Protein AF-A0A936W9G0-F1 (afdb_monomer_lite)

pLDDT: mean 88.54, std 10.85, range [33.06, 98.06]

Structure (mmCIF, N/CA/C/O backbone):
data_AF-A0A936W9G0-F1
#
_entry.id   AF-A0A936W9G0-F1
#
loop_
_atom_site.group_PDB
_atom_site.id
_atom_site.type_symbol
_atom_site.label_atom_id
_atom_site.label_alt_id
_atom_site.label_comp_id
_atom_site.label_asym_id
_atom_site.label_entity_id
_atom_site.label_seq_id
_atom_site.pdbx_PDB_ins_code
_atom_site.Cartn_x
_atom_site.Cartn_y
_atom_site.Cartn_z
_atom_site.occupancy
_atom_site.B_iso_or_equiv
_atom_site.auth_seq_id
_atom_site.auth_comp_id
_atom_site.auth_asym_id
_atom_site.auth_atom_id
_atom_site.pdbx_PDB_model_num
ATOM 1 N N . MET A 1 1 ? 49.836 16.711 -44.341 1.00 37.47 1 MET A N 1
ATOM 2 C CA . MET A 1 1 ? 48.464 17.116 -44.715 1.00 37.47 1 MET A CA 1
ATOM 3 C C . MET A 1 1 ? 47.900 16.058 -45.656 1.00 37.47 1 MET A C 1
ATOM 5 O O . MET A 1 1 ? 48.427 15.908 -46.745 1.00 37.47 1 MET A O 1
ATOM 9 N N . ARG A 1 2 ? 46.929 15.242 -45.220 1.00 33.06 2 ARG A N 1
ATOM 10 C CA . ARG A 1 2 ? 46.221 14.296 -46.103 1.00 33.06 2 ARG A CA 1
ATOM 11 C C . ARG A 1 2 ? 44.890 14.933 -46.483 1.00 33.06 2 ARG A C 1
ATOM 13 O O . ARG A 1 2 ? 44.123 15.277 -45.588 1.00 33.06 2 ARG A O 1
ATOM 20 N N . ALA A 1 3 ? 44.682 15.119 -47.783 1.00 36.81 3 ALA A N 1
ATOM 21 C CA . ALA A 1 3 ? 43.489 15.714 -48.362 1.00 36.81 3 ALA A CA 1
ATOM 22 C C . ALA A 1 3 ? 42.226 14.965 -47.910 1.00 36.81 3 ALA A C 1
ATOM 24 O O . ALA A 1 3 ? 42.150 13.737 -47.997 1.00 36.81 3 ALA A O 1
ATOM 25 N N . SER A 1 4 ? 41.251 15.717 -47.403 1.00 36.00 4 SER A N 1
ATOM 26 C CA . SER A 1 4 ? 39.885 15.234 -47.219 1.00 36.00 4 SER A CA 1
ATOM 27 C C . SER A 1 4 ? 39.299 14.905 -48.597 1.00 36.00 4 SER A C 1
ATOM 29 O O . SER A 1 4 ? 39.474 15.709 -49.512 1.00 36.00 4 SER A O 1
ATOM 31 N N . PRO A 1 5 ? 38.622 13.759 -48.784 1.00 46.66 5 PRO A N 1
ATOM 32 C CA . PRO A 1 5 ? 37.945 13.483 -50.043 1.00 46.66 5 PRO A CA 1
ATOM 33 C C . PRO A 1 5 ? 36.816 14.503 -50.236 1.00 46.66 5 PRO A C 1
ATOM 35 O O . PRO A 1 5 ? 36.080 14.790 -49.288 1.00 46.66 5 PRO A O 1
ATOM 38 N N . MET A 1 6 ? 36.715 15.066 -51.444 1.00 41.47 6 MET A N 1
ATOM 39 C CA . MET A 1 6 ? 35.621 15.965 -51.812 1.00 41.47 6 MET A CA 1
ATOM 40 C C . MET A 1 6 ? 34.276 15.227 -51.713 1.00 41.47 6 MET A C 1
ATOM 42 O O . MET A 1 6 ? 34.207 14.052 -52.090 1.00 41.47 6 MET A O 1
ATOM 46 N N . PRO A 1 7 ? 33.222 15.879 -51.190 1.00 41.94 7 PRO A N 1
ATOM 47 C CA . PRO A 1 7 ? 31.897 15.285 -51.136 1.00 41.94 7 PRO A CA 1
ATOM 48 C C . PRO A 1 7 ? 31.383 15.093 -52.566 1.00 41.94 7 PRO A C 1
ATOM 50 O O . PRO A 1 7 ? 31.499 15.976 -53.411 1.00 41.94 7 PRO A O 1
ATOM 53 N N . THR A 1 8 ? 30.866 13.902 -52.848 1.00 47.34 8 THR A N 1
ATOM 54 C CA . THR A 1 8 ? 30.161 13.600 -54.098 1.00 47.34 8 THR A CA 1
ATOM 55 C C . THR A 1 8 ? 28.732 14.135 -54.007 1.00 47.34 8 THR A C 1
ATOM 57 O O . THR A 1 8 ? 28.160 14.192 -52.920 1.00 47.34 8 THR A O 1
ATOM 60 N N . GLU A 1 9 ? 28.153 14.487 -55.156 1.00 44.00 9 GLU A N 1
ATOM 61 C CA . GLU A 1 9 ? 26.850 15.151 -55.402 1.00 44.00 9 GLU A CA 1
ATOM 62 C C . GLU A 1 9 ? 25.614 14.509 -54.717 1.00 44.00 9 GLU A C 1
ATOM 64 O O . GLU A 1 9 ? 24.500 15.017 -54.787 1.00 44.00 9 GLU A O 1
ATOM 69 N N . GLN A 1 10 ? 25.797 13.387 -54.016 1.00 44.50 10 GLN A N 1
ATOM 70 C CA . GLN A 1 10 ? 24.781 12.672 -53.241 1.00 44.50 10 GLN A CA 1
ATOM 71 C C . GLN A 1 10 ? 24.742 13.059 -51.744 1.00 44.50 10 GLN A C 1
ATOM 73 O O . GLN A 1 10 ? 23.866 12.585 -51.015 1.00 44.50 10 GLN A O 1
ATOM 78 N N . ASP A 1 11 ? 25.682 13.884 -51.262 1.00 46.59 11 ASP A N 1
ATOM 79 C CA . ASP A 1 11 ? 25.801 14.287 -49.847 1.00 46.59 11 ASP A CA 1
ATOM 80 C C . ASP A 1 11 ? 25.116 15.630 -49.501 1.00 46.59 11 ASP A C 1
ATOM 82 O O . ASP A 1 11 ? 24.969 15.939 -48.314 1.00 46.59 11 ASP A O 1
ATOM 86 N N . ASP A 1 12 ? 24.624 16.381 -50.495 1.00 47.62 12 ASP A N 1
ATOM 87 C CA . ASP A 1 12 ? 24.034 17.724 -50.317 1.00 47.62 12 ASP A CA 1
ATOM 88 C C . ASP A 1 12 ? 22.618 17.739 -49.708 1.00 47.62 12 ASP A C 1
ATOM 90 O O . ASP A 1 12 ? 22.133 18.779 -49.266 1.00 47.62 12 ASP A O 1
ATOM 94 N N . ASP A 1 13 ? 21.954 16.586 -49.589 1.00 51.16 13 ASP A N 1
ATOM 95 C CA . ASP A 1 13 ? 20.602 16.492 -49.005 1.00 51.16 13 ASP A CA 1
ATOM 96 C C . ASP A 1 13 ? 20.632 16.211 -47.479 1.00 51.16 13 ASP A C 1
ATOM 98 O O . ASP A 1 13 ? 19.612 15.880 -46.863 1.00 51.16 13 ASP A O 1
ATOM 102 N N . LYS A 1 14 ? 21.809 16.310 -46.833 1.00 54.34 14 LYS A N 1
ATOM 103 C CA . LYS A 1 14 ? 22.008 15.967 -45.411 1.00 54.34 14 LYS A CA 1
ATOM 104 C C . LYS A 1 14 ? 22.271 17.209 -44.551 1.00 54.34 14 LYS A C 1
ATOM 106 O O . LYS A 1 14 ? 23.343 17.801 -44.585 1.00 54.34 14 LYS A O 1
ATOM 111 N N . GLY A 1 15 ? 21.288 17.580 -43.725 1.00 65.06 15 GLY A N 1
ATOM 112 C CA . GLY A 1 15 ? 21.335 18.786 -42.883 1.00 65.06 15 GLY A CA 1
ATOM 113 C C . GLY A 1 15 ? 22.474 18.822 -41.847 1.00 65.06 15 GLY A C 1
ATOM 114 O O . GLY A 1 15 ? 23.002 17.793 -41.433 1.00 65.06 15 GLY A O 1
ATOM 115 N N . GLN A 1 16 ? 22.823 20.016 -41.361 1.00 61.78 16 GLN A N 1
ATOM 116 C CA . GLN A 1 16 ? 23.949 20.261 -40.436 1.00 61.78 16 GLN A CA 1
ATOM 117 C C . GLN A 1 16 ? 23.925 19.395 -39.158 1.00 61.78 16 GLN A C 1
ATOM 119 O O . GLN A 1 16 ? 24.972 18.972 -38.669 1.00 61.78 16 GLN A O 1
ATOM 124 N N . LEU A 1 17 ? 22.735 19.053 -38.653 1.00 52.91 17 LEU A N 1
ATOM 125 C CA . LEU A 1 17 ? 22.558 18.160 -37.502 1.00 52.91 17 LEU A CA 1
ATOM 126 C C . LEU A 1 17 ? 22.993 16.715 -37.802 1.00 52.91 17 LEU A C 1
ATOM 128 O O . LEU A 1 17 ? 23.561 16.048 -36.938 1.00 52.91 17 LEU A O 1
ATOM 132 N N . TYR A 1 18 ? 22.787 16.244 -39.039 1.00 67.25 18 TYR A N 1
ATOM 133 C CA . TYR A 1 18 ? 23.305 14.955 -39.496 1.00 67.25 18 TYR A CA 1
ATOM 134 C C . TYR A 1 18 ? 24.830 14.960 -39.478 1.00 67.25 18 TYR A C 1
ATOM 136 O O . TYR A 1 18 ? 25.424 14.029 -38.947 1.00 67.25 18 TYR A O 1
ATOM 144 N N . TRP A 1 19 ? 25.467 16.016 -39.991 1.00 67.31 19 TRP A N 1
ATOM 145 C CA . TRP A 1 19 ? 26.926 16.131 -40.000 1.00 67.31 19 TRP A CA 1
ATOM 146 C C . TRP A 1 19 ? 27.517 16.267 -38.596 1.00 67.31 19 TRP A C 1
ATOM 148 O O . TRP A 1 19 ? 28.558 15.672 -38.328 1.00 67.31 19 TRP A O 1
ATOM 158 N N . LEU A 1 20 ? 26.841 16.953 -37.670 1.00 65.00 20 LEU A N 1
ATOM 159 C CA . LEU A 1 20 ? 27.259 17.036 -36.268 1.00 65.00 20 LEU A CA 1
ATOM 160 C C . LEU A 1 20 ? 27.182 15.667 -35.579 1.00 65.00 20 LEU A C 1
ATOM 162 O O . LEU A 1 20 ? 28.183 15.196 -35.039 1.00 65.00 20 LEU A O 1
ATOM 166 N N . VAL A 1 21 ? 26.047 14.967 -35.674 1.00 66.94 21 VAL A N 1
ATOM 167 C CA . VAL A 1 21 ? 25.888 13.613 -35.112 1.00 66.94 21 VAL A CA 1
ATOM 168 C C . VAL A 1 21 ? 26.829 12.615 -35.794 1.00 66.94 21 VAL A C 1
ATOM 170 O O . VAL A 1 21 ? 27.441 11.787 -35.122 1.00 66.94 21 VAL A O 1
ATOM 173 N N . TYR A 1 22 ? 27.006 12.702 -37.114 1.00 75.62 22 TYR A N 1
ATOM 174 C CA . TYR A 1 22 ? 27.922 11.860 -37.882 1.00 75.62 22 TYR A CA 1
ATOM 175 C C . TYR A 1 22 ? 29.378 12.103 -37.488 1.00 75.62 22 TYR A C 1
ATOM 177 O O . TYR A 1 22 ? 30.107 11.141 -37.264 1.00 75.62 22 TYR A O 1
ATOM 185 N N . ASN A 1 23 ? 29.809 13.357 -37.341 1.00 77.69 23 ASN A N 1
ATOM 186 C CA . ASN A 1 23 ? 31.177 13.697 -36.953 1.00 77.69 23 ASN A CA 1
ATOM 187 C C . ASN A 1 23 ? 31.464 13.353 -35.491 1.00 77.69 23 ASN A C 1
ATOM 189 O O . ASN A 1 23 ? 32.540 12.830 -35.205 1.00 77.69 23 ASN A O 1
ATOM 193 N N . VAL A 1 24 ? 30.503 13.544 -34.583 1.00 67.94 24 VAL A N 1
ATOM 194 C CA . VAL A 1 24 ? 30.611 13.098 -33.186 1.00 67.94 24 VAL A CA 1
ATOM 195 C C . VAL A 1 24 ? 30.679 11.571 -33.125 1.00 67.94 24 VAL A C 1
ATOM 197 O O . VAL A 1 24 ? 31.626 11.021 -32.567 1.00 67.94 24 VAL A O 1
ATOM 200 N N . ARG A 1 25 ? 29.756 10.862 -33.787 1.00 73.56 25 ARG A N 1
ATOM 201 C CA . ARG A 1 25 ? 29.737 9.392 -33.839 1.00 73.56 25 ARG A CA 1
ATOM 202 C C . ARG A 1 25 ? 30.999 8.828 -34.483 1.00 73.56 25 ARG A C 1
ATOM 204 O O . ARG A 1 25 ? 31.584 7.894 -33.950 1.00 73.56 25 ARG A O 1
ATOM 211 N N . LYS A 1 26 ? 31.448 9.383 -35.611 1.00 75.44 26 LYS A N 1
ATOM 212 C CA . LYS A 1 26 ? 32.644 8.937 -36.344 1.00 75.44 26 LYS A CA 1
ATOM 213 C C . LYS A 1 26 ? 33.926 9.335 -35.612 1.00 75.44 26 LYS A C 1
ATOM 215 O O . LYS A 1 26 ? 34.900 8.593 -35.677 1.00 75.44 26 LYS A O 1
ATOM 220 N N . GLY A 1 27 ? 33.931 10.455 -34.893 1.00 74.12 27 GLY A N 1
ATOM 221 C CA . GLY A 1 27 ? 35.023 10.893 -34.026 1.00 74.12 27 GLY A CA 1
ATOM 222 C C . GLY A 1 27 ? 35.188 9.989 -32.807 1.00 74.12 27 GLY A C 1
ATOM 223 O O . GLY A 1 27 ? 36.286 9.491 -32.567 1.00 74.12 27 GLY A O 1
ATOM 224 N N . ILE A 1 28 ? 34.093 9.693 -32.100 1.00 71.75 28 ILE A N 1
ATOM 225 C CA . ILE A 1 28 ? 34.064 8.731 -30.991 1.00 71.75 28 ILE A CA 1
ATOM 226 C C . ILE A 1 28 ? 34.425 7.337 -31.506 1.00 71.75 28 ILE A C 1
ATOM 228 O O . ILE A 1 28 ? 35.346 6.727 -30.980 1.00 71.75 28 ILE A O 1
ATOM 232 N N . ALA A 1 29 ? 33.807 6.861 -32.589 1.00 72.75 29 ALA A N 1
ATOM 233 C CA . ALA A 1 29 ? 34.096 5.544 -33.155 1.00 72.75 29 ALA A CA 1
ATOM 234 C C . ALA A 1 29 ? 35.548 5.408 -33.643 1.00 72.75 29 ALA A C 1
ATOM 236 O O . ALA A 1 29 ? 36.148 4.352 -33.468 1.00 72.75 29 ALA A O 1
ATOM 237 N N . ARG A 1 30 ? 36.159 6.461 -34.211 1.00 76.31 30 ARG A N 1
ATOM 238 C CA . ARG A 1 30 ? 37.589 6.449 -34.573 1.00 76.31 30 ARG A CA 1
ATOM 239 C C . ARG A 1 30 ? 38.494 6.498 -33.346 1.00 76.31 30 ARG A C 1
ATOM 241 O O . ARG A 1 30 ? 39.499 5.795 -33.336 1.00 76.31 30 ARG A O 1
ATOM 248 N N . ARG A 1 31 ? 38.178 7.295 -32.320 1.00 75.81 31 ARG A N 1
ATOM 249 C CA . ARG A 1 31 ? 38.973 7.367 -31.077 1.00 75.81 31 ARG A CA 1
ATOM 250 C C . ARG A 1 31 ? 38.888 6.066 -30.282 1.00 75.81 31 ARG A C 1
ATOM 252 O O . ARG A 1 31 ? 39.918 5.490 -29.964 1.00 75.81 31 ARG A O 1
ATOM 259 N N . VAL A 1 32 ? 37.681 5.557 -30.063 1.00 75.25 32 VAL A N 1
ATOM 260 C CA . VAL A 1 32 ? 37.428 4.266 -29.413 1.00 75.25 32 VAL A CA 1
ATOM 261 C C . VAL A 1 32 ? 38.009 3.129 -30.253 1.00 75.25 32 VAL A C 1
ATOM 263 O O . VAL A 1 32 ? 38.781 2.333 -29.741 1.00 75.25 32 VAL A O 1
ATOM 266 N N . GLY A 1 33 ? 37.754 3.096 -31.562 1.00 74.56 33 GLY A N 1
ATOM 267 C CA . GLY A 1 33 ? 38.277 2.055 -32.451 1.00 74.56 33 GLY A CA 1
ATOM 268 C C . GLY A 1 33 ? 39.803 2.057 -32.579 1.00 74.56 33 GLY A C 1
ATOM 269 O O . GLY A 1 33 ? 40.413 0.993 -32.617 1.00 74.56 33 GLY A O 1
ATOM 270 N N . SER A 1 34 ? 40.450 3.226 -32.609 1.00 75.62 34 SER A N 1
ATOM 271 C CA . SER A 1 34 ? 41.920 3.310 -32.603 1.00 75.62 34 SER A CA 1
ATOM 272 C C . SER A 1 34 ? 42.518 2.946 -31.245 1.00 75.62 34 SER A C 1
ATOM 274 O O . SER A 1 34 ? 43.577 2.326 -31.208 1.00 75.62 34 SER A O 1
ATOM 276 N N . TRP A 1 35 ? 41.839 3.259 -30.140 1.00 79.44 35 TRP A N 1
ATOM 277 C CA . TRP A 1 35 ? 42.246 2.856 -28.796 1.00 79.44 35 TRP A CA 1
ATOM 278 C C . TRP A 1 35 ? 42.115 1.341 -28.584 1.00 79.44 35 TRP A C 1
ATOM 280 O O . TRP A 1 35 ? 43.080 0.715 -28.152 1.00 79.44 35 TRP A O 1
ATOM 290 N N . ILE A 1 36 ? 40.998 0.736 -29.009 1.00 80.31 36 ILE A N 1
ATOM 291 C CA . ILE A 1 36 ? 40.781 -0.722 -28.997 1.00 80.31 36 ILE A CA 1
ATOM 292 C C . ILE A 1 36 ? 41.878 -1.434 -29.797 1.00 80.31 36 ILE A C 1
ATOM 294 O O . ILE A 1 36 ? 42.454 -2.406 -29.321 1.00 80.31 36 ILE A O 1
ATOM 298 N N . LYS A 1 37 ? 42.226 -0.923 -30.986 1.00 80.81 37 LYS A N 1
ATOM 299 C CA . LYS A 1 37 ? 43.300 -1.496 -31.817 1.00 80.81 37 LYS A CA 1
ATOM 300 C C . LYS A 1 37 ? 44.696 -1.345 -31.202 1.00 80.81 37 LYS A C 1
ATOM 302 O O . LYS A 1 37 ? 45.546 -2.192 -31.440 1.00 80.81 37 LYS A O 1
ATOM 307 N N . ARG A 1 38 ? 44.951 -0.275 -30.438 1.00 84.50 38 ARG A N 1
ATOM 308 C CA . ARG A 1 38 ? 46.249 -0.022 -29.781 1.00 84.50 38 ARG A CA 1
ATOM 309 C C . ARG A 1 38 ? 46.422 -0.800 -28.476 1.00 84.50 38 ARG A C 1
ATOM 311 O O . ARG A 1 38 ? 47.551 -1.120 -28.123 1.00 84.50 38 ARG A O 1
ATOM 318 N N . LYS A 1 39 ? 45.336 -1.059 -27.742 1.00 88.69 39 LYS A N 1
ATOM 319 C CA . LYS A 1 39 ? 45.347 -1.756 -26.446 1.00 88.69 39 LYS A CA 1
ATOM 320 C C . LYS A 1 39 ? 44.168 -2.741 -26.342 1.00 88.69 39 LYS A C 1
ATOM 322 O O . LYS A 1 39 ? 43.254 -2.507 -25.549 1.00 88.69 39 LYS A O 1
ATOM 327 N N . PRO A 1 40 ? 44.178 -3.849 -27.107 1.00 86.31 40 PRO A N 1
ATOM 328 C CA . PRO A 1 40 ? 43.038 -4.767 -27.189 1.00 86.31 40 PRO A CA 1
ATOM 329 C C . PRO A 1 40 ? 42.715 -5.435 -25.848 1.00 86.31 40 PRO A C 1
ATOM 331 O O . PRO A 1 40 ? 41.548 -5.549 -25.488 1.00 86.31 40 PRO A O 1
ATOM 334 N N . VAL A 1 41 ? 43.739 -5.793 -25.065 1.00 88.75 41 VAL A N 1
ATOM 335 C CA . VAL A 1 41 ? 43.565 -6.409 -23.738 1.00 88.75 41 VAL A CA 1
ATOM 336 C C . VAL A 1 41 ? 42.896 -5.441 -22.757 1.00 88.75 41 VAL A C 1
ATOM 338 O O . VAL A 1 41 ? 41.939 -5.807 -22.084 1.00 88.75 41 VAL A O 1
ATOM 341 N N . VAL A 1 42 ? 43.341 -4.180 -22.710 1.00 88.88 42 VAL A N 1
ATOM 342 C CA . VAL A 1 42 ? 42.745 -3.162 -21.825 1.00 88.88 42 VAL A CA 1
ATOM 343 C C . VAL A 1 42 ? 41.307 -2.862 -22.238 1.00 88.88 42 VAL A C 1
ATOM 345 O O . VAL A 1 42 ? 40.439 -2.737 -21.382 1.00 88.88 42 VAL A O 1
ATOM 348 N N . ALA A 1 43 ? 41.033 -2.787 -23.541 1.00 88.81 43 ALA A N 1
ATOM 349 C CA . ALA A 1 43 ? 39.677 -2.607 -24.041 1.00 88.81 43 ALA A CA 1
ATOM 350 C C . ALA A 1 43 ? 38.750 -3.769 -23.659 1.00 88.81 43 ALA A C 1
ATOM 352 O O . ALA A 1 43 ? 37.615 -3.522 -23.259 1.00 88.81 43 ALA A O 1
ATOM 353 N N . LEU A 1 44 ? 39.238 -5.013 -23.732 1.00 90.31 44 LEU A N 1
ATOM 354 C CA . LEU A 1 44 ? 38.493 -6.189 -23.289 1.00 90.31 44 LEU A CA 1
ATOM 355 C C . LEU A 1 44 ? 38.203 -6.133 -21.783 1.00 90.31 44 LEU A C 1
ATOM 357 O O . LEU A 1 44 ? 37.063 -6.343 -21.385 1.00 90.31 44 LEU A O 1
ATOM 361 N N . ILE A 1 45 ? 39.195 -5.787 -20.956 1.00 92.38 45 ILE A N 1
ATOM 362 C CA . ILE A 1 45 ? 39.012 -5.636 -19.503 1.00 92.38 45 ILE A CA 1
ATOM 363 C C . ILE A 1 45 ? 37.977 -4.550 -19.201 1.00 92.38 45 ILE A C 1
ATOM 365 O O . ILE A 1 45 ? 37.044 -4.793 -18.443 1.00 92.38 45 ILE A O 1
ATOM 369 N N . VAL A 1 46 ? 38.088 -3.370 -19.819 1.00 92.31 46 VAL A N 1
ATOM 370 C CA . VAL A 1 46 ? 37.122 -2.275 -19.624 1.00 92.31 46 VAL A CA 1
ATOM 371 C C . VAL A 1 46 ? 35.718 -2.692 -20.061 1.00 92.31 46 VAL A C 1
ATOM 373 O O . VAL A 1 46 ? 34.752 -2.387 -19.368 1.00 92.31 46 VAL A O 1
ATOM 376 N N . PHE A 1 47 ? 35.593 -3.420 -21.171 1.00 92.25 47 PHE A N 1
ATOM 377 C CA . PHE A 1 47 ? 34.311 -3.951 -21.627 1.00 92.25 47 PHE A CA 1
ATOM 378 C C . PHE A 1 47 ? 33.715 -4.958 -20.634 1.00 92.25 47 PHE A C 1
ATOM 380 O O . PHE A 1 47 ? 32.542 -4.840 -20.287 1.00 92.25 47 PHE A O 1
ATOM 387 N N . LEU A 1 48 ? 34.515 -5.902 -20.127 1.00 94.12 48 LEU A N 1
ATOM 388 C CA . LEU A 1 48 ? 34.077 -6.873 -19.121 1.00 94.12 48 LEU A CA 1
ATOM 389 C C . LEU A 1 48 ? 33.677 -6.191 -17.809 1.00 94.12 48 LEU A C 1
ATOM 391 O O . LEU A 1 48 ? 32.641 -6.529 -17.247 1.00 94.12 48 LEU A O 1
ATOM 395 N N . VAL A 1 49 ? 34.438 -5.192 -17.353 1.00 94.75 49 VAL A N 1
ATOM 396 C CA . VAL A 1 49 ? 34.107 -4.393 -16.161 1.00 94.75 49 VAL A CA 1
ATOM 397 C C . VAL A 1 49 ? 32.815 -3.600 -16.371 1.00 94.75 49 VAL A C 1
ATOM 399 O O . VAL A 1 49 ? 31.983 -3.539 -15.468 1.00 94.75 49 VAL A O 1
ATOM 402 N N . ALA A 1 50 ? 32.604 -3.024 -17.556 1.00 93.19 50 ALA A N 1
ATOM 403 C CA . ALA A 1 50 ? 31.369 -2.315 -17.880 1.00 93.19 50 ALA A CA 1
ATOM 404 C C . ALA A 1 50 ? 30.158 -3.261 -17.915 1.00 93.19 50 ALA A C 1
ATOM 406 O O . ALA A 1 50 ? 29.123 -2.944 -17.332 1.00 93.19 50 ALA A O 1
ATOM 407 N N . LEU A 1 51 ? 30.294 -4.436 -18.540 1.00 93.56 51 LEU A N 1
ATOM 408 C CA . LEU A 1 51 ? 29.251 -5.463 -18.574 1.00 93.56 51 LEU A CA 1
ATOM 409 C C . LEU A 1 51 ? 28.932 -5.977 -17.164 1.00 93.56 51 LEU A C 1
ATOM 411 O O . LEU A 1 51 ? 27.767 -6.094 -16.794 1.00 93.56 51 LEU A O 1
ATOM 415 N N . TYR A 1 52 ? 29.968 -6.221 -16.361 1.00 90.81 52 TYR A N 1
ATOM 416 C CA . TYR A 1 52 ? 29.849 -6.617 -14.962 1.00 90.81 52 TYR A CA 1
ATOM 417 C C . TYR A 1 52 ? 29.122 -5.552 -14.133 1.00 90.81 52 TYR A C 1
ATOM 419 O O . TYR A 1 52 ? 28.169 -5.864 -13.420 1.00 90.81 52 TYR A O 1
ATOM 427 N N . SER A 1 53 ? 29.514 -4.283 -14.271 1.00 90.75 53 SER A N 1
ATOM 428 C CA . SER A 1 53 ? 28.863 -3.159 -13.594 1.00 90.75 53 SER A CA 1
ATOM 429 C C . SER A 1 53 ? 27.387 -3.051 -13.987 1.00 90.75 53 SER A C 1
ATOM 431 O O . SER A 1 53 ? 26.518 -2.959 -13.121 1.00 90.75 53 SER A O 1
ATOM 433 N N . LEU A 1 54 ? 27.076 -3.182 -15.281 1.00 91.75 54 LEU A N 1
ATOM 434 C CA . LEU A 1 54 ? 25.705 -3.177 -15.790 1.00 91.75 54 LEU A CA 1
ATOM 435 C C . LEU A 1 54 ? 24.890 -4.366 -15.252 1.00 91.75 54 LEU A C 1
ATOM 437 O O . LEU A 1 54 ? 23.712 -4.218 -14.936 1.00 91.75 54 LEU A O 1
ATOM 441 N N . PHE A 1 55 ? 25.495 -5.539 -15.082 1.00 91.56 55 PHE A N 1
ATOM 442 C CA . PHE A 1 55 ? 24.815 -6.690 -14.489 1.00 91.56 55 PHE A CA 1
ATOM 443 C C . PHE A 1 55 ? 24.535 -6.505 -12.988 1.00 91.56 55 PHE A C 1
ATOM 445 O O . PHE A 1 55 ? 23.429 -6.795 -12.522 1.00 91.56 55 PHE A O 1
ATOM 452 N N . VAL A 1 56 ? 25.510 -6.005 -12.222 1.00 89.44 56 VAL A N 1
ATOM 453 C CA . VAL A 1 56 ? 25.380 -5.790 -10.769 1.00 89.44 56 VAL A CA 1
ATOM 454 C C . VAL A 1 56 ? 24.422 -4.641 -10.453 1.00 89.44 56 VAL A C 1
ATOM 456 O O . VAL A 1 56 ? 23.674 -4.721 -9.475 1.00 89.44 56 VAL A O 1
ATOM 459 N N . MET A 1 57 ? 24.403 -3.602 -11.291 1.00 90.88 57 MET A N 1
ATOM 460 C CA . MET A 1 57 ? 23.559 -2.414 -11.131 1.00 90.88 57 MET A CA 1
ATOM 461 C C . MET A 1 57 ? 22.194 -2.533 -11.806 1.00 90.88 57 MET A C 1
ATOM 463 O O . MET A 1 57 ? 21.462 -1.548 -11.885 1.00 90.88 57 MET A O 1
ATOM 467 N N . ARG A 1 58 ? 21.799 -3.740 -12.234 1.00 93.81 58 ARG A N 1
ATOM 468 C CA . ARG A 1 58 ? 20.524 -3.959 -12.930 1.00 93.81 58 ARG A CA 1
ATOM 469 C C . ARG A 1 58 ? 19.284 -3.509 -12.183 1.00 93.81 58 ARG A C 1
ATOM 471 O O . ARG A 1 58 ? 18.352 -3.020 -12.807 1.00 93.81 58 ARG A O 1
ATOM 478 N N . ALA A 1 59 ? 19.304 -3.577 -10.856 1.00 93.38 59 ALA A N 1
ATOM 479 C CA . ALA A 1 59 ? 18.208 -3.065 -10.047 1.00 93.38 59 ALA A CA 1
ATOM 480 C C . ALA A 1 59 ? 18.011 -1.544 -10.185 1.00 93.38 59 ALA A C 1
ATOM 482 O O . ALA A 1 59 ? 16.887 -1.074 -10.074 1.00 93.38 59 ALA A O 1
ATOM 483 N N . MET A 1 60 ? 19.073 -0.776 -10.466 1.00 92.50 60 MET A N 1
ATOM 484 C CA . MET A 1 60 ? 18.998 0.689 -10.555 1.00 92.50 60 MET A CA 1
ATOM 485 C C . MET A 1 60 ? 18.370 1.175 -11.865 1.00 92.50 60 MET A C 1
ATOM 487 O O . MET A 1 60 ? 17.719 2.213 -11.873 1.00 92.50 60 MET A O 1
ATOM 491 N N . TYR A 1 61 ? 18.551 0.448 -12.974 1.00 93.88 61 TYR A N 1
ATOM 492 C CA . TYR A 1 61 ? 17.952 0.814 -14.267 1.00 93.88 61 TYR A CA 1
ATOM 493 C C . TYR A 1 61 ? 16.686 0.024 -14.610 1.00 93.88 61 TYR A C 1
ATOM 495 O O . TYR A 1 61 ? 16.062 0.303 -15.633 1.00 93.88 61 TYR A O 1
ATOM 503 N N . GLN A 1 62 ? 16.275 -0.937 -13.781 1.00 95.19 62 GLN A N 1
ATOM 504 C CA . GLN A 1 62 ? 15.039 -1.688 -13.993 1.00 95.19 62 GLN A CA 1
ATOM 505 C C . GLN A 1 62 ? 13.790 -0.791 -14.134 1.00 95.19 62 GLN A C 1
ATOM 507 O O . GLN A 1 62 ? 13.024 -1.031 -15.071 1.00 95.19 62 GLN A O 1
ATOM 512 N N . PRO A 1 63 ? 13.625 0.305 -13.361 1.00 94.12 63 PRO A N 1
ATOM 513 C CA . PRO A 1 63 ? 12.504 1.225 -13.560 1.00 94.12 63 PRO A CA 1
ATOM 514 C C . PRO A 1 63 ? 12.458 1.840 -14.968 1.00 94.12 63 PRO A C 1
ATOM 516 O O . PRO A 1 63 ? 11.381 2.028 -15.536 1.00 94.12 63 PRO A O 1
ATOM 519 N N . LEU A 1 64 ? 13.619 2.101 -15.587 1.00 93.69 64 LEU A N 1
ATOM 520 C CA . LEU A 1 64 ? 13.692 2.584 -16.972 1.00 93.69 64 LEU A CA 1
ATOM 521 C C . LEU A 1 64 ? 13.234 1.510 -17.967 1.00 93.69 64 LEU A C 1
ATOM 523 O O . LEU A 1 64 ? 12.546 1.823 -18.940 1.00 93.69 64 LEU A O 1
ATOM 527 N N . VAL A 1 65 ? 13.580 0.244 -17.715 1.00 94.19 65 VAL A N 1
ATOM 528 C CA . VAL A 1 65 ? 13.150 -0.896 -18.540 1.00 94.19 65 VAL A CA 1
ATOM 529 C C . VAL A 1 65 ? 11.638 -1.099 -18.435 1.00 94.19 65 VAL A C 1
ATOM 531 O O . VAL A 1 65 ? 10.979 -1.259 -19.464 1.00 94.19 65 VAL A O 1
ATOM 534 N N . LEU A 1 66 ? 11.068 -0.994 -17.231 1.00 93.38 66 LEU A N 1
ATOM 535 C CA . LEU A 1 66 ? 9.617 -0.995 -17.031 1.00 93.38 66 LEU A CA 1
ATOM 536 C C . LEU A 1 66 ? 8.946 0.174 -17.754 1.00 93.38 66 LEU A C 1
ATOM 538 O O . LEU A 1 66 ? 7.959 -0.031 -18.457 1.00 93.38 66 LEU A O 1
ATOM 542 N N . GLY A 1 67 ? 9.485 1.390 -17.633 1.00 90.94 67 GLY A N 1
ATOM 543 C CA . GLY A 1 67 ? 8.971 2.567 -18.336 1.00 90.94 67 GLY A CA 1
ATOM 544 C C . GLY A 1 67 ? 8.931 2.359 -19.851 1.00 90.94 67 GLY A C 1
ATOM 545 O O . GLY A 1 67 ? 7.904 2.600 -20.490 1.00 90.94 67 GLY A O 1
ATOM 546 N N . PHE A 1 68 ? 10.007 1.814 -20.423 1.00 90.50 68 PHE A N 1
ATOM 547 C CA . PHE A 1 68 ? 10.040 1.448 -21.837 1.00 90.50 68 PHE A CA 1
ATOM 548 C C . PHE A 1 68 ? 8.999 0.376 -22.172 1.00 90.50 68 PHE A C 1
ATOM 550 O O . PHE A 1 68 ? 8.282 0.525 -23.157 1.00 90.50 68 PHE A O 1
ATOM 557 N N . ARG A 1 69 ? 8.846 -0.668 -21.345 1.00 91.69 69 ARG A N 1
ATOM 558 C CA . ARG A 1 69 ? 7.844 -1.722 -21.567 1.00 91.69 69 ARG A CA 1
ATOM 559 C C . ARG A 1 69 ? 6.410 -1.191 -21.534 1.00 91.69 69 ARG A C 1
ATOM 561 O O . ARG A 1 69 ? 5.603 -1.643 -22.353 1.00 91.69 69 ARG A O 1
ATOM 568 N N . LYS A 1 70 ? 6.094 -0.265 -20.621 1.00 91.44 70 LYS A N 1
ATOM 569 C CA . LYS A 1 70 ? 4.766 0.359 -20.494 1.00 91.44 70 LYS A CA 1
ATOM 570 C C . LYS A 1 70 ? 4.408 1.110 -21.784 1.00 91.44 70 LYS A C 1
ATOM 572 O O . LYS A 1 70 ? 3.341 0.892 -22.344 1.00 91.44 70 LYS A O 1
ATOM 577 N N . TYR A 1 71 ? 5.326 1.909 -22.327 1.00 89.94 71 TYR A N 1
ATOM 578 C CA . TYR A 1 71 ? 5.041 2.770 -23.486 1.00 89.94 71 TYR A CA 1
ATOM 579 C C . TYR A 1 71 ? 5.557 2.243 -24.836 1.00 89.94 71 TYR A C 1
ATOM 581 O O . TYR A 1 71 ? 5.429 2.933 -25.847 1.00 89.94 71 TYR A O 1
ATOM 589 N N . PHE A 1 72 ? 6.100 1.023 -24.886 1.00 90.31 72 PHE A N 1
ATOM 590 C CA . PHE A 1 72 ? 6.774 0.449 -26.059 1.00 90.31 72 PHE A CA 1
ATOM 591 C C . PHE A 1 72 ? 5.963 0.566 -27.353 1.00 90.31 72 PHE A C 1
ATOM 593 O O . PHE A 1 72 ? 6.462 1.059 -28.366 1.00 90.31 72 PHE A O 1
ATOM 600 N N . PHE A 1 73 ? 4.694 0.152 -27.305 1.00 91.69 73 PHE A N 1
ATOM 601 C CA . PHE A 1 73 ? 3.789 0.196 -28.452 1.00 91.69 73 PHE A CA 1
ATOM 602 C C . PHE A 1 73 ? 3.626 1.621 -28.996 1.00 91.69 73 PHE A C 1
ATOM 604 O O . PHE A 1 73 ? 3.755 1.862 -30.196 1.00 91.69 73 PHE A O 1
ATOM 611 N N . TRP A 1 74 ? 3.405 2.582 -28.102 1.00 89.19 74 TRP A N 1
ATOM 612 C CA . TRP A 1 74 ? 3.168 3.974 -28.462 1.00 89.19 74 TRP A CA 1
ATOM 613 C C . TRP A 1 74 ? 4.422 4.681 -28.956 1.00 89.19 74 TRP A C 1
ATOM 615 O O . TRP A 1 74 ? 4.338 5.482 -29.882 1.00 89.19 74 TRP A O 1
ATOM 625 N N . VAL A 1 75 ? 5.592 4.343 -28.411 1.00 88.06 75 VAL A N 1
ATOM 626 C CA . VAL A 1 75 ? 6.881 4.833 -28.916 1.00 88.06 75 VAL A CA 1
ATOM 627 C C . VAL A 1 75 ? 7.110 4.355 -30.351 1.00 88.06 75 VAL A C 1
ATOM 629 O O . VAL A 1 75 ? 7.481 5.154 -31.213 1.00 88.06 75 VAL A O 1
ATOM 632 N N . ILE A 1 76 ? 6.838 3.077 -30.639 1.00 90.88 76 ILE A N 1
ATOM 633 C CA . ILE A 1 76 ? 6.926 2.536 -32.004 1.00 90.88 76 ILE A CA 1
ATOM 634 C C . ILE A 1 76 ? 5.925 3.226 -32.925 1.00 90.88 76 ILE A C 1
ATOM 636 O O . ILE A 1 76 ? 6.289 3.625 -34.031 1.00 90.88 76 ILE A O 1
ATOM 640 N N . MET A 1 77 ? 4.682 3.399 -32.477 1.00 89.94 77 MET A N 1
ATOM 641 C CA . MET A 1 77 ? 3.651 4.040 -33.284 1.00 89.94 77 MET A CA 1
ATOM 642 C C . MET A 1 77 ? 3.988 5.506 -33.581 1.00 89.94 77 MET A C 1
ATOM 644 O O . MET A 1 77 ? 3.880 5.934 -34.728 1.00 89.94 77 MET A O 1
ATOM 648 N N . ALA A 1 78 ? 4.482 6.258 -32.596 1.00 88.00 78 ALA A N 1
ATOM 649 C CA . ALA A 1 78 ? 4.946 7.628 -32.789 1.00 88.00 78 ALA A CA 1
ATOM 650 C C . ALA A 1 78 ? 6.097 7.693 -33.806 1.00 88.00 78 ALA A C 1
ATOM 652 O O . ALA A 1 78 ? 6.085 8.527 -34.713 1.00 88.00 78 ALA A O 1
ATOM 653 N N . LEU A 1 79 ? 7.063 6.773 -33.716 1.00 88.00 79 LEU A N 1
ATOM 654 C CA . LEU A 1 79 ? 8.169 6.687 -34.670 1.00 88.00 79 LEU A CA 1
ATOM 655 C C . LEU A 1 79 ? 7.678 6.335 -36.083 1.00 88.00 79 LEU A C 1
ATOM 657 O O . LEU A 1 79 ? 8.142 6.929 -37.057 1.00 88.00 79 LEU A O 1
ATOM 661 N N . LEU A 1 80 ? 6.708 5.427 -36.204 1.00 91.19 80 LEU A N 1
ATOM 662 C CA . LEU A 1 80 ? 6.083 5.062 -37.474 1.00 91.19 80 LEU A CA 1
ATOM 663 C C . LEU A 1 80 ? 5.362 6.257 -38.111 1.00 91.19 80 LEU A C 1
ATOM 665 O O . LEU A 1 80 ? 5.555 6.519 -39.299 1.00 91.19 80 LEU A O 1
ATOM 669 N N . VAL A 1 81 ? 4.612 7.034 -37.326 1.00 87.88 81 VAL A N 1
ATOM 670 C CA . VAL A 1 81 ? 3.957 8.264 -37.797 1.00 87.88 81 VAL A CA 1
ATOM 671 C C . VAL A 1 81 ? 4.992 9.278 -38.289 1.00 87.88 81 VAL A C 1
ATOM 673 O O . VAL A 1 81 ? 4.851 9.803 -39.392 1.00 87.88 81 VAL A O 1
ATOM 676 N N . VAL A 1 82 ? 6.084 9.497 -37.550 1.00 86.44 82 VAL A N 1
ATOM 677 C CA . VAL A 1 82 ? 7.177 10.390 -37.983 1.00 86.44 82 VAL A CA 1
ATOM 678 C C . VAL A 1 82 ? 7.804 9.922 -39.298 1.00 86.44 82 VAL A C 1
ATOM 680 O O . VAL A 1 82 ? 8.094 10.742 -40.174 1.00 86.44 82 VAL A O 1
ATOM 683 N N . VAL A 1 83 ? 8.009 8.613 -39.471 1.00 87.56 83 VAL A N 1
ATOM 684 C CA . VAL A 1 83 ? 8.537 8.039 -40.718 1.00 87.56 83 VAL A CA 1
ATOM 685 C C . VAL A 1 83 ? 7.570 8.266 -41.883 1.00 87.56 83 VAL A C 1
ATOM 687 O O . VAL A 1 83 ? 8.016 8.655 -42.965 1.00 87.56 83 VAL A O 1
ATOM 690 N N . LEU A 1 84 ? 6.262 8.083 -41.675 1.00 88.00 84 LEU A N 1
ATOM 691 C CA . LEU A 1 84 ? 5.236 8.333 -42.691 1.00 88.00 84 LEU A CA 1
ATOM 692 C C . LEU A 1 84 ? 5.172 9.812 -43.085 1.00 88.00 84 LEU A C 1
ATOM 694 O O . LEU A 1 84 ? 5.249 10.121 -44.275 1.00 88.00 84 LEU A O 1
ATOM 698 N N . VAL A 1 85 ? 5.128 10.723 -42.108 1.00 84.31 85 VAL A N 1
ATOM 699 C CA . VAL A 1 85 ? 5.145 12.175 -42.347 1.00 84.31 85 VAL A CA 1
ATOM 700 C C . VAL A 1 85 ? 6.394 12.551 -43.147 1.00 84.31 85 VAL A C 1
ATOM 702 O O . VAL A 1 85 ? 6.294 13.153 -44.217 1.00 84.31 85 VAL A O 1
ATOM 705 N N . ARG A 1 86 ? 7.583 12.103 -42.726 1.00 80.44 86 ARG A N 1
ATOM 706 C CA . ARG A 1 86 ? 8.825 12.355 -43.476 1.00 80.44 86 ARG A CA 1
ATOM 707 C C . ARG A 1 86 ? 8.790 11.792 -44.895 1.00 80.44 86 ARG A C 1
ATOM 709 O O . ARG A 1 86 ? 9.270 12.456 -45.811 1.00 80.44 86 ARG A O 1
ATOM 716 N N . LYS A 1 87 ? 8.227 10.598 -45.106 1.00 83.75 87 LYS A N 1
ATOM 717 C CA . LYS A 1 87 ? 8.108 9.983 -46.438 1.00 83.75 87 LYS A CA 1
ATOM 718 C C . LYS A 1 87 ? 7.236 10.826 -47.374 1.00 83.75 87 LYS A C 1
ATOM 720 O O . LYS A 1 87 ? 7.608 10.987 -48.536 1.00 83.75 87 LYS A O 1
ATOM 725 N N . VAL A 1 88 ? 6.141 11.395 -46.866 1.00 83.31 88 VAL A N 1
ATOM 726 C CA . VAL A 1 88 ? 5.244 12.290 -47.619 1.00 83.31 88 VAL A CA 1
ATOM 727 C C . VAL A 1 88 ? 5.952 13.600 -47.982 1.00 83.31 88 VAL A C 1
ATOM 729 O O . VAL A 1 88 ? 5.955 14.004 -49.145 1.00 83.31 88 VAL A O 1
ATOM 732 N N . PHE A 1 89 ? 6.644 14.230 -47.029 1.00 79.38 89 PHE A N 1
ATOM 733 C CA . PHE A 1 89 ? 7.317 15.515 -47.261 1.00 79.38 89 PHE A CA 1
ATOM 734 C C . PHE A 1 89 ? 8.659 15.406 -48.009 1.00 79.38 89 PHE A C 1
ATOM 736 O O . PHE A 1 89 ? 9.177 16.420 -48.476 1.00 79.38 89 PHE A O 1
ATOM 743 N N . ARG A 1 90 ? 9.208 14.198 -48.211 1.00 71.06 90 ARG A N 1
ATOM 744 C CA . ARG A 1 90 ? 10.500 13.984 -48.896 1.00 71.06 90 ARG A CA 1
ATOM 745 C C . ARG A 1 90 ? 10.530 14.500 -50.338 1.00 71.06 90 ARG A C 1
ATOM 747 O O . ARG A 1 90 ? 11.580 14.937 -50.794 1.00 71.06 90 ARG A O 1
ATOM 754 N N . ARG A 1 91 ? 9.397 14.457 -51.050 1.00 69.75 91 ARG A N 1
ATOM 755 C CA . ARG A 1 91 ? 9.270 14.919 -52.450 1.00 69.75 91 ARG A CA 1
ATOM 756 C C . ARG A 1 91 ? 8.863 16.394 -52.583 1.00 69.75 91 ARG A C 1
ATOM 758 O O . ARG A 1 91 ? 8.562 16.847 -53.678 1.00 69.75 91 ARG A O 1
ATOM 765 N N . SER A 1 92 ? 8.808 17.132 -51.476 1.00 73.69 92 SER A N 1
ATOM 766 C CA . SER A 1 92 ? 8.341 18.520 -51.453 1.00 73.69 92 SER A CA 1
ATOM 767 C C . SER A 1 92 ? 9.502 19.526 -51.481 1.00 73.69 92 SER A C 1
ATOM 769 O O . SER A 1 92 ? 10.635 19.186 -51.140 1.00 73.69 92 SER A O 1
ATOM 771 N N . ALA A 1 93 ? 9.211 20.780 -51.851 1.00 78.44 93 ALA A N 1
ATOM 772 C CA . ALA A 1 93 ? 10.168 21.893 -51.823 1.00 78.44 93 ALA A CA 1
ATOM 773 C C . ALA A 1 93 ? 10.826 22.075 -50.436 1.00 78.44 93 ALA A C 1
ATOM 775 O O . ALA A 1 93 ? 10.227 21.733 -49.415 1.00 78.44 93 ALA A O 1
ATOM 776 N N . ALA A 1 94 ? 12.032 22.656 -50.382 1.00 75.50 94 ALA A N 1
ATOM 777 C CA . ALA A 1 94 ? 12.847 22.762 -49.162 1.00 75.50 94 ALA A CA 1
ATOM 778 C C . ALA A 1 94 ? 12.095 23.361 -47.955 1.00 75.50 94 ALA A C 1
ATOM 780 O O . ALA A 1 94 ? 12.137 22.799 -46.862 1.00 75.50 94 ALA A O 1
ATOM 781 N N . TRP A 1 95 ? 11.313 24.426 -48.163 1.00 72.94 95 TRP A N 1
ATOM 782 C CA . TRP A 1 95 ? 10.475 25.022 -47.114 1.00 72.94 95 TRP A CA 1
ATOM 783 C C . TRP A 1 95 ? 9.437 24.038 -46.543 1.00 72.94 95 TRP A C 1
ATOM 785 O O . TRP A 1 95 ? 9.245 23.949 -45.332 1.00 72.94 95 TRP A O 1
ATOM 795 N N . LYS A 1 96 ? 8.823 23.209 -47.398 1.00 75.44 96 LYS A N 1
ATOM 796 C CA . LYS A 1 96 ? 7.871 22.164 -46.984 1.00 75.44 96 LYS A CA 1
ATOM 797 C C . LYS A 1 96 ? 8.562 21.013 -46.237 1.00 75.44 96 LYS A C 1
ATOM 799 O O . LYS A 1 96 ? 7.941 20.420 -45.359 1.00 75.44 96 LYS A O 1
ATOM 804 N N . LYS A 1 97 ? 9.842 20.721 -46.522 1.00 74.88 97 LYS A N 1
ATOM 805 C CA . LYS A 1 97 ? 10.656 19.755 -45.749 1.00 74.88 97 LYS A CA 1
ATOM 806 C C . LYS A 1 97 ? 10.914 20.257 -44.316 1.00 74.88 97 LYS A C 1
ATOM 808 O O . LYS A 1 97 ? 10.790 19.484 -43.361 1.00 74.88 97 LYS A O 1
ATOM 813 N N . VAL A 1 98 ? 11.234 21.547 -44.158 1.00 80.50 98 VAL A N 1
ATOM 814 C CA . VAL A 1 98 ? 11.430 22.192 -42.841 1.00 80.50 98 VAL A CA 1
ATOM 815 C C . VAL A 1 98 ? 10.117 22.219 -42.061 1.00 80.50 98 VAL A C 1
ATOM 817 O O . VAL A 1 98 ? 10.071 21.767 -40.919 1.00 80.50 98 VAL A O 1
ATOM 820 N N . MET A 1 99 ? 9.028 22.641 -42.708 1.00 79.44 99 MET A N 1
ATOM 821 C CA . MET A 1 99 ? 7.697 22.673 -42.103 1.00 79.44 99 MET A CA 1
ATOM 822 C C . MET A 1 99 ? 7.223 21.276 -41.674 1.00 79.44 99 MET A C 1
ATOM 824 O O . MET A 1 99 ? 6.760 21.109 -40.551 1.00 79.44 99 MET A O 1
ATOM 828 N N . GLY A 1 100 ? 7.421 20.244 -42.502 1.00 78.69 100 GLY A N 1
ATOM 829 C CA . GLY A 1 100 ? 7.101 18.859 -42.136 1.00 78.69 100 GLY A CA 1
ATOM 830 C C . GLY A 1 100 ? 7.910 18.344 -40.939 1.00 78.69 100 GLY A C 1
ATOM 831 O O . GLY A 1 100 ? 7.396 17.576 -40.124 1.00 78.69 100 GLY A O 1
ATOM 832 N N . SER A 1 101 ? 9.158 18.796 -40.784 1.00 81.69 101 SER A N 1
ATOM 833 C CA . SER A 1 101 ? 9.995 18.461 -39.623 1.00 81.69 101 SER A CA 1
ATOM 834 C C . SER A 1 101 ? 9.518 19.163 -38.350 1.00 81.69 101 SER A C 1
ATOM 836 O O . SER A 1 101 ? 9.461 18.525 -37.301 1.00 81.69 101 SER A O 1
ATOM 838 N N . LEU A 1 102 ? 9.117 20.435 -38.450 1.00 86.38 102 LEU A N 1
ATOM 839 C CA . LEU A 1 102 ? 8.531 21.192 -37.343 1.00 86.38 102 LEU A CA 1
ATOM 840 C C . LEU A 1 102 ? 7.201 20.574 -36.888 1.00 86.38 102 LEU A C 1
ATOM 842 O O . LEU A 1 102 ? 7.019 20.326 -35.701 1.00 86.38 102 LEU A O 1
ATOM 846 N N . VAL A 1 103 ? 6.312 20.242 -37.830 1.00 84.75 103 VAL A N 1
ATOM 847 C CA . VAL A 1 103 ? 5.035 19.563 -37.547 1.00 84.75 103 VAL A CA 1
ATOM 848 C C . VAL A 1 103 ? 5.271 18.200 -36.897 1.00 84.75 103 VAL A C 1
ATOM 850 O O . VAL A 1 103 ? 4.610 17.872 -35.920 1.00 84.75 103 VAL A O 1
ATOM 853 N N . SER A 1 104 ? 6.247 17.422 -37.380 1.00 83.50 104 SER A N 1
ATOM 854 C CA . SER A 1 104 ? 6.601 16.134 -36.762 1.00 83.50 104 SER A CA 1
ATOM 855 C C . SER A 1 104 ? 7.094 16.304 -35.323 1.00 83.50 104 SER A C 1
ATOM 857 O O . SER A 1 104 ? 6.747 15.504 -34.461 1.00 83.50 104 SER A O 1
ATOM 859 N N . LEU A 1 105 ? 7.900 17.336 -35.054 1.00 87.12 105 LEU A N 1
ATOM 860 C CA . LEU A 1 105 ? 8.402 17.627 -33.712 1.00 87.12 105 LEU A CA 1
ATOM 861 C C . LEU A 1 105 ? 7.270 18.060 -32.773 1.00 87.12 105 LEU A C 1
ATOM 863 O O . LEU A 1 105 ? 7.163 17.525 -31.674 1.00 87.12 105 LEU A O 1
ATOM 867 N N . LEU A 1 106 ? 6.406 18.975 -33.218 1.00 88.38 106 LEU A N 1
ATOM 868 C CA . LEU A 1 106 ? 5.236 19.409 -32.453 1.00 88.38 106 LEU A CA 1
ATOM 869 C C . LEU A 1 106 ? 4.290 18.240 -32.167 1.00 88.38 106 LEU A C 1
ATOM 871 O O . LEU A 1 106 ? 3.815 18.100 -31.044 1.00 88.38 106 LEU A O 1
ATOM 875 N N . LEU A 1 107 ? 4.078 17.358 -33.147 1.00 85.75 107 LEU A N 1
ATOM 876 C CA . LEU A 1 107 ? 3.287 16.146 -32.972 1.00 85.75 107 LEU A CA 1
ATOM 877 C C . LEU A 1 107 ? 3.912 15.206 -31.936 1.00 85.75 107 LEU A C 1
ATOM 879 O O . LEU A 1 107 ? 3.195 14.692 -31.088 1.00 85.75 107 LEU A O 1
ATOM 883 N N . LEU A 1 108 ? 5.232 14.998 -31.963 1.00 88.06 108 LEU A N 1
ATOM 884 C CA . LEU A 1 108 ? 5.913 14.180 -30.954 1.00 88.06 108 LEU A CA 1
ATOM 885 C C . LEU A 1 108 ? 5.786 14.771 -29.550 1.00 88.06 108 LEU A C 1
ATOM 887 O O . LEU A 1 108 ? 5.574 14.014 -28.609 1.00 88.0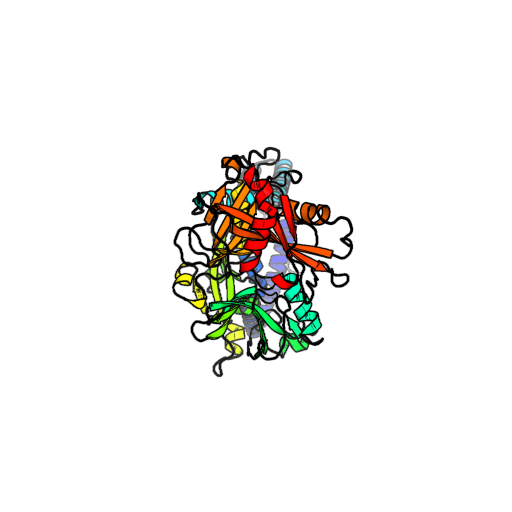6 108 LEU A O 1
ATOM 891 N N . ILE A 1 109 ? 5.895 16.094 -29.408 1.00 89.25 109 ILE A N 1
ATOM 892 C CA . ILE A 1 109 ? 5.726 16.778 -28.119 1.00 89.25 109 ILE A CA 1
ATOM 893 C C . ILE A 1 109 ? 4.288 16.613 -27.622 1.00 89.25 109 ILE A C 1
ATOM 895 O O . ILE A 1 109 ? 4.085 16.207 -26.481 1.00 89.25 109 ILE A O 1
ATOM 899 N N . ALA A 1 110 ? 3.295 16.860 -28.481 1.00 86.31 110 ALA A N 1
ATOM 900 C CA . ALA A 1 110 ? 1.887 16.692 -28.135 1.00 86.31 110 ALA A CA 1
ATOM 901 C C . ALA A 1 110 ? 1.569 15.237 -27.757 1.00 86.31 110 ALA A C 1
ATOM 903 O O . ALA A 1 110 ? 0.964 14.989 -26.717 1.00 86.31 110 ALA A O 1
ATOM 904 N N . VAL A 1 111 ? 2.031 14.265 -28.551 1.00 86.75 111 VAL A N 1
ATOM 905 C CA . VAL A 1 111 ? 1.875 12.840 -28.238 1.00 86.75 111 VAL A CA 1
ATOM 906 C C . VAL A 1 111 ? 2.551 12.521 -26.911 1.00 86.75 111 VAL A C 1
ATOM 908 O O . VAL A 1 111 ? 1.895 11.967 -26.048 1.00 86.75 111 VAL A O 1
ATOM 911 N N . ALA A 1 112 ? 3.808 12.909 -26.689 1.00 86.81 112 ALA A N 1
ATOM 912 C CA . ALA A 1 112 ? 4.501 12.634 -25.429 1.00 86.81 112 ALA A CA 1
ATOM 913 C C . ALA A 1 112 ? 3.781 13.233 -24.206 1.00 86.81 112 ALA A C 1
ATOM 915 O O . ALA A 1 112 ? 3.756 12.601 -23.154 1.00 86.81 112 ALA A O 1
ATOM 916 N N . TRP A 1 113 ? 3.172 14.413 -24.357 1.00 89.25 113 TRP A N 1
ATOM 917 C CA . TRP A 1 113 ? 2.431 15.088 -23.292 1.00 89.25 113 TRP A CA 1
ATOM 918 C C . TRP A 1 113 ? 1.100 14.399 -22.959 1.00 89.25 113 TRP A C 1
ATOM 920 O O . TRP A 1 113 ? 0.809 14.143 -21.794 1.00 89.25 113 TRP A O 1
ATOM 930 N N . PHE A 1 114 ? 0.292 14.069 -23.971 1.00 89.00 114 PHE A N 1
ATOM 931 C CA . PHE A 1 114 ? -1.043 13.488 -23.768 1.00 89.00 114 PHE A CA 1
ATOM 932 C C . PHE A 1 114 ? -1.045 11.961 -23.645 1.00 89.00 114 PHE A C 1
ATOM 934 O O . PHE A 1 114 ? -2.006 11.385 -23.134 1.00 89.00 114 PHE A O 1
ATOM 941 N N . LEU A 1 115 ? 0.015 11.287 -24.092 1.00 88.69 115 LEU A N 1
ATOM 942 C CA . LEU A 1 115 ? 0.078 9.831 -24.147 1.00 88.69 115 LEU A CA 1
ATOM 943 C C . LEU A 1 115 ? -0.133 9.157 -22.782 1.00 88.69 115 LEU A C 1
ATOM 945 O O . LEU A 1 115 ? -0.960 8.247 -22.730 1.00 88.69 115 LEU A O 1
ATOM 949 N N . PRO A 1 116 ? 0.528 9.567 -21.679 1.00 90.06 116 PRO A N 1
ATOM 950 C CA . PRO A 1 116 ? 0.293 8.951 -20.375 1.00 90.06 116 PRO A CA 1
ATOM 951 C C . PRO A 1 116 ? -1.174 9.032 -19.942 1.00 90.06 116 PRO A C 1
ATOM 953 O O . PRO A 1 116 ? -1.716 8.046 -19.452 1.00 90.06 116 PRO A O 1
ATOM 956 N N . LEU A 1 117 ? -1.836 10.168 -20.191 1.00 90.50 117 LEU A N 1
ATOM 957 C CA . LEU A 1 117 ? -3.242 10.384 -19.848 1.00 90.50 117 LEU A CA 1
ATOM 958 C C . LEU A 1 117 ? -4.169 9.466 -20.657 1.00 90.50 117 LEU A C 1
ATOM 960 O O . LEU A 1 117 ? -5.022 8.794 -20.083 1.00 90.50 117 LEU A O 1
ATOM 964 N N . VAL A 1 118 ? -3.978 9.400 -21.978 1.00 90.75 118 VAL A N 1
ATOM 965 C CA . VAL A 1 118 ? -4.786 8.552 -22.875 1.00 90.75 118 VAL A CA 1
ATOM 966 C C . VAL A 1 118 ? -4.587 7.072 -22.557 1.00 90.75 118 VAL A C 1
ATOM 968 O O . VAL A 1 118 ? -5.551 6.307 -22.508 1.00 90.75 118 VAL A O 1
ATOM 971 N N . VAL A 1 119 ? -3.342 6.663 -22.306 1.00 92.19 119 VAL A N 1
ATOM 972 C CA . VAL A 1 119 ? -3.018 5.287 -21.924 1.00 92.19 119 VAL A CA 1
ATOM 973 C C . VAL A 1 119 ? -3.644 4.940 -20.583 1.00 92.19 119 VAL A C 1
ATOM 975 O O . VAL A 1 119 ? -4.255 3.880 -20.469 1.00 92.19 119 VAL A O 1
ATOM 978 N N . HIS A 1 120 ? -3.537 5.819 -19.586 1.00 93.50 120 HIS A N 1
ATOM 979 C CA . HIS A 1 120 ? -4.135 5.610 -18.270 1.00 93.50 120 HIS A CA 1
ATOM 980 C C . HIS A 1 120 ? -5.666 5.495 -18.355 1.00 93.50 120 HIS A C 1
ATOM 982 O O . HIS A 1 120 ? -6.239 4.538 -17.846 1.00 93.50 120 HIS A O 1
ATOM 988 N N . TYR A 1 121 ? -6.319 6.391 -19.096 1.00 94.50 121 TYR A N 1
ATOM 989 C CA . TYR A 1 121 ? -7.766 6.365 -19.309 1.00 94.50 121 TYR A CA 1
ATOM 990 C C . TYR A 1 121 ? -8.237 5.075 -20.000 1.00 94.50 121 TYR A C 1
ATOM 992 O O . TYR A 1 121 ? -9.117 4.372 -19.504 1.00 94.50 121 TYR A O 1
ATOM 1000 N N . GLY A 1 122 ? -7.612 4.720 -21.129 1.00 94.50 122 GLY A N 1
ATOM 1001 C CA . GLY A 1 122 ? -7.959 3.507 -21.872 1.00 94.50 122 GLY A CA 1
ATOM 1002 C C . GLY A 1 122 ? -7.659 2.227 -21.089 1.00 94.50 122 GLY A C 1
ATOM 1003 O O . GLY A 1 122 ? -8.438 1.278 -21.136 1.00 94.50 122 GLY A O 1
ATOM 1004 N N . SER A 1 123 ? -6.564 2.207 -20.325 1.00 95.50 123 SER A N 1
ATOM 1005 C CA . SER A 1 123 ? -6.203 1.063 -19.479 1.00 95.50 123 SER A CA 1
ATOM 1006 C C . SER A 1 123 ? -7.170 0.858 -18.318 1.00 95.50 123 SER A C 1
ATOM 1008 O O . SER A 1 123 ? -7.549 -0.287 -18.082 1.00 95.50 123 SER A O 1
ATOM 1010 N N . GLN A 1 124 ? -7.645 1.925 -17.667 1.00 95.88 124 GLN A N 1
ATOM 1011 C CA . GLN A 1 124 ? -8.674 1.822 -16.630 1.00 95.88 124 GLN A CA 1
ATOM 1012 C C . GLN A 1 124 ? -9.996 1.286 -17.193 1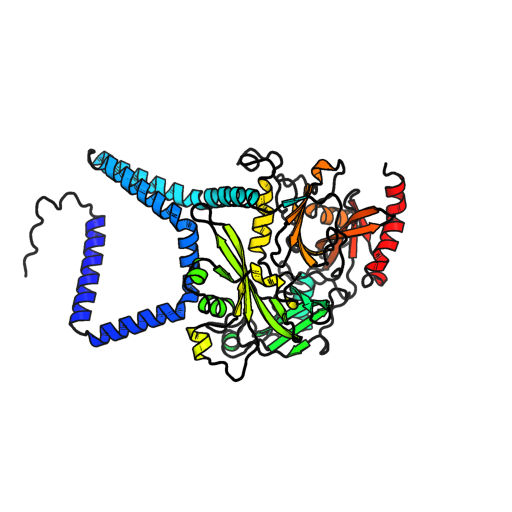.00 95.88 124 GLN A C 1
ATOM 1014 O O . GLN A 1 124 ? -10.590 0.400 -16.587 1.00 95.88 124 GLN A O 1
ATOM 1019 N N . TYR A 1 125 ? -10.427 1.753 -18.370 1.00 96.06 125 TYR A N 1
ATOM 1020 C CA . TYR A 1 125 ? -11.641 1.245 -19.018 1.00 96.06 125 TYR A CA 1
ATOM 1021 C C . TYR A 1 125 ? -11.535 -0.240 -19.385 1.00 96.06 125 TYR A C 1
ATOM 1023 O O . TYR A 1 125 ? -12.427 -1.031 -19.073 1.00 96.06 125 TYR A O 1
ATOM 1031 N N . VAL A 1 126 ? -10.430 -0.637 -20.029 1.00 95.06 126 VAL A N 1
ATOM 1032 C CA . VAL A 1 126 ? -10.172 -2.047 -20.358 1.00 95.06 126 VAL A CA 1
ATOM 1033 C C . VAL A 1 126 ? -10.167 -2.883 -19.087 1.00 95.06 126 VAL A C 1
ATOM 1035 O O . VAL A 1 126 ? -10.801 -3.933 -19.047 1.00 95.06 126 VAL A O 1
ATOM 1038 N N . TYR A 1 127 ? -9.497 -2.399 -18.039 1.00 95.12 127 TYR A N 1
ATOM 1039 C CA . TYR A 1 127 ? -9.420 -3.135 -16.793 1.00 95.12 127 TYR A CA 1
ATOM 1040 C C . TYR A 1 127 ? -10.797 -3.310 -16.167 1.00 95.12 127 TYR A C 1
ATOM 1042 O O . TYR A 1 127 ? -11.179 -4.446 -15.913 1.00 95.12 127 TYR A O 1
ATOM 1050 N N . TYR A 1 128 ? -11.577 -2.230 -16.035 1.00 95.81 128 TYR A N 1
ATOM 1051 C CA . TYR A 1 128 ? -12.941 -2.264 -15.507 1.00 95.81 128 TYR A CA 1
ATOM 1052 C C . TYR A 1 128 ? -13.815 -3.333 -16.181 1.00 95.81 128 TYR A C 1
ATOM 1054 O O . TYR A 1 128 ? -14.588 -4.018 -15.507 1.00 95.81 128 TYR A O 1
ATOM 1062 N N . ASN A 1 129 ? -13.693 -3.502 -17.500 1.00 95.12 129 ASN A N 1
ATOM 1063 C CA . ASN A 1 129 ? -14.459 -4.496 -18.255 1.00 95.12 129 ASN A CA 1
ATOM 1064 C C . ASN A 1 129 ? -13.995 -5.939 -18.016 1.00 95.12 129 ASN A C 1
ATOM 1066 O O . ASN A 1 129 ? -14.816 -6.849 -18.075 1.00 95.12 129 ASN A O 1
ATOM 1070 N N . GLU A 1 130 ? -12.711 -6.152 -17.733 1.00 93.44 130 GLU A N 1
ATOM 1071 C CA . GLU A 1 130 ? -12.137 -7.473 -17.451 1.00 93.44 130 GLU A CA 1
ATOM 1072 C C . GLU A 1 130 ? -12.299 -7.914 -15.988 1.00 93.44 130 GLU A C 1
ATOM 1074 O O . GLU A 1 130 ? -12.153 -9.099 -15.683 1.00 93.44 130 GLU A O 1
ATOM 1079 N N . LEU A 1 131 ? -12.564 -6.979 -15.069 1.00 94.38 131 LEU A N 1
ATOM 1080 C CA . LEU A 1 131 ? -12.720 -7.285 -13.649 1.00 94.38 131 LEU A CA 1
ATOM 1081 C C . LEU A 1 131 ? -13.864 -8.281 -13.413 1.00 94.38 131 LEU A C 1
ATOM 1083 O O . LEU A 1 131 ? -14.996 -8.067 -13.851 1.00 94.38 131 LEU A O 1
ATOM 1087 N N . ASN A 1 132 ? -13.587 -9.321 -12.623 1.00 94.25 132 ASN A N 1
ATOM 1088 C CA . ASN A 1 132 ? -14.626 -10.189 -12.077 1.00 94.25 132 ASN A CA 1
ATOM 1089 C C . ASN A 1 132 ? -15.369 -9.445 -10.957 1.00 94.25 132 ASN A C 1
ATOM 1091 O O . ASN A 1 132 ? -14.926 -9.454 -9.809 1.00 94.25 132 ASN A O 1
ATOM 1095 N N . LYS A 1 133 ? -16.449 -8.753 -11.314 1.00 94.31 133 LYS A N 1
ATOM 1096 C CA . LYS A 1 133 ? -17.285 -7.971 -10.397 1.00 94.31 133 LYS A CA 1
ATOM 1097 C C . LYS A 1 133 ? -18.400 -8.866 -9.863 1.00 94.31 133 LYS A C 1
ATOM 1099 O O . LYS A 1 133 ? -19.187 -9.388 -10.646 1.00 94.31 133 LYS A O 1
ATOM 1104 N N . VAL A 1 134 ? -18.461 -9.024 -8.548 1.00 93.00 134 VAL A N 1
ATOM 1105 C CA . VAL A 1 134 ? -19.488 -9.799 -7.850 1.00 93.00 134 VAL A CA 1
ATOM 1106 C C . VAL A 1 134 ? -20.383 -8.812 -7.114 1.00 93.00 134 VAL A C 1
ATOM 1108 O O . VAL A 1 134 ? -19.955 -8.196 -6.139 1.00 93.00 134 VAL A O 1
ATOM 1111 N N . SER A 1 135 ? -21.604 -8.617 -7.603 1.00 89.44 135 SER A N 1
ATOM 1112 C CA . SER A 1 135 ? -22.595 -7.808 -6.893 1.00 89.44 135 SER A CA 1
ATOM 1113 C C . SER A 1 135 ? -23.053 -8.557 -5.647 1.00 89.44 135 SER A C 1
ATOM 1115 O O . SER A 1 135 ? -23.368 -9.743 -5.732 1.00 89.44 135 SER A O 1
ATOM 1117 N N . VAL A 1 136 ? -23.059 -7.879 -4.502 1.00 86.00 136 VAL A N 1
ATOM 1118 C CA . VAL A 1 136 ? -23.530 -8.446 -3.234 1.00 86.00 136 VAL A CA 1
ATOM 1119 C C . VAL A 1 136 ? -24.735 -7.647 -2.764 1.00 86.00 136 VAL A C 1
ATOM 1121 O O . VAL A 1 136 ? -24.644 -6.429 -2.612 1.00 86.00 136 VAL A O 1
ATOM 1124 N N . ASP A 1 137 ? -25.847 -8.339 -2.524 1.00 81.38 137 ASP A N 1
ATOM 1125 C CA . ASP A 1 137 ? -27.111 -7.708 -2.125 1.00 81.38 137 ASP A CA 1
ATOM 1126 C C . ASP A 1 137 ? -27.151 -7.360 -0.628 1.00 81.38 137 ASP A C 1
ATOM 1128 O O . ASP A 1 137 ? -27.901 -6.482 -0.208 1.00 81.38 137 ASP A O 1
ATOM 1132 N N . GLN A 1 138 ? -26.334 -8.033 0.188 1.00 83.25 138 GLN A N 1
ATOM 1133 C CA . GLN A 1 138 ? -26.246 -7.815 1.632 1.00 83.25 138 GLN A CA 1
ATOM 1134 C C . GLN A 1 138 ? -24.873 -7.277 2.039 1.00 83.25 138 GLN A C 1
ATOM 1136 O O . GLN A 1 138 ? -23.830 -7.690 1.528 1.00 83.25 138 GLN A O 1
ATOM 1141 N N . LEU A 1 139 ? -24.871 -6.357 3.001 1.00 89.19 139 LEU A N 1
ATOM 1142 C CA . LEU A 1 139 ? -23.645 -5.838 3.596 1.00 89.19 139 LEU A CA 1
ATOM 1143 C C . LEU A 1 139 ? -22.895 -6.959 4.342 1.00 89.19 139 LEU A C 1
ATOM 1145 O O . LEU A 1 139 ? -23.517 -7.695 5.107 1.00 89.19 139 LEU A O 1
ATOM 1149 N N . PRO A 1 140 ? -21.570 -7.098 4.170 1.00 91.56 140 PRO A N 1
ATOM 1150 C CA . PRO A 1 140 ? -20.803 -8.092 4.907 1.00 91.56 140 PRO A CA 1
ATOM 1151 C C . PRO A 1 140 ? -20.511 -7.644 6.326 1.00 91.56 140 PRO A C 1
ATOM 1153 O O . PRO A 1 140 ? -20.122 -6.502 6.547 1.00 91.56 140 PRO A O 1
ATOM 1156 N N . VAL A 1 141 ? -20.593 -8.564 7.279 1.00 92.25 141 VAL A N 1
ATOM 1157 C CA . VAL A 1 141 ? -20.240 -8.280 8.672 1.00 92.25 141 VAL A CA 1
ATOM 1158 C C . VAL A 1 141 ? -18.718 -8.162 8.794 1.00 92.25 141 VAL A C 1
ATOM 1160 O O . VAL A 1 141 ? -17.977 -9.044 8.342 1.00 92.25 141 VAL A O 1
ATOM 1163 N N . THR A 1 142 ? -18.244 -7.055 9.375 1.00 93.75 142 THR A N 1
ATOM 1164 C CA . THR A 1 142 ? -16.813 -6.874 9.666 1.00 93.75 142 THR A CA 1
ATOM 1165 C C . THR A 1 142 ? -16.434 -7.553 10.985 1.00 93.75 142 THR A C 1
ATOM 1167 O O . THR A 1 142 ? -17.286 -8.011 11.741 1.00 93.75 142 THR A O 1
ATOM 1170 N N . GLY A 1 143 ? -15.144 -7.666 11.277 1.00 91.19 143 GLY A N 1
ATOM 1171 C CA . GLY A 1 143 ? -14.646 -8.304 12.497 1.00 91.19 143 GLY A CA 1
ATOM 1172 C C . GLY A 1 143 ? -13.225 -7.859 12.813 1.00 91.19 143 GLY A C 1
ATOM 1173 O O . GLY A 1 143 ? -12.652 -7.067 12.071 1.00 91.19 143 GLY A O 1
ATOM 1174 N N . HIS A 1 144 ? -12.660 -8.363 13.915 1.00 91.44 144 HIS A N 1
ATOM 1175 C CA . HIS A 1 144 ? -11.268 -8.101 14.314 1.00 91.44 144 HIS A CA 1
ATOM 1176 C C . HIS A 1 144 ? -10.865 -6.618 14.215 1.00 91.44 144 HIS A C 1
ATOM 1178 O O . HIS A 1 144 ? -9.850 -6.259 13.616 1.00 91.44 144 HIS A O 1
ATOM 1184 N N . GLU A 1 145 ? -11.699 -5.743 14.782 1.00 91.31 145 GLU A N 1
ATOM 1185 C CA . GLU A 1 145 ? -11.512 -4.300 14.666 1.00 91.31 145 GLU A CA 1
ATOM 1186 C C . GLU A 1 145 ? -10.223 -3.837 15.350 1.00 91.31 145 GLU A C 1
ATOM 1188 O O . GLU A 1 145 ? -9.913 -4.226 16.474 1.00 91.31 145 GLU A O 1
ATOM 1193 N N . ARG A 1 146 ? -9.487 -2.960 14.668 1.00 91.12 146 ARG A N 1
ATOM 1194 C CA . ARG A 1 146 ? -8.281 -2.304 15.180 1.00 91.12 146 ARG A CA 1
ATOM 1195 C C . ARG A 1 146 ? -8.637 -1.039 15.952 1.00 91.12 146 ARG A C 1
ATOM 1197 O O . ARG A 1 146 ? -9.231 -0.125 15.386 1.00 91.12 146 ARG A O 1
ATOM 1204 N N . ILE A 1 147 ? -8.260 -0.937 17.211 1.00 90.69 147 ILE A N 1
ATOM 1205 C CA . ILE A 1 147 ? -8.626 0.238 18.010 1.00 90.69 147 ILE A CA 1
ATOM 1206 C C . ILE A 1 147 ? -7.772 1.450 17.628 1.00 90.69 147 ILE A C 1
ATOM 1208 O O . ILE A 1 147 ? -8.280 2.549 17.417 1.00 90.69 147 ILE A O 1
ATOM 1212 N N . GLN A 1 148 ? -6.466 1.238 17.502 1.00 90.94 148 GLN A N 1
ATOM 1213 C CA . GLN A 1 148 ? -5.516 2.270 17.101 1.00 90.94 148 GLN A CA 1
ATOM 1214 C C . GLN A 1 148 ? -5.394 2.316 15.572 1.00 90.94 148 GLN A C 1
ATOM 1216 O O . GLN A 1 148 ? -5.371 1.246 14.961 1.00 90.94 148 GLN A O 1
ATOM 1221 N N . PRO A 1 149 ? -5.288 3.496 14.939 1.00 91.44 149 PRO A N 1
ATOM 1222 C CA . PRO A 1 149 ? -4.990 3.620 13.510 1.00 91.44 149 PRO A CA 1
ATOM 1223 C C . PRO A 1 149 ? -3.512 3.317 13.210 1.00 91.44 149 PRO A C 1
ATOM 1225 O O . PRO A 1 149 ? -2.668 3.321 14.112 1.00 91.44 149 PRO A O 1
ATOM 1228 N N . ILE A 1 150 ? -3.180 3.080 11.935 1.00 89.62 150 ILE A N 1
ATOM 1229 C CA . ILE A 1 150 ? -1.810 2.721 11.512 1.00 89.62 150 ILE A CA 1
ATOM 1230 C C . ILE A 1 150 ? -0.834 3.857 11.833 1.00 89.62 150 ILE A C 1
ATOM 1232 O O . ILE A 1 150 ? 0.256 3.604 12.353 1.00 89.62 150 ILE A O 1
ATOM 1236 N N . SER A 1 151 ? -1.239 5.103 11.574 1.00 88.31 151 SER A N 1
ATOM 1237 C CA . SER A 1 151 ? -0.454 6.303 11.885 1.00 88.31 151 SER A CA 1
ATOM 1238 C C . SER A 1 151 ? -0.097 6.416 13.375 1.00 88.31 151 SER A C 1
ATOM 1240 O O . SER A 1 151 ? 1.012 6.837 13.721 1.00 88.31 151 SER A O 1
ATOM 1242 N N . SER A 1 152 ? -1.012 6.003 14.262 1.00 90.50 152 SER A N 1
ATOM 1243 C CA . SER A 1 152 ? -0.798 6.001 15.715 1.00 90.50 152 SER A CA 1
ATOM 1244 C C . SER A 1 152 ? 0.223 4.957 16.129 1.00 90.50 152 SER A C 1
ATOM 1246 O O . SER A 1 152 ? 1.198 5.293 16.796 1.00 90.50 152 SER A O 1
ATOM 1248 N N . ILE A 1 153 ? 0.076 3.715 15.656 1.00 91.38 153 ILE A N 1
ATOM 1249 C CA . ILE A 1 153 ? 1.040 2.649 15.959 1.00 91.38 153 ILE A CA 1
ATOM 1250 C C . ILE A 1 153 ? 2.443 3.018 15.479 1.00 91.38 153 ILE A C 1
ATOM 1252 O O . ILE A 1 153 ? 3.408 2.812 16.212 1.00 91.38 153 ILE A O 1
ATOM 1256 N N . HIS A 1 154 ? 2.568 3.597 14.282 1.00 90.75 154 HIS A N 1
ATOM 1257 C CA . HIS A 1 154 ? 3.862 4.029 13.755 1.00 90.75 154 HIS A CA 1
ATOM 1258 C C . HIS A 1 154 ? 4.495 5.108 14.644 1.00 90.75 154 HIS A C 1
ATOM 1260 O O . HIS A 1 154 ? 5.642 4.977 15.053 1.00 90.75 154 HIS A O 1
ATOM 1266 N N . THR A 1 155 ? 3.727 6.139 15.006 1.00 89.19 155 THR A N 1
ATOM 1267 C CA . THR A 1 155 ? 4.221 7.243 15.843 1.00 89.19 155 THR A CA 1
ATOM 1268 C C . THR A 1 155 ? 4.617 6.771 17.242 1.00 89.19 155 THR A C 1
ATOM 1270 O O . THR A 1 155 ? 5.671 7.156 17.737 1.00 89.19 155 THR A O 1
ATOM 1273 N N . LEU A 1 156 ? 3.798 5.923 17.869 1.00 90.38 156 LEU A N 1
ATOM 1274 C CA . LEU A 1 156 ? 4.086 5.357 19.188 1.00 90.38 156 LEU A CA 1
ATOM 1275 C C . LEU A 1 156 ? 5.318 4.448 19.151 1.00 90.38 156 LEU A C 1
ATOM 1277 O O . LEU A 1 156 ? 6.142 4.503 20.056 1.00 90.38 156 LEU A O 1
ATOM 1281 N N . THR A 1 157 ? 5.486 3.665 18.081 1.00 90.62 157 THR A N 1
ATOM 1282 C CA . THR A 1 157 ? 6.695 2.850 17.896 1.00 90.62 157 THR A CA 1
ATOM 1283 C C . THR A 1 157 ? 7.931 3.746 17.845 1.00 90.62 157 THR A C 1
ATOM 1285 O O . THR A 1 157 ? 8.856 3.543 18.627 1.00 90.62 157 THR A O 1
ATOM 1288 N N . ASP A 1 158 ? 7.915 4.774 16.993 1.00 88.00 158 ASP A N 1
ATOM 1289 C CA . ASP A 1 158 ? 9.036 5.706 16.833 1.00 88.00 158 ASP A CA 1
ATOM 1290 C C . ASP A 1 158 ? 9.393 6.446 18.135 1.00 88.00 158 ASP A C 1
ATOM 1292 O O . ASP A 1 158 ? 10.563 6.726 18.379 1.00 88.00 158 ASP A O 1
ATOM 1296 N N . GLN A 1 159 ? 8.401 6.789 18.962 1.00 86.88 159 GLN A N 1
ATOM 1297 C CA . GLN A 1 159 ? 8.602 7.608 20.163 1.00 86.88 159 GLN A CA 1
ATOM 1298 C C . GLN A 1 159 ? 8.906 6.803 21.428 1.00 86.88 159 GLN A C 1
ATOM 1300 O O . GLN A 1 159 ? 9.657 7.277 22.278 1.00 86.88 159 GLN A O 1
ATOM 1305 N N . GLU A 1 160 ? 8.301 5.625 21.583 1.00 87.31 160 GLU A N 1
ATOM 1306 C CA . GLU A 1 160 ? 8.346 4.861 22.836 1.00 87.31 160 GLU A CA 1
ATOM 1307 C C . GLU A 1 160 ? 9.196 3.592 22.738 1.00 87.31 160 GLU A C 1
ATOM 1309 O O . GLU A 1 160 ? 9.707 3.120 23.754 1.00 87.31 160 GLU A O 1
ATOM 1314 N N . ALA A 1 161 ? 9.347 3.020 21.539 1.00 87.56 161 ALA A N 1
ATOM 1315 C CA . ALA A 1 161 ? 9.999 1.725 21.362 1.00 87.56 161 ALA A CA 1
ATOM 1316 C C . ALA A 1 161 ? 11.422 1.824 20.798 1.00 87.56 161 ALA A C 1
ATOM 1318 O O . ALA A 1 161 ? 12.208 0.897 21.001 1.00 87.56 161 ALA A O 1
ATOM 1319 N N . LEU A 1 162 ? 11.752 2.891 20.071 1.00 90.62 162 LEU A N 1
ATOM 1320 C CA . LEU A 1 162 ? 13.011 3.001 19.334 1.00 90.62 162 LEU A CA 1
ATOM 1321 C C . LEU A 1 162 ? 14.016 3.929 20.013 1.00 90.62 162 LEU A C 1
ATOM 1323 O O . LEU A 1 162 ? 13.662 4.931 20.631 1.00 90.62 162 LEU A O 1
ATOM 1327 N N . SER A 1 163 ? 15.297 3.617 19.842 1.00 89.19 163 SER A N 1
ATOM 1328 C CA . SER A 1 163 ? 16.385 4.564 20.090 1.00 89.19 163 SER A CA 1
ATOM 1329 C C . SER A 1 163 ? 16.707 5.389 18.837 1.00 89.19 163 SER A C 1
ATOM 1331 O O . SER A 1 163 ? 16.354 5.016 17.724 1.00 89.19 163 SER A O 1
ATOM 1333 N N . GLU A 1 164 ? 17.458 6.485 18.992 1.00 88.00 164 GLU A N 1
ATOM 1334 C CA . GLU A 1 164 ? 17.841 7.396 17.891 1.00 88.00 164 GLU A CA 1
ATOM 1335 C C . GLU A 1 164 ? 18.501 6.685 16.691 1.00 88.00 164 GLU A C 1
ATOM 1337 O O . GLU A 1 164 ? 18.421 7.142 15.552 1.00 88.00 164 GLU A O 1
ATOM 1342 N N . THR A 1 165 ? 19.169 5.553 16.926 1.00 91.06 165 THR A N 1
ATOM 1343 C CA . THR A 1 165 ? 19.891 4.815 15.876 1.00 91.06 165 THR A CA 1
ATOM 1344 C C . THR A 1 165 ? 19.035 3.812 15.107 1.00 91.06 165 THR A C 1
ATOM 1346 O O . THR A 1 165 ? 19.563 3.083 14.260 1.00 91.06 165 THR A O 1
ATOM 1349 N N . GLU A 1 166 ? 17.735 3.777 15.375 1.00 93.44 166 GLU A N 1
ATOM 1350 C CA . GLU A 1 166 ? 16.798 2.763 14.905 1.00 93.44 166 GLU A CA 1
ATOM 1351 C C . GLU A 1 166 ? 15.602 3.432 14.232 1.00 93.44 166 GLU A C 1
ATOM 1353 O O . GLU A 1 166 ? 15.125 4.462 14.691 1.00 93.44 166 GLU A O 1
ATOM 1358 N N . ASP A 1 167 ? 15.116 2.829 13.151 1.00 93.56 167 ASP A N 1
ATOM 1359 C CA . ASP A 1 167 ? 13.847 3.211 12.529 1.00 93.56 167 ASP A CA 1
ATOM 1360 C C . ASP A 1 167 ? 12.937 1.975 12.474 1.00 93.56 167 ASP A C 1
ATOM 1362 O O . ASP A 1 167 ? 13.420 0.841 12.346 1.00 93.56 167 ASP A O 1
ATOM 1366 N N . ALA A 1 168 ? 11.623 2.203 12.514 1.00 93.50 168 ALA A N 1
ATOM 1367 C CA . ALA A 1 168 ? 10.600 1.181 12.322 1.00 93.50 168 ALA A CA 1
ATOM 1368 C C . ALA A 1 168 ? 9.947 1.286 10.942 1.00 93.50 168 ALA A C 1
ATOM 1370 O O . ALA A 1 168 ? 9.839 2.355 10.334 1.00 93.50 168 ALA A O 1
ATOM 1371 N N . THR A 1 169 ? 9.519 0.141 10.418 1.00 94.00 169 THR A N 1
ATOM 1372 C CA . THR A 1 169 ? 8.800 0.049 9.144 1.00 94.00 169 THR A CA 1
ATOM 1373 C C . THR A 1 169 ? 7.334 0.423 9.325 1.00 94.00 169 THR A C 1
ATOM 1375 O O . THR A 1 169 ? 6.798 0.410 10.436 1.00 94.00 169 THR A O 1
ATOM 1378 N N . VAL A 1 170 ? 6.657 0.793 8.235 1.00 91.94 170 VAL A N 1
ATOM 1379 C CA . VAL A 1 170 ? 5.237 1.165 8.311 1.00 91.94 170 VAL A CA 1
ATOM 1380 C C . VAL A 1 170 ? 4.435 -0.041 8.820 1.00 91.94 170 VAL A C 1
ATOM 1382 O O . VAL A 1 170 ? 4.526 -1.105 8.202 1.00 91.94 170 VAL A O 1
ATOM 1385 N N . PRO A 1 171 ? 3.637 0.090 9.900 1.00 93.62 171 PRO A N 1
ATOM 1386 C CA . PRO A 1 171 ? 2.898 -1.028 10.454 1.00 93.62 171 PRO A CA 1
ATOM 1387 C C . PRO A 1 171 ? 1.929 -1.609 9.432 1.00 93.62 171 PRO A C 1
ATOM 1389 O O . PRO A 1 171 ? 1.202 -0.891 8.736 1.00 93.62 171 PRO A O 1
ATOM 1392 N N . ARG A 1 172 ? 1.897 -2.936 9.366 1.00 95.06 172 ARG A N 1
ATOM 1393 C CA . ARG A 1 172 ? 0.959 -3.699 8.538 1.00 95.06 172 ARG A CA 1
ATOM 1394 C C . ARG A 1 172 ? 0.047 -4.509 9.441 1.00 95.06 172 ARG A C 1
ATOM 1396 O O . ARG A 1 172 ? 0.483 -4.988 10.480 1.00 95.06 172 ARG A O 1
ATOM 1403 N N . PHE A 1 173 ? -1.217 -4.635 9.056 1.00 95.06 173 PHE A N 1
ATOM 1404 C CA . PHE A 1 173 ? -2.172 -5.466 9.776 1.00 95.06 173 PHE A CA 1
ATOM 1405 C C . PHE A 1 173 ? -2.197 -6.856 9.157 1.00 95.06 173 PHE A C 1
ATOM 1407 O O . PHE A 1 173 ? -2.532 -6.998 7.980 1.00 95.06 173 PHE A O 1
ATOM 1414 N N . VAL A 1 174 ? -1.811 -7.860 9.935 1.00 95.50 174 VAL A N 1
ATOM 1415 C CA . VAL A 1 174 ? -1.639 -9.233 9.461 1.00 95.50 174 VAL A CA 1
ATOM 1416 C C . VAL A 1 174 ? -2.210 -10.217 10.467 1.00 95.50 174 VAL A C 1
ATOM 1418 O O . VAL A 1 174 ? -2.274 -9.943 11.664 1.00 95.50 174 VAL A O 1
ATOM 1421 N N . ARG A 1 175 ? -2.593 -11.394 9.981 1.00 94.69 175 ARG A N 1
ATOM 1422 C CA . ARG A 1 175 ? -2.874 -12.548 10.838 1.00 94.69 175 ARG A CA 1
ATOM 1423 C C . ARG A 1 175 ? -1.569 -13.279 11.168 1.00 94.69 175 ARG A C 1
ATOM 1425 O O . ARG A 1 175 ? -0.806 -13.575 10.246 1.00 94.69 175 ARG A O 1
ATOM 1432 N N . ASN A 1 176 ? -1.313 -13.561 12.442 1.00 91.56 176 ASN A N 1
ATOM 1433 C CA . ASN A 1 176 ? -0.168 -14.359 12.887 1.00 91.56 176 ASN A CA 1
ATOM 1434 C C . ASN A 1 176 ? -0.424 -15.873 12.689 1.00 91.56 176 ASN A C 1
ATOM 1436 O O . ASN A 1 176 ? -1.471 -16.280 12.178 1.00 91.56 176 ASN A O 1
ATOM 1440 N N . SER A 1 177 ? 0.539 -16.717 13.070 1.00 89.69 177 SER A N 1
ATOM 1441 C CA . SER A 1 177 ? 0.409 -18.182 12.960 1.00 89.69 177 SER A CA 1
ATOM 1442 C C . SER A 1 177 ? -0.637 -18.789 13.908 1.00 89.69 177 SER A C 1
ATOM 1444 O O . SER A 1 177 ? -1.171 -19.857 13.619 1.00 89.69 177 SER A O 1
ATOM 1446 N N . GLU A 1 178 ? -0.984 -18.085 14.986 1.00 87.12 178 GLU A N 1
ATOM 1447 C CA . GLU A 1 178 ? -1.998 -18.479 15.976 1.00 87.12 178 GLU A CA 1
ATOM 1448 C C . GLU A 1 178 ? -3.424 -18.066 15.564 1.00 87.12 178 GLU A C 1
ATOM 1450 O O . GLU A 1 178 ? -4.402 -18.460 16.194 1.00 87.12 178 GLU A O 1
ATOM 1455 N N . GLY A 1 179 ? -3.564 -17.307 14.472 1.00 88.44 179 GLY A N 1
ATOM 1456 C CA . GLY A 1 179 ? -4.848 -16.827 13.962 1.00 88.44 179 GLY A CA 1
ATOM 1457 C C . GLY A 1 179 ? -5.285 -15.467 14.513 1.00 88.44 179 GLY A C 1
ATOM 1458 O O . GLY A 1 179 ? -6.328 -14.958 14.101 1.00 88.44 179 GLY A O 1
ATOM 1459 N N . GLU A 1 180 ? -4.490 -14.846 15.382 1.00 91.19 180 GLU A N 1
ATOM 1460 C CA . GLU A 1 180 ? -4.739 -13.506 15.902 1.00 91.19 180 GLU A CA 1
ATOM 1461 C C . GLU A 1 180 ? -4.326 -12.426 14.900 1.00 91.19 180 GLU A C 1
ATOM 1463 O O . GLU A 1 180 ? -3.366 -12.568 14.138 1.00 91.19 180 GLU A O 1
ATOM 1468 N N . TYR A 1 181 ? -5.043 -11.305 14.925 1.00 94.06 181 TYR A N 1
ATOM 1469 C CA . TYR A 1 181 ? -4.765 -10.170 14.059 1.00 94.06 181 TYR A CA 1
ATOM 1470 C C . TYR A 1 181 ? -3.949 -9.102 14.788 1.00 94.06 181 TYR A C 1
ATOM 1472 O O . TYR A 1 181 ? -4.392 -8.499 15.771 1.00 94.06 181 TYR A O 1
ATOM 1480 N N . VAL A 1 182 ? -2.754 -8.845 14.266 1.00 95.38 182 VAL A N 1
ATOM 1481 C CA . VAL A 1 182 ? -1.733 -8.015 14.899 1.00 95.38 182 VAL A CA 1
ATOM 1482 C C . VAL A 1 182 ? -1.204 -6.964 13.924 1.00 95.38 182 VAL A C 1
ATOM 1484 O O . VAL A 1 182 ? -1.193 -7.143 12.705 1.00 95.38 182 VAL A O 1
ATOM 1487 N N . TYR A 1 183 ? -0.745 -5.850 14.471 1.00 95.69 183 TYR A N 1
ATOM 1488 C CA . TYR A 1 183 ? 0.132 -4.915 13.793 1.00 95.69 183 TYR A CA 1
ATOM 1489 C C . TYR A 1 183 ? 1.558 -5.430 13.823 1.00 95.69 183 TYR A C 1
ATOM 1491 O O . TYR A 1 183 ? 2.071 -5.722 14.896 1.00 95.69 183 TYR A O 1
ATOM 1499 N N . THR A 1 184 ? 2.211 -5.478 12.670 1.00 96.31 184 THR A N 1
ATOM 1500 C CA . THR A 1 184 ? 3.617 -5.868 12.547 1.00 96.31 184 THR A CA 1
ATOM 1501 C C . THR A 1 184 ? 4.444 -4.734 11.984 1.00 96.31 184 THR A C 1
ATOM 1503 O O . THR A 1 184 ? 4.094 -4.171 10.943 1.00 96.31 184 THR A O 1
ATOM 1506 N N . THR A 1 185 ? 5.567 -4.455 12.633 1.00 95.56 185 THR A N 1
ATOM 1507 C CA . THR A 1 185 ? 6.610 -3.552 12.145 1.00 95.56 185 THR A CA 1
ATOM 1508 C C . THR A 1 185 ? 7.974 -4.177 12.404 1.00 95.56 185 THR A C 1
ATOM 1510 O O . THR A 1 185 ? 8.167 -4.858 13.410 1.00 95.56 185 THR A O 1
ATOM 1513 N N . ALA A 1 186 ? 8.912 -3.993 11.482 1.00 95.94 186 ALA A N 1
ATOM 1514 C CA . ALA A 1 186 ? 10.288 -4.434 11.659 1.00 95.94 186 ALA A CA 1
ATOM 1515 C C . ALA A 1 186 ? 11.173 -3.260 12.058 1.00 95.94 186 ALA A C 1
ATOM 1517 O O . ALA A 1 186 ? 10.933 -2.122 11.662 1.00 95.94 186 ALA A O 1
ATOM 1518 N N . ILE A 1 187 ? 12.224 -3.561 12.808 1.00 96.00 187 ILE A N 1
ATOM 1519 C CA . ILE A 1 187 ? 13.197 -2.586 13.280 1.00 96.00 187 ILE A CA 1
ATOM 1520 C C . ILE A 1 187 ? 14.533 -2.850 12.605 1.00 96.00 187 ILE A C 1
ATOM 1522 O O . ILE A 1 187 ? 15.002 -3.991 12.495 1.00 96.00 187 ILE A O 1
ATOM 1526 N N . GLY A 1 188 ? 15.147 -1.768 12.149 1.00 95.25 188 GLY A N 1
ATOM 1527 C CA . GLY A 1 188 ? 16.463 -1.788 11.543 1.00 95.25 188 GLY A CA 1
ATOM 1528 C C . GLY A 1 188 ? 17.250 -0.515 11.827 1.00 95.25 188 GLY A C 1
ATOM 1529 O O . GLY A 1 188 ? 16.790 0.363 12.558 1.00 95.25 188 GLY A O 1
ATOM 1530 N N . PRO A 1 189 ? 18.450 -0.391 11.238 1.00 95.62 189 PRO A N 1
ATOM 1531 C CA . PRO A 1 189 ? 19.262 0.809 11.385 1.00 95.62 189 PRO A CA 1
ATOM 1532 C C . PRO A 1 189 ? 18.537 2.036 10.823 1.00 95.62 189 PRO A C 1
ATOM 1534 O O . PRO A 1 189 ? 17.968 1.976 9.729 1.00 95.62 189 PRO A O 1
ATOM 1537 N N . SER A 1 190 ? 18.628 3.162 11.531 1.00 93.38 190 SER A N 1
ATOM 1538 C CA . SER A 1 190 ? 17.968 4.397 11.112 1.00 93.38 190 SER A CA 1
ATOM 1539 C C . SER A 1 190 ? 18.449 4.895 9.744 1.00 93.38 190 SER A C 1
ATOM 1541 O O . SER A 1 190 ? 19.634 4.816 9.381 1.00 93.38 190 SER A O 1
ATOM 1543 N N . LYS A 1 191 ? 17.517 5.477 8.982 1.00 90.31 191 LYS A N 1
ATOM 1544 C CA . LYS A 1 191 ? 17.737 6.062 7.653 1.00 90.31 191 LYS A CA 1
ATOM 1545 C C . LYS A 1 191 ? 18.730 7.216 7.653 1.00 90.31 191 LYS A C 1
ATOM 1547 O O . LYS A 1 191 ? 19.315 7.501 6.594 1.00 90.31 191 LYS A O 1
ATOM 1552 N N . ALA A 1 192 ? 18.936 7.848 8.808 1.00 91.50 192 ALA A N 1
ATOM 1553 C CA . ALA A 1 192 ? 19.898 8.925 9.001 1.00 91.50 192 ALA A CA 1
ATOM 1554 C C . ALA A 1 192 ? 21.359 8.439 8.923 1.00 91.50 192 ALA A C 1
ATOM 1556 O O . ALA A 1 192 ? 22.221 9.158 8.414 1.00 91.50 192 ALA A O 1
ATOM 1557 N N . TYR A 1 193 ? 21.657 7.198 9.333 1.00 92.62 193 TYR A N 1
ATOM 1558 C CA . TYR A 1 193 ? 23.036 6.716 9.476 1.00 92.62 193 TYR A CA 1
ATOM 1559 C C . TYR A 1 193 ? 23.425 5.700 8.393 1.00 92.62 193 TYR A C 1
ATOM 1561 O O . TYR A 1 193 ? 23.378 4.485 8.591 1.00 92.62 193 TYR A O 1
ATOM 1569 N N . LYS A 1 194 ? 23.913 6.192 7.246 1.00 92.62 194 LYS A N 1
ATOM 1570 C CA . LYS A 1 194 ? 24.257 5.360 6.068 1.00 92.62 194 LYS A CA 1
ATOM 1571 C C . LYS A 1 194 ? 25.247 4.227 6.347 1.00 92.62 194 LYS A C 1
ATOM 1573 O O . LYS A 1 194 ? 25.109 3.146 5.783 1.00 92.62 194 LYS A O 1
ATOM 1578 N N . VAL A 1 195 ? 26.226 4.454 7.224 1.00 92.06 195 VAL A N 1
ATOM 1579 C CA . VAL A 1 195 ? 27.207 3.422 7.603 1.00 92.06 195 VAL A CA 1
ATOM 1580 C C . VAL A 1 195 ? 26.516 2.252 8.309 1.00 92.06 195 VAL A C 1
ATOM 1582 O O . VAL A 1 195 ? 26.819 1.100 8.011 1.00 92.06 195 VAL A O 1
ATOM 1585 N N . GLN A 1 196 ? 25.538 2.535 9.175 1.00 91.94 196 GLN A N 1
ATOM 1586 C CA . GLN A 1 196 ? 24.767 1.502 9.869 1.00 91.94 196 GLN A CA 1
ATOM 1587 C C . GLN A 1 196 ? 23.845 0.745 8.907 1.00 91.94 196 GLN A C 1
ATOM 1589 O O . GLN A 1 196 ? 23.764 -0.475 8.991 1.00 91.94 196 GLN A O 1
ATOM 1594 N N . GLN A 1 197 ? 23.232 1.434 7.938 1.00 92.50 197 GLN A N 1
ATOM 1595 C CA . GLN A 1 197 ? 22.422 0.795 6.889 1.00 92.50 197 GLN A CA 1
ATOM 1596 C C . GLN A 1 197 ? 23.220 -0.184 6.004 1.00 92.50 197 GLN A C 1
ATOM 1598 O O . GLN A 1 197 ? 22.641 -1.051 5.348 1.00 92.50 197 GLN A O 1
ATOM 1603 N N . PHE A 1 198 ? 24.546 -0.033 5.936 1.00 89.44 198 PHE A N 1
ATOM 1604 C CA . PHE A 1 198 ? 25.423 -0.949 5.208 1.00 89.44 198 PHE A CA 1
ATOM 1605 C C . PHE A 1 198 ? 25.877 -2.132 6.078 1.00 89.44 198 PHE A C 1
ATOM 1607 O O . PHE A 1 198 ? 25.911 -3.267 5.600 1.00 89.44 198 PHE A O 1
ATOM 1614 N N . SER A 1 199 ? 26.226 -1.881 7.345 1.00 88.38 199 SER A N 1
ATOM 1615 C CA . SER A 1 199 ? 26.818 -2.894 8.226 1.00 88.38 199 SER A CA 1
ATOM 1616 C C . SER A 1 199 ? 25.797 -3.750 8.975 1.00 88.38 199 SER A C 1
ATOM 1618 O O . SER A 1 199 ? 26.022 -4.950 9.113 1.00 88.38 199 SER A O 1
ATOM 1620 N N . LYS A 1 200 ? 24.681 -3.171 9.428 1.00 93.12 200 LYS A N 1
ATOM 1621 C CA . LYS A 1 200 ? 23.656 -3.862 10.225 1.00 93.12 200 LYS A CA 1
ATOM 1622 C C . LYS A 1 200 ? 22.590 -4.526 9.348 1.00 93.12 200 LYS A C 1
ATOM 1624 O O . LYS A 1 200 ? 22.489 -4.248 8.151 1.00 93.12 200 LYS A O 1
ATOM 1629 N N . ASP A 1 201 ? 21.838 -5.429 9.961 1.00 94.19 201 ASP A N 1
ATOM 1630 C CA . ASP A 1 201 ? 20.682 -6.140 9.402 1.00 94.19 201 ASP A CA 1
ATOM 1631 C C . ASP A 1 201 ? 19.387 -5.596 10.034 1.00 94.19 201 ASP A C 1
ATOM 1633 O O . ASP A 1 201 ? 19.460 -4.738 10.917 1.00 94.19 201 ASP A O 1
ATOM 1637 N N . MET A 1 202 ? 18.210 -6.052 9.596 1.00 95.69 202 MET A N 1
ATOM 1638 C CA . MET A 1 202 ? 16.987 -5.856 10.391 1.00 95.69 202 MET A CA 1
ATOM 1639 C C . MET A 1 202 ? 16.970 -6.925 11.486 1.00 95.69 202 MET A C 1
ATOM 1641 O O . MET A 1 202 ? 17.152 -8.105 11.178 1.00 95.69 202 MET A O 1
ATOM 1645 N N . TYR A 1 203 ? 16.773 -6.530 12.742 1.00 94.69 203 TYR A N 1
ATOM 1646 C CA . TYR A 1 203 ? 17.081 -7.397 13.890 1.00 94.69 203 TYR A CA 1
ATOM 1647 C C . TYR A 1 203 ? 15.909 -7.652 14.842 1.00 94.69 203 TYR A C 1
ATOM 1649 O O . TYR A 1 203 ? 16.021 -8.469 15.759 1.00 94.69 203 TYR A O 1
ATOM 1657 N N . GLU A 1 204 ? 14.778 -6.976 14.656 1.00 96.00 204 GLU A N 1
ATOM 1658 C CA . GLU A 1 204 ? 13.607 -7.172 15.508 1.00 96.00 204 GLU A CA 1
ATOM 1659 C C . GLU A 1 204 ? 12.313 -6.973 14.720 1.00 96.00 204 GLU A C 1
ATOM 1661 O O . GLU A 1 204 ? 12.259 -6.184 13.777 1.00 96.00 204 GLU A O 1
ATOM 1666 N N . VAL A 1 205 ? 11.268 -7.700 15.104 1.00 96.69 205 VAL A N 1
ATOM 1667 C CA . VAL A 1 205 ? 9.890 -7.463 14.675 1.00 96.69 205 VAL A CA 1
ATOM 1668 C C . VAL A 1 205 ? 9.045 -7.226 15.916 1.00 96.69 205 VAL A C 1
ATOM 1670 O O . VAL A 1 205 ? 9.032 -8.051 16.831 1.00 96.69 205 VAL A O 1
ATOM 1673 N N . ILE A 1 206 ? 8.327 -6.108 15.932 1.00 95.81 206 ILE A N 1
ATOM 1674 C CA . ILE A 1 206 ? 7.307 -5.813 16.933 1.00 95.81 206 ILE A CA 1
ATOM 1675 C C . ILE A 1 206 ? 5.956 -6.276 16.390 1.00 95.81 206 ILE A C 1
ATOM 1677 O O . ILE A 1 206 ? 5.599 -5.949 15.255 1.00 95.81 206 ILE A O 1
ATOM 1681 N N . HIS A 1 207 ? 5.206 -7.018 17.204 1.00 94.94 207 HIS A N 1
ATOM 1682 C CA . HIS A 1 207 ? 3.875 -7.522 16.881 1.00 94.94 207 HIS A CA 1
ATOM 1683 C C . HIS A 1 207 ? 2.863 -7.164 17.979 1.00 94.94 207 HIS A C 1
ATOM 1685 O O . HIS A 1 207 ? 2.930 -7.683 19.086 1.00 94.94 207 HIS A O 1
ATOM 1691 N N . ILE A 1 208 ? 1.907 -6.283 17.683 1.00 93.94 208 ILE A N 1
ATOM 1692 C CA . ILE A 1 208 ? 0.967 -5.732 18.675 1.00 93.94 208 ILE A CA 1
ATOM 1693 C C . ILE A 1 208 ? -0.462 -6.131 18.303 1.00 93.94 208 ILE A C 1
ATOM 1695 O O . ILE A 1 208 ? -0.895 -5.793 17.202 1.00 93.94 208 ILE A O 1
ATOM 1699 N N . PRO A 1 209 ? -1.232 -6.795 19.179 1.00 93.06 209 PRO A N 1
ATOM 1700 C CA . PRO A 1 209 ? -2.631 -7.107 18.897 1.00 93.06 209 PRO A CA 1
ATOM 1701 C C . PRO A 1 209 ? -3.458 -5.868 18.532 1.00 93.06 209 PRO A C 1
ATOM 1703 O O . PRO A 1 209 ? -3.400 -4.839 19.206 1.00 93.06 209 PRO A O 1
ATOM 1706 N N . GLY A 1 210 ? -4.259 -5.964 17.465 1.00 90.19 210 GLY A N 1
ATOM 1707 C CA . GLY A 1 210 ? -5.037 -4.826 16.956 1.00 90.19 210 GLY A CA 1
ATOM 1708 C C . GLY A 1 210 ? -6.136 -4.341 17.911 1.00 90.19 210 GLY A C 1
ATOM 1709 O O . GLY A 1 210 ? -6.540 -3.180 17.845 1.00 90.19 210 GLY A O 1
ATOM 1710 N N . GLN A 1 211 ? -6.591 -5.214 18.811 1.00 88.50 211 GLN A N 1
ATOM 1711 C CA . GLN A 1 211 ? -7.656 -4.959 19.787 1.00 88.50 211 GLN A CA 1
ATOM 1712 C C . GLN A 1 211 ? -7.147 -4.404 21.125 1.00 88.50 211 GLN A C 1
ATOM 1714 O O . GLN A 1 211 ? -7.924 -4.282 22.068 1.00 88.50 211 GLN A O 1
ATOM 1719 N N . LEU A 1 212 ? -5.861 -4.060 21.242 1.00 88.38 212 LEU A N 1
ATOM 1720 C CA . LEU A 1 212 ? -5.361 -3.376 22.432 1.00 88.38 212 LEU A CA 1
ATOM 1721 C C . LEU A 1 212 ? -5.655 -1.870 22.347 1.00 88.38 212 LEU A C 1
ATOM 1723 O O . LEU A 1 212 ? -5.201 -1.221 21.400 1.00 88.38 212 LEU A O 1
ATOM 1727 N N . PRO A 1 213 ? -6.358 -1.281 23.338 1.00 86.12 213 PRO A N 1
ATOM 1728 C CA . PRO A 1 213 ? -6.547 0.168 23.401 1.00 86.12 213 PRO A CA 1
ATOM 1729 C C . PRO A 1 213 ? -5.222 0.908 23.557 1.00 86.12 213 PRO A C 1
ATOM 1731 O O . PRO A 1 213 ? -4.981 1.891 22.863 1.00 86.12 213 PRO A O 1
ATOM 1734 N N . SER A 1 214 ? -4.352 0.398 24.431 1.00 87.50 214 SER A N 1
ATOM 1735 C CA . SER A 1 214 ? -3.008 0.922 24.654 1.00 87.50 214 SER A CA 1
ATOM 1736 C C . SER A 1 214 ? -1.988 -0.054 24.071 1.00 87.50 214 SER A C 1
ATOM 1738 O O . SER A 1 214 ? -1.843 -1.159 24.606 1.00 87.50 214 SER A O 1
ATOM 1740 N N . PRO A 1 215 ? -1.268 0.322 23.001 1.00 85.62 215 PRO A N 1
ATOM 1741 C CA . PRO A 1 215 ? -0.131 -0.446 22.511 1.00 85.62 215 PRO A CA 1
ATOM 1742 C C . PRO A 1 215 ? 0.904 -0.649 23.620 1.00 85.62 215 PRO A C 1
ATOM 1744 O O . PRO A 1 215 ? 1.113 0.228 24.456 1.00 85.62 215 PRO A O 1
ATOM 1747 N N . ASN A 1 216 ? 1.534 -1.820 23.641 1.00 84.69 216 ASN A N 1
ATOM 1748 C CA . ASN A 1 216 ? 2.569 -2.167 24.606 1.00 84.69 216 ASN A CA 1
ATOM 1749 C C . ASN A 1 216 ? 3.785 -2.696 23.839 1.00 84.69 216 ASN A C 1
ATOM 1751 O O . ASN A 1 216 ? 3.659 -3.619 23.039 1.00 84.69 216 ASN A O 1
ATOM 1755 N N . PHE A 1 217 ? 4.956 -2.116 24.105 1.00 88.19 217 PHE A N 1
ATOM 1756 C CA . PHE A 1 217 ? 6.220 -2.438 23.433 1.00 88.19 217 PHE A CA 1
ATOM 1757 C C . PHE A 1 217 ? 7.169 -3.282 24.298 1.00 88.19 217 PHE A C 1
ATOM 1759 O O . PHE A 1 217 ? 8.373 -3.336 24.047 1.00 88.19 217 PHE A O 1
ATOM 1766 N N . SER A 1 218 ? 6.639 -3.929 25.338 1.00 88.00 218 SER A N 1
ATOM 1767 C CA . SER A 1 218 ? 7.394 -4.844 26.197 1.00 88.00 218 SER A CA 1
ATOM 1768 C C . SER A 1 218 ? 7.944 -6.047 25.425 1.00 88.00 218 SER A C 1
ATOM 1770 O O . SER A 1 218 ? 7.526 -6.357 24.308 1.00 88.00 218 SER A O 1
ATOM 1772 N N . SER A 1 219 ? 8.880 -6.764 26.050 1.00 87.31 219 SER A N 1
ATOM 1773 C CA . SER A 1 219 ? 9.570 -7.913 25.454 1.00 87.31 219 SER A CA 1
ATOM 1774 C C . SER A 1 219 ? 8.640 -9.021 24.948 1.00 87.31 219 SER A C 1
ATOM 1776 O O . SER A 1 219 ? 9.036 -9.759 24.056 1.00 87.31 219 SER A O 1
ATOM 1778 N N . GLY A 1 220 ? 7.413 -9.134 25.472 1.00 88.06 220 GLY A N 1
ATOM 1779 C CA . GLY A 1 220 ? 6.428 -10.119 25.011 1.00 88.06 220 GLY A CA 1
ATOM 1780 C C . GLY A 1 220 ? 5.891 -9.865 23.596 1.00 88.06 220 GLY A C 1
ATOM 1781 O O . GLY A 1 220 ? 5.432 -10.797 22.946 1.00 88.06 220 GLY A O 1
ATOM 1782 N N . TYR A 1 221 ? 5.987 -8.628 23.103 1.00 91.88 221 TYR A N 1
ATOM 1783 C CA . TYR A 1 221 ? 5.541 -8.221 21.763 1.00 91.88 221 TYR A CA 1
ATOM 1784 C C . TYR A 1 221 ? 6.709 -7.985 20.799 1.00 91.88 221 TYR A C 1
ATOM 1786 O O . TYR A 1 221 ? 6.535 -7.394 19.733 1.00 91.88 221 TYR A O 1
ATOM 1794 N N . ARG A 1 222 ? 7.918 -8.402 21.190 1.00 94.56 222 ARG A N 1
ATOM 1795 C CA . ARG A 1 222 ? 9.163 -8.186 20.456 1.00 94.56 222 ARG A CA 1
ATOM 1796 C C . ARG A 1 222 ? 9.831 -9.515 20.164 1.00 94.56 222 ARG A C 1
ATOM 1798 O O . ARG A 1 222 ? 10.239 -10.233 21.072 1.00 94.56 222 ARG A O 1
ATOM 1805 N N . THR A 1 223 ? 10.007 -9.814 18.884 1.00 95.44 223 THR A N 1
ATOM 1806 C CA . THR A 1 223 ? 10.736 -11.001 18.446 1.00 95.44 223 THR A CA 1
ATOM 1807 C C . THR A 1 223 ? 12.038 -10.597 17.773 1.00 95.44 223 THR A C 1
ATOM 1809 O O . THR A 1 223 ? 12.034 -9.857 16.791 1.00 95.44 223 THR A O 1
ATOM 1812 N N . LYS A 1 224 ? 13.162 -11.123 18.268 1.00 96.25 224 LYS A N 1
ATOM 1813 C CA . LYS A 1 224 ? 14.454 -10.980 17.588 1.00 96.25 224 LYS A CA 1
ATOM 1814 C C . LYS A 1 224 ? 14.444 -11.780 16.290 1.00 96.25 224 LYS A C 1
ATOM 1816 O O . LYS A 1 224 ? 14.071 -12.951 16.286 1.00 96.25 224 LYS A O 1
ATOM 1821 N N . VAL A 1 225 ? 14.888 -11.148 15.216 1.00 96.00 225 VAL A N 1
ATOM 1822 C CA . VAL A 1 225 ? 15.009 -11.743 13.880 1.00 96.00 225 VAL A CA 1
ATOM 1823 C C . VAL A 1 225 ? 16.389 -11.431 13.306 1.00 96.00 225 VAL A C 1
ATOM 1825 O O . VAL A 1 225 ? 17.099 -10.584 13.836 1.00 96.00 225 VAL A O 1
ATOM 1828 N N . ASP A 1 226 ? 16.786 -12.101 12.231 1.00 95.19 226 ASP A N 1
ATOM 1829 C CA . ASP A 1 226 ? 17.979 -11.733 11.457 1.00 95.19 226 ASP A CA 1
ATOM 1830 C C . ASP A 1 226 ? 17.629 -11.680 9.967 1.00 95.19 226 ASP A C 1
ATOM 1832 O O . ASP A 1 226 ? 17.757 -12.670 9.234 1.00 95.19 226 ASP A O 1
ATOM 1836 N N . PHE A 1 227 ? 17.143 -10.522 9.509 1.00 95.81 227 PHE A N 1
ATOM 1837 C CA . PHE A 1 227 ? 16.953 -10.278 8.082 1.00 95.81 227 PHE A CA 1
ATOM 1838 C C . PHE A 1 227 ? 18.123 -9.499 7.506 1.00 95.81 227 PHE A C 1
ATOM 1840 O O . PHE A 1 227 ? 18.239 -8.277 7.602 1.00 95.81 227 PHE A O 1
ATOM 1847 N N . GLU A 1 228 ? 18.942 -10.242 6.775 1.00 93.75 228 GLU A N 1
ATOM 1848 C CA . GLU A 1 228 ? 20.053 -9.715 5.998 1.00 93.75 228 GLU A CA 1
ATOM 1849 C C . GLU A 1 228 ? 19.625 -8.754 4.854 1.00 93.75 228 GLU A C 1
ATOM 1851 O O . GLU A 1 228 ? 20.444 -8.020 4.277 1.00 93.75 228 GLU A O 1
ATOM 1856 N N . VAL A 1 229 ? 18.338 -8.783 4.498 1.00 94.38 229 VAL A N 1
ATOM 1857 C CA . VAL A 1 229 ? 17.709 -7.925 3.495 1.00 94.38 229 VAL A CA 1
ATOM 1858 C C . VAL A 1 229 ? 16.583 -7.132 4.155 1.00 94.38 229 VAL A C 1
ATOM 1860 O O . VAL A 1 229 ? 15.760 -7.703 4.858 1.00 94.38 229 VAL A O 1
ATOM 1863 N N . GLY A 1 230 ? 16.543 -5.824 3.914 1.00 95.12 230 GLY A N 1
ATOM 1864 C CA . GLY A 1 230 ? 15.565 -4.914 4.504 1.00 95.12 230 GLY A CA 1
ATOM 1865 C C . GLY A 1 230 ? 15.442 -3.615 3.715 1.00 95.12 230 GLY A C 1
ATOM 1866 O O . GLY A 1 230 ? 16.361 -3.200 3.008 1.00 95.12 230 GLY A O 1
ATOM 1867 N N . GLU A 1 231 ? 14.304 -2.947 3.827 1.00 93.88 231 GLU A N 1
ATOM 1868 C CA . GLU A 1 231 ? 13.985 -1.700 3.127 1.00 93.88 231 GLU A CA 1
ATOM 1869 C C . GLU A 1 231 ? 14.865 -0.529 3.581 1.00 93.88 231 GLU A C 1
ATOM 1871 O O . GLU A 1 231 ? 15.121 0.389 2.801 1.00 93.88 231 GLU A O 1
ATOM 1876 N N . PHE A 1 232 ? 15.384 -0.580 4.813 1.00 94.25 232 PHE A N 1
ATOM 1877 C CA . PHE A 1 232 ? 16.313 0.418 5.348 1.00 94.25 232 PHE A CA 1
ATOM 1878 C C . PHE A 1 232 ? 17.763 0.126 4.996 1.00 94.25 232 PHE A C 1
ATOM 1880 O O . PHE A 1 232 ? 18.622 0.967 5.226 1.00 94.25 232 PHE A O 1
ATOM 1887 N N . LEU A 1 233 ? 18.072 -1.040 4.441 1.00 95.12 233 LEU A N 1
ATOM 1888 C CA . LEU A 1 233 ? 19.447 -1.393 4.126 1.00 95.12 233 LEU A CA 1
ATOM 1889 C C . LEU A 1 233 ? 19.825 -0.887 2.727 1.00 95.12 233 LEU A C 1
ATOM 1891 O O . LEU A 1 233 ? 18.965 -0.582 1.896 1.00 95.12 233 LEU A O 1
ATOM 1895 N N . LEU A 1 234 ? 21.127 -0.777 2.458 1.00 92.81 234 LEU A N 1
ATOM 1896 C CA . LEU A 1 234 ? 21.647 -0.244 1.193 1.00 92.81 234 LEU A CA 1
ATOM 1897 C C . LEU A 1 234 ? 22.126 -1.342 0.232 1.00 92.81 234 LEU A C 1
ATOM 1899 O O . LEU A 1 234 ? 22.459 -2.461 0.621 1.00 92.81 234 LEU A O 1
ATOM 1903 N N . LEU A 1 235 ? 22.231 -0.981 -1.052 1.00 90.31 235 LEU A N 1
ATOM 1904 C CA . LEU A 1 235 ? 22.805 -1.816 -2.114 1.00 90.31 235 LEU A CA 1
ATOM 1905 C C . LEU A 1 235 ? 22.124 -3.192 -2.206 1.00 90.31 235 LEU A C 1
ATOM 1907 O O . LEU A 1 235 ? 20.905 -3.266 -2.305 1.00 90.31 235 LEU A O 1
ATOM 1911 N N . SER A 1 236 ? 22.890 -4.288 -2.200 1.00 91.50 236 SER A N 1
ATOM 1912 C CA . SER A 1 236 ? 22.363 -5.655 -2.289 1.00 91.50 236 SER A CA 1
ATOM 1913 C C . SER A 1 236 ? 21.541 -6.080 -1.072 1.00 91.50 236 SER A C 1
ATOM 1915 O O . SER A 1 236 ? 20.791 -7.044 -1.187 1.00 91.50 236 SER A O 1
ATOM 1917 N N . LYS A 1 237 ? 21.665 -5.379 0.064 1.00 93.75 237 LYS A N 1
ATOM 1918 C CA . LYS A 1 237 ? 20.856 -5.615 1.267 1.00 93.75 237 LYS A CA 1
ATOM 1919 C C . LYS A 1 237 ? 19.484 -4.947 1.182 1.00 93.75 237 LYS A C 1
ATOM 1921 O O . LYS A 1 237 ? 18.597 -5.291 1.945 1.00 93.75 237 LYS A O 1
ATOM 1926 N N . ASN A 1 238 ? 19.290 -3.998 0.270 1.00 95.75 238 ASN A N 1
ATOM 1927 C CA . ASN A 1 238 ? 17.999 -3.346 0.116 1.00 95.75 238 ASN A CA 1
ATOM 1928 C C . ASN A 1 238 ? 16.954 -4.323 -0.453 1.00 95.75 238 ASN A C 1
ATOM 1930 O O . ASN A 1 238 ? 17.225 -4.954 -1.479 1.00 95.75 238 ASN A O 1
ATOM 1934 N N . THR A 1 239 ? 15.759 -4.400 0.145 1.00 96.25 239 THR A N 1
ATOM 1935 C CA . THR A 1 239 ? 14.672 -5.300 -0.299 1.00 96.25 239 THR A CA 1
ATOM 1936 C C . THR A 1 239 ? 14.352 -5.163 -1.782 1.00 96.25 239 THR A C 1
ATOM 1938 O O . THR A 1 239 ? 14.385 -6.156 -2.507 1.00 96.25 239 THR A O 1
ATOM 1941 N N . HIS A 1 240 ? 14.134 -3.941 -2.277 1.00 95.50 240 HIS A N 1
ATOM 1942 C CA . HIS A 1 240 ? 13.837 -3.714 -3.693 1.00 95.50 240 HIS A CA 1
ATOM 1943 C C . HIS A 1 240 ? 14.968 -4.251 -4.585 1.00 95.50 240 HIS A C 1
ATOM 1945 O O . HIS A 1 240 ? 14.730 -4.974 -5.552 1.00 95.50 240 HIS A O 1
ATOM 1951 N N . THR A 1 241 ? 16.224 -3.957 -4.238 1.00 95.75 241 THR A N 1
ATOM 1952 C CA . THR A 1 241 ? 17.385 -4.439 -5.005 1.00 95.75 241 THR A CA 1
ATOM 1953 C C . THR A 1 241 ? 17.500 -5.962 -4.991 1.00 95.75 241 THR A C 1
ATOM 1955 O O . THR A 1 241 ? 17.768 -6.559 -6.036 1.00 95.75 241 THR A O 1
ATOM 1958 N N . ALA A 1 242 ? 17.315 -6.592 -3.832 1.00 95.94 242 ALA A N 1
ATOM 1959 C CA . ALA A 1 242 ? 17.408 -8.038 -3.680 1.00 95.94 242 ALA A CA 1
ATOM 1960 C C . ALA A 1 242 ? 16.319 -8.762 -4.485 1.00 95.94 242 ALA A C 1
ATOM 1962 O O . ALA A 1 242 ? 16.628 -9.724 -5.188 1.00 95.94 242 ALA A O 1
ATOM 1963 N N . VAL A 1 243 ? 15.082 -8.260 -4.453 1.00 97.19 243 VAL A N 1
ATOM 1964 C CA . VAL A 1 243 ? 13.955 -8.833 -5.201 1.00 97.19 243 VAL A CA 1
ATOM 1965 C C . VAL A 1 243 ? 14.135 -8.639 -6.708 1.00 97.19 243 VAL A C 1
ATOM 1967 O O . VAL A 1 243 ? 14.041 -9.603 -7.464 1.00 97.19 243 VAL A O 1
ATOM 1970 N N . VAL A 1 244 ? 14.492 -7.433 -7.166 1.00 96.88 244 VAL A N 1
ATOM 1971 C CA . VAL A 1 244 ? 14.693 -7.168 -8.603 1.00 96.88 244 VAL A CA 1
ATOM 1972 C C . VAL A 1 244 ? 15.834 -7.999 -9.186 1.00 96.88 244 VAL A C 1
ATOM 1974 O O . VAL A 1 244 ? 15.770 -8.441 -10.332 1.00 96.88 244 VAL A O 1
ATOM 1977 N N . LYS A 1 245 ? 16.895 -8.246 -8.411 1.00 95.62 245 LYS A N 1
ATOM 1978 C CA . LYS A 1 245 ? 17.980 -9.131 -8.851 1.00 95.62 245 LYS A CA 1
ATOM 1979 C C . LYS A 1 245 ? 17.534 -10.584 -8.987 1.00 95.62 245 LYS A C 1
ATOM 1981 O O . LYS A 1 245 ? 18.106 -11.280 -9.825 1.00 95.62 245 LYS A O 1
ATOM 1986 N N . ARG A 1 246 ? 16.536 -11.010 -8.214 1.00 96.31 246 ARG A N 1
ATOM 1987 C CA . ARG A 1 246 ? 15.996 -12.370 -8.246 1.00 96.31 246 ARG A CA 1
ATOM 1988 C C . ARG A 1 246 ? 15.090 -12.636 -9.443 1.00 96.31 246 ARG A C 1
ATOM 1990 O O . ARG A 1 246 ? 14.909 -13.795 -9.802 1.00 96.31 246 ARG A O 1
ATOM 1997 N N . PHE A 1 247 ? 14.556 -11.588 -10.062 1.00 96.81 247 PHE A N 1
ATOM 1998 C CA . PHE A 1 247 ? 13.693 -11.714 -11.226 1.00 96.81 247 PHE A CA 1
ATOM 1999 C C . PHE A 1 247 ? 14.368 -12.437 -12.392 1.00 96.81 247 PHE A C 1
ATOM 2001 O O . PHE A 1 247 ? 15.515 -12.157 -12.753 1.00 96.81 247 PHE A O 1
ATOM 2008 N N . ASP A 1 248 ? 13.604 -13.318 -13.033 1.00 95.06 248 ASP A N 1
ATOM 2009 C CA . ASP A 1 248 ? 13.930 -13.806 -14.367 1.00 95.06 248 ASP A CA 1
ATOM 2010 C C . ASP A 1 248 ? 13.833 -12.663 -15.412 1.00 95.06 248 ASP A C 1
ATOM 2012 O O . ASP A 1 248 ? 13.316 -11.579 -15.114 1.00 95.06 248 ASP A O 1
ATOM 2016 N N . PRO A 1 249 ? 14.319 -12.849 -16.656 1.00 93.69 249 PRO A N 1
ATOM 2017 C CA . PRO A 1 249 ? 14.299 -11.786 -17.663 1.00 93.69 249 PRO A CA 1
ATOM 2018 C C . PRO A 1 249 ? 12.905 -11.216 -17.976 1.00 93.69 249 PRO A C 1
ATOM 2020 O O . PRO A 1 249 ? 12.786 -10.038 -18.321 1.00 93.69 249 PRO A O 1
ATOM 2023 N N . TRP A 1 250 ? 11.847 -12.024 -17.865 1.00 94.25 250 TRP A N 1
ATOM 2024 C CA . TRP A 1 250 ? 10.478 -11.587 -18.125 1.00 94.25 250 TRP A CA 1
ATOM 2025 C C . TRP A 1 250 ? 9.900 -10.818 -16.939 1.00 94.25 250 TRP A C 1
ATOM 2027 O O . TRP A 1 250 ? 9.341 -9.732 -17.122 1.00 94.25 250 TRP A O 1
ATOM 2037 N N . GLN A 1 251 ? 10.085 -11.330 -15.724 1.00 96.44 251 GLN A N 1
ATOM 2038 C CA . GLN A 1 251 ? 9.743 -10.641 -14.481 1.00 96.44 251 GLN A CA 1
ATOM 2039 C C . GLN A 1 251 ? 10.470 -9.298 -14.392 1.00 96.44 251 GLN A C 1
ATOM 2041 O O . GLN A 1 251 ? 9.845 -8.283 -14.109 1.00 96.44 251 GLN A O 1
ATOM 2046 N N . PHE A 1 252 ? 11.750 -9.242 -14.763 1.00 96.25 252 PHE A N 1
ATOM 2047 C CA . PHE A 1 252 ? 12.537 -8.010 -14.764 1.00 96.25 252 PHE A CA 1
ATOM 2048 C C . PHE A 1 252 ? 11.907 -6.910 -15.629 1.00 96.25 252 PHE A C 1
ATOM 2050 O O . PHE A 1 252 ? 11.926 -5.738 -15.258 1.00 96.25 252 PHE A O 1
ATOM 2057 N N . CYS A 1 253 ? 11.308 -7.292 -16.759 1.00 95.38 253 CYS A N 1
ATOM 2058 C CA . CYS A 1 253 ? 10.672 -6.364 -17.692 1.00 95.38 253 CYS A CA 1
ATOM 2059 C C . CYS A 1 253 ? 9.194 -6.088 -17.390 1.00 95.38 253 CYS A C 1
ATOM 2061 O O . CYS A 1 253 ? 8.608 -5.234 -18.055 1.00 95.38 253 CYS A O 1
ATOM 2063 N N . THR A 1 254 ? 8.562 -6.816 -16.465 1.00 96.06 254 THR A N 1
ATOM 2064 C CA . THR A 1 254 ? 7.103 -6.747 -16.261 1.00 96.06 254 THR A CA 1
ATOM 2065 C C . THR A 1 254 ? 6.666 -6.587 -14.814 1.00 96.06 254 THR A C 1
ATOM 2067 O O . THR A 1 254 ? 5.513 -6.234 -14.599 1.00 96.06 254 THR A O 1
ATOM 2070 N N . MET A 1 255 ? 7.531 -6.817 -13.830 1.00 97.06 255 MET A N 1
ATOM 2071 C CA . MET A 1 255 ? 7.182 -6.800 -12.413 1.00 97.06 255 MET A CA 1
ATOM 2072 C C . MET A 1 255 ? 7.939 -5.727 -11.640 1.00 97.06 255 MET A C 1
ATOM 2074 O O . MET A 1 255 ? 9.058 -5.358 -11.985 1.00 97.06 255 MET A O 1
ATOM 2078 N N . GLU A 1 256 ? 7.319 -5.249 -10.572 1.00 95.94 256 GLU A N 1
ATOM 2079 C CA . GLU A 1 256 ? 7.836 -4.221 -9.677 1.00 95.94 256 GLU A CA 1
ATOM 2080 C C . GLU A 1 256 ? 7.503 -4.613 -8.229 1.00 95.94 256 GLU A C 1
ATOM 2082 O O . GLU A 1 256 ? 6.352 -4.974 -7.963 1.00 95.94 256 GLU A O 1
ATOM 2087 N N . PRO A 1 257 ? 8.478 -4.627 -7.303 1.00 97.00 257 PRO A N 1
ATOM 2088 C CA . PRO A 1 257 ? 8.217 -4.968 -5.908 1.00 97.00 257 PRO A CA 1
ATOM 2089 C C . PRO A 1 257 ? 7.602 -3.795 -5.134 1.00 97.00 257 PRO A C 1
ATOM 2091 O O . PRO A 1 257 ? 7.971 -2.643 -5.353 1.00 97.00 257 PRO A O 1
ATOM 2094 N N . SER A 1 258 ? 6.698 -4.099 -4.203 1.00 95.19 258 SER A N 1
ATOM 2095 C CA . SER A 1 258 ? 6.107 -3.138 -3.266 1.00 95.19 258 SER A CA 1
ATOM 2096 C C . SER A 1 258 ? 6.841 -3.109 -1.923 1.00 95.19 258 SER A C 1
ATOM 2098 O O . SER A 1 258 ? 7.838 -3.804 -1.723 1.00 95.19 258 SER A O 1
ATOM 2100 N N . ASP A 1 259 ? 6.310 -2.338 -0.974 1.00 93.50 259 ASP A N 1
ATOM 2101 C CA . ASP A 1 259 ? 6.781 -2.372 0.408 1.00 93.50 259 ASP A CA 1
ATOM 2102 C C . ASP A 1 259 ? 6.621 -3.780 1.012 1.00 93.50 259 ASP A C 1
ATOM 2104 O O . ASP A 1 259 ? 5.626 -4.465 0.727 1.00 93.50 259 ASP A O 1
ATOM 2108 N N . PRO A 1 260 ? 7.598 -4.232 1.817 1.00 95.12 260 PRO A N 1
ATOM 2109 C CA . PRO A 1 260 ? 7.546 -5.528 2.472 1.00 95.12 260 PRO A CA 1
ATOM 2110 C C . PRO A 1 260 ? 6.545 -5.567 3.629 1.00 95.12 260 PRO A C 1
ATOM 2112 O O . PRO A 1 260 ? 6.269 -4.574 4.299 1.00 95.12 260 PRO A O 1
ATOM 2115 N N . ILE A 1 261 ? 6.066 -6.772 3.910 1.00 96.19 261 ILE A N 1
ATOM 2116 C CA . ILE A 1 261 ? 5.211 -7.109 5.043 1.00 96.19 261 ILE A CA 1
ATOM 2117 C C . ILE A 1 261 ? 5.942 -8.156 5.871 1.00 96.19 261 ILE A C 1
ATOM 2119 O O . ILE A 1 261 ? 6.399 -9.160 5.333 1.00 96.19 261 ILE A O 1
ATOM 2123 N N . TYR A 1 262 ? 6.048 -7.941 7.175 1.00 96.94 262 TYR A N 1
ATOM 2124 C CA . TYR A 1 262 ? 6.677 -8.897 8.080 1.00 96.94 262 TYR A CA 1
ATOM 2125 C C . TYR A 1 262 ? 5.594 -9.739 8.735 1.00 96.94 262 TYR A C 1
ATOM 2127 O O . TYR A 1 262 ? 4.710 -9.205 9.391 1.00 96.94 262 TYR A O 1
ATOM 2135 N N . MET A 1 263 ? 5.632 -11.049 8.530 1.00 96.56 263 MET A N 1
ATOM 2136 C CA . MET A 1 263 ? 4.601 -11.955 9.033 1.00 96.56 263 MET A CA 1
ATOM 2137 C C . MET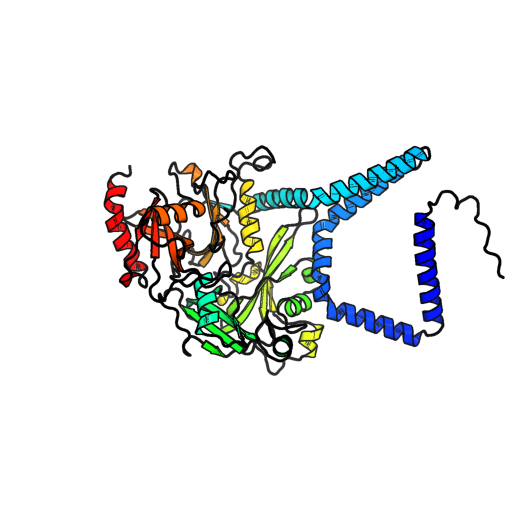 A 1 263 ? 5.164 -13.354 9.258 1.00 96.56 263 MET A C 1
ATOM 2139 O O . MET A 1 263 ? 6.243 -13.680 8.769 1.00 96.56 263 MET A O 1
ATOM 2143 N N . GLN A 1 264 ? 4.439 -14.184 10.000 1.00 96.50 264 GLN A N 1
ATOM 2144 C CA . GLN A 1 264 ? 4.832 -15.570 10.234 1.00 96.50 264 GLN A CA 1
ATOM 2145 C C . GLN A 1 264 ? 4.388 -16.468 9.073 1.00 96.50 264 GLN A C 1
ATOM 2147 O O . GLN A 1 264 ? 3.301 -16.289 8.520 1.00 96.50 264 GLN A O 1
ATOM 2152 N N . ASN A 1 265 ? 5.237 -17.425 8.701 1.00 94.81 265 ASN A N 1
ATOM 2153 C CA . ASN A 1 265 ? 4.915 -18.473 7.734 1.00 94.81 265 ASN A CA 1
ATOM 2154 C C . ASN A 1 265 ? 4.147 -19.641 8.392 1.00 94.81 265 ASN A C 1
ATOM 2156 O O . ASN A 1 265 ? 3.877 -19.628 9.593 1.00 94.81 265 ASN A O 1
ATOM 2160 N N . ASP A 1 266 ? 3.848 -20.690 7.618 1.00 90.62 266 ASP A N 1
ATOM 2161 C CA . ASP A 1 266 ? 3.149 -21.896 8.105 1.00 90.62 266 ASP A CA 1
ATOM 2162 C C . ASP A 1 266 ? 3.903 -22.652 9.225 1.00 90.62 266 ASP A C 1
ATOM 2164 O O . ASP A 1 266 ? 3.329 -23.518 9.879 1.00 90.62 266 ASP A O 1
ATOM 2168 N N . LYS A 1 267 ? 5.188 -22.347 9.451 1.00 92.31 267 LYS A N 1
ATOM 2169 C CA . LYS A 1 267 ? 6.025 -22.921 10.519 1.00 92.31 267 LYS A CA 1
ATOM 2170 C C . LYS A 1 267 ? 6.147 -22.005 11.743 1.00 92.31 267 LYS A C 1
ATOM 2172 O O . LYS A 1 267 ? 6.888 -22.334 12.663 1.00 92.31 267 LYS A O 1
ATOM 2177 N N . GLY A 1 268 ? 5.483 -20.848 11.741 1.00 92.62 268 GLY A N 1
ATOM 2178 C CA . GLY A 1 268 ? 5.622 -19.826 12.782 1.00 92.62 268 GLY A CA 1
ATOM 2179 C C . GLY A 1 268 ? 6.896 -18.977 12.668 1.00 92.62 268 GLY A C 1
ATOM 2180 O O . GLY A 1 268 ? 7.155 -18.140 13.530 1.00 92.62 268 GLY A O 1
ATOM 2181 N N . GLU A 1 269 ? 7.697 -19.146 11.613 1.00 95.25 269 GLU A N 1
ATOM 2182 C CA . GLU A 1 269 ? 8.925 -18.373 11.411 1.00 95.25 269 GLU A CA 1
ATOM 2183 C C . GLU A 1 269 ? 8.602 -17.022 10.768 1.00 95.25 269 GLU A C 1
ATOM 2185 O O . GLU A 1 269 ? 7.833 -16.944 9.807 1.00 95.25 269 GLU A O 1
ATOM 2190 N N . TRP A 1 270 ? 9.233 -15.953 11.252 1.00 96.75 270 TRP A N 1
ATOM 2191 C CA . TRP A 1 270 ? 9.109 -14.633 10.639 1.00 96.75 270 TRP A CA 1
ATOM 2192 C C . TRP A 1 270 ? 9.752 -14.606 9.253 1.00 96.75 270 TRP A C 1
ATOM 2194 O O . TRP A 1 270 ? 10.921 -14.967 9.087 1.00 96.75 270 TRP A O 1
ATOM 2204 N N . VAL A 1 271 ? 8.990 -14.119 8.277 1.00 97.31 271 VAL A N 1
ATOM 2205 C CA . VAL A 1 271 ? 9.395 -13.911 6.887 1.00 97.31 271 VAL A CA 1
ATOM 2206 C C . VAL A 1 271 ? 9.008 -12.510 6.421 1.00 97.31 271 VAL A C 1
ATOM 2208 O O . VAL A 1 271 ? 8.063 -11.899 6.922 1.00 97.31 271 VAL A O 1
ATOM 2211 N N . GLN A 1 272 ? 9.737 -12.010 5.429 1.00 97.50 272 GLN A N 1
ATOM 2212 C CA . GLN A 1 272 ? 9.410 -10.781 4.723 1.00 97.50 272 GLN A CA 1
ATOM 2213 C C . GLN A 1 272 ? 8.668 -11.138 3.428 1.00 97.50 272 GLN A C 1
ATOM 2215 O O . GLN A 1 272 ? 9.218 -11.785 2.539 1.00 97.50 272 GLN A O 1
ATOM 2220 N N . VAL A 1 273 ? 7.412 -10.721 3.312 1.00 97.81 273 VAL A N 1
ATOM 2221 C CA . VAL A 1 273 ? 6.548 -10.940 2.148 1.00 97.81 273 VAL A CA 1
ATOM 2222 C C . VAL A 1 273 ? 6.452 -9.645 1.352 1.00 97.81 273 VAL A C 1
ATOM 2224 O O . VAL A 1 273 ? 5.931 -8.643 1.830 1.00 97.81 273 VAL A O 1
ATOM 2227 N N . VAL A 1 274 ? 6.962 -9.659 0.126 1.00 98.06 274 VAL A N 1
ATOM 2228 C CA . VAL A 1 274 ? 6.985 -8.500 -0.771 1.00 98.06 274 VAL A CA 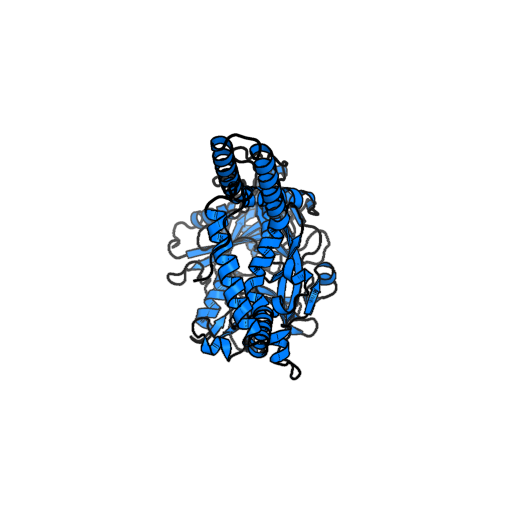1
ATOM 2229 C C . VAL A 1 274 ? 5.945 -8.702 -1.864 1.00 98.06 274 VAL A C 1
ATOM 2231 O O . VAL A 1 274 ? 6.102 -9.588 -2.706 1.00 98.06 274 VAL A O 1
ATOM 2234 N N . GLY A 1 275 ? 4.892 -7.887 -1.871 1.00 97.75 275 GLY A N 1
ATOM 2235 C CA . GLY A 1 275 ? 3.907 -7.877 -2.952 1.00 97.75 275 GLY A CA 1
ATOM 2236 C C . GLY A 1 275 ? 4.538 -7.471 -4.287 1.00 97.75 275 GLY A C 1
ATOM 2237 O O . GLY A 1 275 ? 5.441 -6.638 -4.336 1.00 97.75 275 GLY A O 1
ATOM 2238 N N . LEU A 1 276 ? 4.082 -8.067 -5.389 1.00 98.00 276 LEU A N 1
ATOM 2239 C CA . LEU A 1 276 ? 4.590 -7.766 -6.728 1.00 98.00 276 LEU A CA 1
ATOM 2240 C C . LEU A 1 276 ? 3.482 -7.179 -7.602 1.00 98.00 276 LEU A C 1
ATOM 2242 O O . LEU A 1 276 ? 2.445 -7.808 -7.826 1.00 98.00 276 LEU A O 1
ATOM 2246 N N . THR A 1 277 ? 3.722 -5.994 -8.155 1.00 97.50 277 THR A N 1
ATOM 2247 C CA . THR A 1 277 ? 2.892 -5.399 -9.205 1.00 97.50 277 THR A CA 1
ATOM 2248 C C . THR A 1 277 ? 3.370 -5.922 -10.554 1.00 97.50 277 THR A C 1
ATOM 2250 O O . THR A 1 277 ? 4.527 -5.739 -10.918 1.00 97.50 277 THR A O 1
ATOM 2253 N N . LYS A 1 278 ? 2.490 -6.563 -11.326 1.00 96.75 278 LYS A N 1
ATOM 2254 C CA . LYS A 1 278 ? 2.762 -7.045 -12.685 1.00 96.75 278 LYS A CA 1
ATOM 2255 C C . LYS A 1 278 ? 2.076 -6.146 -13.708 1.00 96.75 278 LYS A C 1
ATOM 2257 O O . LYS A 1 278 ? 0.869 -5.949 -13.662 1.00 96.75 278 LYS A O 1
ATOM 2262 N N . TRP A 1 279 ? 2.825 -5.654 -14.682 1.00 95.81 279 TRP A N 1
ATOM 2263 C CA . TRP A 1 279 ? 2.326 -4.842 -15.785 1.00 95.81 279 TRP A CA 1
ATOM 2264 C C . TRP A 1 279 ? 1.887 -5.733 -16.952 1.00 95.81 279 TRP A C 1
ATOM 2266 O O . TRP A 1 279 ? 2.701 -6.417 -17.578 1.00 95.81 279 TRP A O 1
ATOM 2276 N N . VAL A 1 280 ? 0.587 -5.723 -17.252 1.00 94.31 280 VAL A N 1
ATOM 2277 C CA . VAL A 1 280 ? -0.036 -6.524 -18.319 1.00 94.31 280 VAL A CA 1
ATOM 2278 C C . VAL A 1 280 ? -0.617 -5.610 -19.394 1.00 94.31 280 VAL A C 1
ATOM 2280 O O . VAL A 1 280 ? -1.060 -4.505 -19.108 1.00 94.31 280 VAL A O 1
ATOM 2283 N N . GLY A 1 281 ? -0.613 -6.074 -20.645 1.00 91.94 281 GLY A N 1
ATOM 2284 C CA . GLY A 1 281 ? -1.079 -5.312 -21.804 1.00 91.94 281 GLY A CA 1
ATOM 2285 C C . GLY A 1 281 ? 0.067 -4.762 -22.658 1.00 91.94 281 GLY A C 1
ATOM 2286 O O . GLY A 1 281 ? 1.180 -4.508 -22.186 1.00 91.94 281 GLY A O 1
ATOM 2287 N N . LEU A 1 282 ? -0.183 -4.642 -23.962 1.00 89.94 282 LEU A N 1
ATOM 2288 C CA . LEU A 1 282 ? 0.759 -4.049 -24.919 1.00 89.94 282 LEU A CA 1
ATOM 2289 C C . LEU A 1 282 ? 0.379 -2.600 -25.242 1.00 89.94 282 LEU A C 1
ATOM 2291 O O . LEU A 1 282 ? 1.214 -1.712 -25.121 1.00 89.94 282 LEU A O 1
ATOM 2295 N N . ILE A 1 283 ? -0.880 -2.379 -25.631 1.00 91.12 283 ILE A N 1
ATOM 2296 C CA . ILE A 1 283 ? -1.415 -1.058 -25.997 1.00 91.12 283 ILE A CA 1
ATOM 2297 C C . ILE A 1 283 ? -1.805 -0.272 -24.741 1.00 91.12 283 ILE A C 1
ATOM 2299 O O . ILE A 1 283 ? -1.458 0.895 -24.600 1.00 91.12 283 ILE A O 1
ATOM 2303 N N . PHE A 1 284 ? -2.492 -0.931 -23.809 1.00 94.12 284 PHE A N 1
ATOM 2304 C CA . PHE A 1 284 ? -2.967 -0.347 -22.559 1.00 94.12 284 PHE A CA 1
ATOM 2305 C C . PHE A 1 284 ? -2.340 -1.098 -21.375 1.00 94.12 284 PHE A C 1
ATOM 2307 O O . PHE A 1 284 ? -2.962 -2.031 -20.853 1.00 94.12 284 PHE A O 1
ATOM 2314 N N . PRO A 1 285 ? -1.079 -0.782 -21.010 1.00 93.88 285 PRO A N 1
ATOM 2315 C CA . PRO A 1 285 ? -0.435 -1.348 -19.830 1.00 93.88 285 PRO A CA 1
ATOM 2316 C C . PRO A 1 285 ? -1.234 -1.016 -18.566 1.00 93.88 285 PRO A C 1
ATOM 2318 O O . PRO A 1 285 ? -1.600 0.136 -18.345 1.00 93.88 285 PRO A O 1
ATOM 2321 N N . ARG A 1 286 ? -1.462 -2.017 -17.719 1.00 94.69 286 ARG A N 1
ATOM 2322 C CA . ARG A 1 286 ? -2.150 -1.873 -16.431 1.00 94.69 286 ARG A CA 1
ATOM 2323 C C . ARG A 1 286 ? -1.468 -2.700 -15.339 1.00 94.69 286 ARG A C 1
ATOM 2325 O O . ARG A 1 286 ? -0.944 -3.775 -15.660 1.00 94.69 286 ARG A O 1
ATOM 2332 N N . PRO A 1 287 ? -1.468 -2.229 -14.083 1.00 95.88 287 PRO A N 1
ATOM 2333 C CA . PRO A 1 287 ? -0.965 -2.990 -12.952 1.00 95.88 287 PRO A CA 1
ATOM 2334 C C . PRO A 1 287 ? -1.985 -4.056 -12.526 1.00 95.88 287 PRO A C 1
ATOM 2336 O O . PRO A 1 287 ? -3.169 -3.777 -12.351 1.00 95.88 287 PRO A O 1
ATOM 2339 N N . VAL A 1 288 ? -1.517 -5.287 -12.341 1.00 96.00 288 VAL A N 1
ATOM 2340 C CA . VAL A 1 288 ? -2.266 -6.401 -11.744 1.00 96.00 288 VAL A CA 1
ATOM 2341 C C . VAL A 1 288 ? -1.410 -7.067 -10.671 1.00 96.00 288 VAL A C 1
ATOM 2343 O O . VAL A 1 288 ? -0.193 -6.883 -10.634 1.00 96.00 288 VAL A O 1
ATOM 2346 N N . PHE A 1 289 ? -2.016 -7.870 -9.804 1.00 96.75 289 PHE A N 1
ATOM 2347 C CA . PHE A 1 289 ? -1.261 -8.603 -8.794 1.00 96.75 289 PHE A CA 1
ATOM 2348 C C . PHE A 1 289 ? -0.422 -9.719 -9.434 1.00 96.75 289 PHE A C 1
ATOM 2350 O O . PHE A 1 289 ? -0.942 -10.597 -10.124 1.00 96.75 289 PHE A O 1
ATOM 2357 N N . GLY A 1 290 ? 0.896 -9.653 -9.248 1.00 96.19 290 GLY A N 1
ATOM 2358 C CA . GLY A 1 290 ? 1.868 -10.600 -9.795 1.00 96.19 290 GLY A CA 1
ATOM 2359 C C . GLY A 1 290 ? 2.160 -11.799 -8.894 1.00 96.19 290 GLY A C 1
ATOM 2360 O O . GLY A 1 290 ? 2.741 -12.774 -9.371 1.00 96.19 290 GLY A O 1
ATOM 2361 N N . GLY A 1 291 ? 1.747 -11.738 -7.628 1.00 97.00 291 GLY A N 1
ATOM 2362 C CA . GLY A 1 291 ? 2.122 -12.674 -6.573 1.00 97.00 291 GLY A CA 1
ATOM 2363 C C . GLY A 1 291 ? 3.011 -11.995 -5.537 1.00 97.00 291 GLY A C 1
ATOM 2364 O O . GLY A 1 291 ? 3.003 -10.768 -5.412 1.00 97.00 291 GLY A O 1
ATOM 2365 N N . VAL A 1 292 ? 3.792 -12.788 -4.811 1.00 98.06 292 VAL A N 1
ATOM 2366 C CA . VAL A 1 292 ? 4.689 -12.295 -3.763 1.00 98.06 292 VAL A CA 1
ATOM 2367 C C . VAL A 1 292 ? 6.095 -12.866 -3.915 1.00 98.06 292 VAL A C 1
ATOM 2369 O O . VAL A 1 292 ? 6.291 -13.960 -4.444 1.00 98.06 292 VAL A O 1
ATOM 2372 N N . MET A 1 293 ? 7.087 -12.127 -3.431 1.00 97.94 293 MET A N 1
ATOM 2373 C CA . MET A 1 293 ? 8.430 -12.633 -3.176 1.00 97.94 293 MET A CA 1
ATOM 2374 C C . MET A 1 293 ? 8.601 -12.802 -1.667 1.00 97.94 293 MET A C 1
ATOM 2376 O O . MET A 1 293 ? 8.464 -11.835 -0.921 1.00 97.94 293 MET A O 1
ATOM 2380 N N . VAL A 1 294 ? 8.900 -14.018 -1.218 1.00 97.81 294 VAL A N 1
ATOM 2381 C CA . VAL A 1 294 ? 9.080 -14.335 0.204 1.00 97.81 294 VAL A CA 1
ATOM 2382 C C . VAL A 1 294 ? 10.563 -14.426 0.516 1.00 97.81 294 VAL A C 1
ATOM 2384 O O . VAL A 1 294 ? 11.286 -15.207 -0.101 1.00 97.81 294 VAL A O 1
ATOM 2387 N N . ILE A 1 295 ? 11.024 -13.617 1.460 1.00 96.81 295 ILE A N 1
ATOM 2388 C CA . ILE A 1 295 ? 12.407 -13.564 1.918 1.00 96.81 295 ILE A CA 1
ATOM 2389 C C . ILE A 1 295 ? 12.453 -14.116 3.341 1.00 96.81 295 ILE A C 1
ATOM 2391 O O . ILE A 1 295 ? 11.860 -13.574 4.272 1.00 96.81 295 ILE A O 1
ATOM 2395 N N . GLU A 1 296 ? 13.172 -15.220 3.491 1.00 95.38 296 GLU A N 1
ATOM 2396 C CA . GLU A 1 296 ? 13.435 -15.843 4.783 1.00 95.38 296 GLU A CA 1
ATOM 2397 C C . GLU A 1 296 ? 14.615 -15.159 5.490 1.00 95.38 296 GLU A C 1
ATOM 2399 O O . GLU A 1 296 ? 15.459 -14.501 4.859 1.00 95.38 296 GLU A O 1
ATOM 2404 N N . GLN A 1 297 ? 14.687 -15.353 6.806 1.00 94.62 297 GLN A N 1
ATOM 2405 C CA . GLN A 1 297 ? 15.816 -14.924 7.633 1.00 94.62 297 GLN A CA 1
ATOM 2406 C C . GLN A 1 297 ? 17.142 -15.538 7.154 1.00 94.62 297 GLN A C 1
ATOM 2408 O O . GLN A 1 297 ? 17.170 -16.458 6.328 1.00 94.62 297 GLN A O 1
ATOM 2413 N N . ARG A 1 298 ? 18.266 -14.989 7.624 1.00 91.19 298 ARG A N 1
ATOM 2414 C CA . ARG A 1 298 ? 19.601 -15.486 7.271 1.00 91.19 298 ARG A CA 1
ATOM 2415 C C . ARG A 1 298 ? 19.740 -16.961 7.651 1.00 91.19 298 ARG A C 1
ATOM 2417 O O . ARG A 1 298 ? 19.508 -17.347 8.794 1.00 91.19 298 ARG A O 1
ATOM 2424 N N . LYS A 1 299 ? 20.199 -17.772 6.697 1.00 88.75 299 LYS A N 1
ATOM 2425 C CA . LYS A 1 299 ? 20.641 -19.149 6.948 1.00 88.75 299 LYS A CA 1
ATOM 2426 C C . LYS A 1 299 ? 22.168 -19.224 6.967 1.00 88.75 299 LYS A C 1
ATOM 2428 O O . LYS A 1 299 ? 22.816 -18.449 6.268 1.00 88.75 299 LYS A O 1
ATOM 2433 N N . PRO A 1 300 ? 22.769 -20.196 7.677 1.00 84.19 300 PRO A N 1
ATOM 2434 C CA . PRO A 1 300 ? 24.221 -20.400 7.655 1.00 84.19 300 PRO A CA 1
ATOM 2435 C C . PRO A 1 300 ? 24.806 -20.648 6.253 1.00 84.19 300 PRO A C 1
ATOM 2437 O O . PRO A 1 300 ? 25.989 -20.414 6.030 1.00 84.19 300 PRO A O 1
ATOM 2440 N N . SER A 1 301 ? 23.988 -21.123 5.309 1.00 82.12 301 SER A N 1
ATOM 2441 C CA . SER A 1 301 ? 24.362 -21.350 3.909 1.00 82.12 301 SER A CA 1
ATOM 2442 C C . SER A 1 301 ? 24.366 -20.087 3.042 1.00 82.12 301 SER A C 1
ATOM 2444 O O . SER A 1 301 ? 24.828 -20.148 1.903 1.00 82.12 301 SER A O 1
ATOM 2446 N N . ASP A 1 302 ? 23.824 -18.969 3.531 1.00 84.56 302 ASP A N 1
ATOM 2447 C CA . ASP A 1 302 ? 23.627 -17.769 2.720 1.00 84.56 302 ASP A CA 1
ATOM 2448 C C . ASP A 1 302 ? 24.968 -17.097 2.405 1.00 84.56 302 ASP A C 1
ATOM 2450 O O . ASP A 1 302 ? 25.737 -16.719 3.291 1.00 84.56 302 ASP A O 1
ATOM 2454 N N . SER A 1 303 ? 25.248 -16.914 1.113 1.00 86.31 303 SER A N 1
ATOM 2455 C CA . SER A 1 303 ? 26.474 -16.266 0.651 1.00 86.31 303 SER A CA 1
ATOM 2456 C C . SER A 1 303 ? 26.245 -14.805 0.275 1.00 86.31 303 SER A C 1
ATOM 2458 O O . SER A 1 303 ? 25.315 -14.456 -0.458 1.00 86.31 303 SER A O 1
ATOM 2460 N N . PHE A 1 304 ? 27.184 -13.936 0.665 1.00 86.75 304 PHE A N 1
ATOM 2461 C CA . PHE A 1 304 ? 27.220 -12.547 0.200 1.00 86.75 304 PHE A CA 1
ATOM 2462 C C . PHE A 1 304 ? 27.211 -12.450 -1.334 1.00 86.75 304 PHE A C 1
ATOM 2464 O O . PHE A 1 304 ? 26.522 -11.589 -1.890 1.00 86.75 304 PHE A O 1
ATOM 2471 N N . ALA A 1 305 ? 27.958 -13.329 -2.010 1.00 88.69 305 ALA A N 1
ATOM 2472 C CA . ALA A 1 305 ? 28.066 -13.333 -3.465 1.00 88.69 305 ALA A CA 1
ATOM 2473 C C . ALA A 1 305 ? 26.724 -13.680 -4.122 1.00 88.69 305 ALA A C 1
ATOM 2475 O O . ALA A 1 305 ? 26.325 -13.020 -5.081 1.00 88.69 305 ALA A O 1
ATOM 2476 N N . GLU A 1 306 ? 25.995 -14.653 -3.570 1.00 89.38 306 GLU A N 1
ATOM 2477 C CA . GLU A 1 306 ? 24.667 -15.024 -4.058 1.00 89.38 306 GLU A CA 1
ATOM 2478 C C . GLU A 1 306 ? 23.714 -13.831 -4.000 1.00 89.38 306 GLU A C 1
ATOM 2480 O O . GLU A 1 306 ? 23.178 -13.425 -5.029 1.00 89.38 306 GLU A O 1
ATOM 2485 N N . ARG A 1 307 ? 23.591 -13.171 -2.846 1.00 91.25 307 ARG A N 1
ATOM 2486 C CA . ARG A 1 307 ? 22.745 -11.976 -2.721 1.00 91.25 307 ARG A CA 1
ATOM 2487 C C . ARG A 1 307 ? 23.192 -10.850 -3.659 1.00 91.25 307 ARG A C 1
ATOM 2489 O O . ARG A 1 307 ? 22.359 -10.163 -4.254 1.00 91.25 307 ARG A O 1
ATOM 2496 N N . LEU A 1 308 ? 24.502 -10.632 -3.811 1.00 90.44 308 LEU A N 1
ATOM 2497 C CA . LEU A 1 308 ? 25.026 -9.580 -4.684 1.00 90.44 308 LEU A CA 1
ATOM 2498 C C . LEU A 1 308 ? 24.673 -9.824 -6.159 1.00 90.44 308 LEU A C 1
ATOM 2500 O O . LEU A 1 308 ? 24.328 -8.862 -6.855 1.00 90.44 308 LEU A O 1
ATOM 2504 N N . PHE A 1 309 ? 24.753 -11.069 -6.632 1.00 90.75 309 PHE A N 1
ATOM 2505 C CA . PHE A 1 309 ? 24.594 -11.405 -8.048 1.00 90.75 309 PHE A CA 1
ATOM 2506 C C . PHE A 1 309 ? 23.209 -11.898 -8.434 1.00 90.75 309 PHE A C 1
ATOM 2508 O O . PHE A 1 309 ? 22.766 -11.566 -9.531 1.00 90.75 309 PHE A O 1
ATOM 2515 N N . LEU A 1 310 ? 22.541 -12.662 -7.576 1.00 92.06 310 LEU A N 1
ATOM 2516 C CA . LEU A 1 310 ? 21.273 -13.348 -7.837 1.00 92.06 310 LEU A CA 1
ATOM 2517 C C . LEU A 1 310 ? 20.106 -12.782 -7.021 1.00 92.06 310 LEU A C 1
ATOM 2519 O O . LEU A 1 310 ? 18.961 -13.100 -7.323 1.00 92.06 310 LEU A O 1
ATOM 2523 N N . GLY A 1 311 ? 20.369 -11.921 -6.035 1.00 93.88 311 GLY A N 1
ATOM 2524 C CA . GLY A 1 311 ? 19.324 -11.406 -5.152 1.00 93.88 311 GLY A CA 1
ATOM 2525 C C . GLY A 1 311 ? 18.900 -12.424 -4.095 1.00 93.88 311 GLY A C 1
ATOM 2526 O O . GLY A 1 311 ? 19.632 -13.369 -3.813 1.00 93.88 311 GLY A O 1
ATOM 2527 N N . LYS A 1 312 ? 17.729 -12.219 -3.485 1.00 94.56 312 LYS A N 1
ATOM 2528 C CA . LYS A 1 312 ? 17.178 -13.117 -2.458 1.00 94.56 312 LYS A CA 1
ATOM 2529 C C . LYS A 1 312 ? 15.657 -13.180 -2.575 1.00 94.56 312 LYS A C 1
ATOM 2531 O O . LYS A 1 312 ? 15.025 -12.193 -2.948 1.00 94.56 312 LYS A O 1
ATOM 2536 N N . GLY A 1 313 ? 15.098 -14.342 -2.253 1.00 94.75 313 GLY A N 1
ATOM 2537 C CA . GLY A 1 313 ? 13.660 -14.567 -2.171 1.00 94.75 313 GLY A CA 1
ATOM 2538 C C . GLY A 1 313 ? 13.153 -15.722 -3.035 1.00 94.75 313 GLY A C 1
ATOM 2539 O O . GLY A 1 313 ? 13.777 -16.130 -4.025 1.00 94.75 313 GLY A O 1
ATOM 2540 N N . THR A 1 314 ? 11.993 -16.229 -2.636 1.00 96.44 314 THR A N 1
ATOM 2541 C CA . THR A 1 314 ? 11.237 -17.281 -3.312 1.00 96.44 314 THR A CA 1
ATOM 2542 C C . THR A 1 314 ? 9.965 -16.678 -3.888 1.00 96.44 314 THR A C 1
ATOM 2544 O O . THR A 1 314 ? 9.152 -16.113 -3.158 1.00 96.44 314 THR A O 1
ATOM 2547 N N . PHE A 1 315 ? 9.799 -16.780 -5.205 1.00 97.62 315 PHE A N 1
ATOM 2548 C CA . PHE A 1 315 ? 8.630 -16.248 -5.896 1.00 97.62 315 PHE A CA 1
ATOM 2549 C C . PHE A 1 315 ? 7.448 -17.211 -5.775 1.00 97.62 315 PHE A C 1
ATOM 2551 O O . PHE A 1 315 ? 7.556 -18.378 -6.152 1.00 97.62 315 PHE A O 1
ATOM 2558 N N . ILE A 1 316 ? 6.317 -16.694 -5.301 1.00 97.31 316 ILE A N 1
ATOM 2559 C CA . ILE A 1 316 ? 5.029 -17.382 -5.279 1.00 97.31 316 ILE A CA 1
ATOM 2560 C C . ILE A 1 316 ? 4.094 -16.602 -6.209 1.00 97.31 316 ILE A C 1
ATOM 2562 O O . ILE A 1 316 ? 3.784 -15.440 -5.926 1.00 97.31 316 ILE A O 1
ATOM 2566 N N . PRO A 1 317 ? 3.657 -17.187 -7.335 1.00 96.31 317 PRO A N 1
ATOM 2567 C CA . PRO A 1 317 ? 2.789 -16.493 -8.274 1.00 96.31 317 PRO A CA 1
ATOM 2568 C C . PRO A 1 317 ? 1.377 -16.308 -7.697 1.00 96.31 317 PRO A C 1
ATOM 2570 O O . PRO A 1 317 ? 0.938 -17.067 -6.834 1.00 96.31 317 PRO A O 1
ATOM 2573 N N . ALA A 1 318 ? 0.660 -15.290 -8.185 1.00 95.06 318 ALA A N 1
ATOM 2574 C CA . ALA A 1 318 ? -0.660 -14.898 -7.672 1.00 95.06 318 ALA A CA 1
ATOM 2575 C C . ALA A 1 318 ? -1.692 -16.044 -7.633 1.00 95.06 318 ALA A C 1
ATOM 2577 O O . ALA A 1 318 ? -2.521 -16.099 -6.731 1.00 95.06 318 ALA A O 1
ATOM 2578 N N . ASP A 1 319 ? -1.641 -16.968 -8.591 1.00 93.94 319 ASP A N 1
ATOM 2579 C CA . ASP A 1 319 ? -2.532 -18.128 -8.689 1.00 93.94 319 ASP A CA 1
ATOM 2580 C C . ASP A 1 319 ? -2.254 -19.218 -7.643 1.00 93.94 319 ASP A C 1
ATOM 2582 O O . ASP A 1 319 ? -3.145 -20.012 -7.359 1.00 93.94 319 ASP A O 1
ATOM 2586 N N . ARG A 1 320 ? -1.061 -19.227 -7.035 1.00 94.94 320 ARG A N 1
ATOM 2587 C CA . ARG A 1 320 ? -0.672 -20.185 -5.987 1.00 94.94 320 ARG A CA 1
ATOM 2588 C C . ARG A 1 320 ? -0.719 -19.617 -4.576 1.00 94.94 320 ARG A C 1
ATOM 2590 O O . ARG A 1 320 ? -0.463 -20.339 -3.620 1.00 94.94 320 ARG A O 1
ATOM 2597 N N . ILE A 1 321 ? -1.084 -18.347 -4.401 1.00 93.88 321 ILE A N 1
ATOM 2598 C CA . ILE A 1 321 ? -1.190 -17.721 -3.071 1.00 93.88 321 ILE A CA 1
ATOM 2599 C C . ILE A 1 321 ? -2.126 -18.516 -2.159 1.00 93.88 321 ILE A C 1
ATOM 2601 O O . ILE A 1 321 ? -1.824 -18.733 -0.989 1.00 93.88 321 ILE A O 1
ATOM 2605 N N . THR A 1 322 ? -3.228 -19.025 -2.709 1.00 88.44 322 THR A N 1
ATOM 2606 C CA . THR A 1 322 ? -4.201 -19.820 -1.958 1.00 88.44 322 THR A CA 1
ATOM 2607 C C . THR A 1 322 ? -3.658 -21.167 -1.494 1.00 88.44 322 THR A C 1
ATOM 2609 O O . THR A 1 322 ? -4.240 -21.740 -0.580 1.00 88.44 322 THR A O 1
ATOM 2612 N N . GLU A 1 323 ? -2.579 -21.689 -2.079 1.00 92.62 323 GLU A N 1
ATOM 2613 C CA . GLU A 1 323 ? -1.948 -22.955 -1.668 1.00 92.62 323 GLU A CA 1
ATOM 2614 C C . GLU A 1 323 ? -1.185 -22.808 -0.341 1.00 92.62 323 GLU A C 1
ATOM 2616 O O . GLU A 1 323 ? -0.994 -23.790 0.371 1.00 92.62 323 GLU A O 1
ATOM 2621 N N . HIS A 1 324 ? -0.819 -21.578 0.031 1.00 93.81 324 HIS A N 1
ATOM 2622 C CA . HIS A 1 324 ? -0.084 -21.253 1.250 1.00 93.81 324 HIS A CA 1
ATOM 2623 C C . HIS A 1 324 ? -1.028 -20.699 2.325 1.00 93.81 324 HIS A C 1
ATOM 2625 O O . HIS A 1 324 ? -1.623 -19.631 2.154 1.00 93.81 324 HIS A O 1
ATOM 2631 N N . ALA A 1 325 ? -1.179 -21.407 3.448 1.00 92.69 325 ALA A N 1
ATOM 2632 C CA . ALA A 1 325 ? -2.180 -21.069 4.463 1.00 92.69 325 ALA A CA 1
ATOM 2633 C C . ALA A 1 325 ? -1.902 -19.714 5.134 1.00 92.69 325 ALA A C 1
ATOM 2635 O O . ALA A 1 325 ? -2.832 -18.929 5.335 1.00 92.69 325 ALA A O 1
ATOM 2636 N N . TYR A 1 326 ? -0.632 -19.401 5.400 1.00 94.56 326 TYR A N 1
ATOM 2637 C CA . TYR A 1 326 ? -0.234 -18.117 5.972 1.00 94.56 326 TYR A CA 1
ATOM 2638 C C . TYR A 1 326 ? -0.537 -16.916 5.066 1.00 94.56 326 TYR A C 1
ATOM 2640 O O . TYR A 1 326 ? -0.823 -15.851 5.602 1.00 94.56 326 TYR A O 1
ATOM 2648 N N . LEU A 1 327 ? -0.531 -17.074 3.732 1.00 95.50 327 LEU A N 1
ATOM 2649 C CA . LEU A 1 327 ? -0.835 -16.002 2.766 1.00 95.50 327 LEU A CA 1
ATOM 2650 C C . LEU A 1 327 ? -2.331 -15.886 2.449 1.00 95.50 327 LEU A C 1
ATOM 2652 O O . LEU A 1 327 ? -2.818 -14.800 2.129 1.00 95.50 327 LEU A O 1
ATOM 2656 N N . ARG A 1 328 ? -3.069 -16.997 2.530 1.00 93.25 328 ARG A N 1
ATOM 2657 C CA . ARG A 1 328 ? -4.503 -17.040 2.235 1.00 93.25 328 ARG A CA 1
ATOM 2658 C C . ARG A 1 328 ? -5.284 -16.131 3.190 1.00 93.25 328 ARG A C 1
ATOM 2660 O O . ARG A 1 328 ? -5.292 -16.341 4.405 1.00 93.25 328 ARG A O 1
ATOM 2667 N N . GLY A 1 329 ? -6.006 -15.171 2.621 1.00 92.75 329 GLY A N 1
ATOM 2668 C CA . GLY A 1 329 ? -6.839 -14.206 3.332 1.00 92.75 329 GLY A CA 1
ATOM 2669 C C . GLY A 1 329 ? -6.088 -13.038 3.981 1.00 92.75 329 GLY A C 1
ATOM 2670 O O . GLY A 1 329 ? -6.678 -12.353 4.816 1.00 92.75 329 GLY A O 1
ATOM 2671 N N . GLN A 1 330 ? -4.820 -12.814 3.626 1.00 95.19 330 GLN A N 1
ATOM 2672 C CA . GLN A 1 330 ? -4.004 -11.691 4.110 1.00 95.19 330 GLN A CA 1
ATOM 2673 C C . GLN A 1 330 ? -4.048 -10.479 3.178 1.00 95.19 330 GLN A C 1
ATOM 2675 O O . GLN A 1 330 ? -4.389 -10.611 2.011 1.00 95.19 330 GLN A O 1
ATOM 2680 N N . ASP A 1 331 ? -3.619 -9.310 3.660 1.00 95.56 331 ASP A N 1
ATOM 2681 C CA . ASP A 1 331 ? -3.405 -8.116 2.831 1.00 95.56 331 ASP A CA 1
ATOM 2682 C C . ASP A 1 331 ? -1.978 -8.057 2.252 1.00 95.56 331 ASP A C 1
ATOM 2684 O O . ASP A 1 331 ? -1.122 -7.319 2.745 1.00 95.56 331 ASP A O 1
ATOM 2688 N N . VAL A 1 332 ? -1.712 -8.863 1.216 1.00 96.44 332 VAL A N 1
ATOM 2689 C CA . VAL A 1 332 ? -0.395 -8.974 0.545 1.00 96.44 332 VAL A CA 1
ATOM 2690 C C . VAL A 1 332 ? -0.336 -8.316 -0.837 1.00 96.44 332 VAL A C 1
ATOM 2692 O O . VAL A 1 332 ? 0.737 -8.193 -1.431 1.00 96.44 332 VAL A O 1
ATOM 2695 N N . MET A 1 333 ? -1.478 -7.887 -1.369 1.00 96.12 333 MET A N 1
ATOM 2696 C CA . MET A 1 333 ? -1.567 -7.207 -2.652 1.00 96.12 333 MET A CA 1
ATOM 2697 C C . MET A 1 333 ? -1.067 -5.757 -2.537 1.00 96.12 333 MET A C 1
ATOM 2699 O O . MET A 1 333 ? -1.464 -5.037 -1.619 1.00 96.12 333 MET A O 1
ATOM 2703 N N . PRO A 1 334 ? -0.240 -5.273 -3.484 1.00 96.25 334 PRO A N 1
ATOM 2704 C CA . PRO A 1 334 ? 0.221 -3.891 -3.466 1.00 96.25 334 PRO A CA 1
ATOM 2705 C C . PRO A 1 334 ? -0.932 -2.878 -3.484 1.00 96.25 334 PRO A C 1
ATOM 2707 O O . PRO A 1 334 ? -1.871 -2.988 -4.282 1.00 96.25 334 PRO A O 1
ATOM 2710 N N . ARG A 1 335 ? -0.815 -1.823 -2.665 1.00 94.38 335 ARG A N 1
ATOM 2711 C CA . ARG A 1 335 ? -1.812 -0.739 -2.593 1.00 94.38 335 ARG A CA 1
ATOM 2712 C C . ARG A 1 335 ? -2.061 -0.079 -3.950 1.00 94.38 335 ARG A C 1
ATOM 2714 O O . ARG A 1 335 ? -3.208 0.222 -4.262 1.00 94.38 335 ARG A O 1
ATOM 2721 N N . GLU A 1 336 ? -1.028 0.088 -4.777 1.00 94.44 336 GLU A N 1
ATOM 2722 C CA . GLU A 1 336 ? -1.161 0.640 -6.135 1.00 94.44 336 GLU A CA 1
ATOM 2723 C C . GLU A 1 336 ? -2.129 -0.184 -6.998 1.00 94.44 336 GLU A C 1
ATOM 2725 O O . GLU A 1 336 ? -2.995 0.383 -7.659 1.00 94.44 336 GLU A O 1
ATOM 2730 N N . VAL A 1 337 ? -2.053 -1.520 -6.930 1.00 96.50 337 VAL A N 1
ATOM 2731 C CA . VAL A 1 337 ? -2.956 -2.417 -7.668 1.00 96.50 337 VAL A CA 1
ATOM 2732 C C . VAL A 1 337 ? -4.389 -2.263 -7.160 1.00 96.50 337 VAL A C 1
ATOM 2734 O O . VAL A 1 337 ? -5.302 -2.068 -7.960 1.00 96.50 337 VAL A O 1
ATOM 2737 N N . THR A 1 338 ? -4.599 -2.307 -5.839 1.00 96.56 338 THR A N 1
ATOM 2738 C CA . THR A 1 338 ? -5.944 -2.174 -5.241 1.00 96.56 338 THR A CA 1
ATOM 2739 C C . THR A 1 338 ? -6.585 -0.823 -5.564 1.00 96.56 338 THR A C 1
ATOM 2741 O O . THR A 1 338 ? -7.762 -0.762 -5.915 1.00 96.56 338 THR A O 1
ATOM 2744 N N . ARG A 1 339 ? -5.802 0.262 -5.520 1.00 96.81 339 ARG A N 1
ATOM 2745 C CA . ARG A 1 339 ? -6.265 1.607 -5.858 1.00 96.81 339 ARG A CA 1
ATOM 2746 C C . ARG A 1 339 ? -6.588 1.721 -7.341 1.00 96.81 339 ARG A C 1
ATOM 2748 O O . ARG A 1 339 ? -7.641 2.246 -7.676 1.00 96.81 339 ARG A O 1
ATOM 2755 N N . TYR A 1 340 ? -5.751 1.171 -8.218 1.00 97.00 340 TYR A N 1
ATOM 2756 C CA . TYR A 1 340 ? -6.008 1.175 -9.656 1.00 97.00 340 TYR A CA 1
ATOM 2757 C C . TYR A 1 340 ? -7.280 0.386 -10.023 1.00 97.00 340 TYR A C 1
ATOM 2759 O O . TYR A 1 340 ? -8.045 0.810 -10.890 1.00 97.00 340 TYR A O 1
ATOM 2767 N N . ILE A 1 341 ? -7.555 -0.727 -9.324 1.00 96.69 341 ILE A N 1
ATOM 2768 C CA . ILE A 1 341 ? -8.844 -1.434 -9.410 1.00 96.69 341 ILE A CA 1
ATOM 2769 C C . ILE A 1 341 ? -9.985 -0.487 -9.023 1.00 96.69 341 ILE A C 1
ATOM 2771 O O . ILE A 1 341 ? -10.923 -0.328 -9.800 1.00 96.69 341 ILE A O 1
ATOM 2775 N N . ALA A 1 342 ? -9.908 0.152 -7.853 1.00 97.31 342 ALA A N 1
ATOM 2776 C CA . ALA A 1 342 ? -10.969 1.018 -7.344 1.00 97.31 342 ALA A CA 1
ATOM 2777 C C . ALA A 1 342 ? -11.235 2.227 -8.258 1.00 97.31 342 ALA A C 1
ATOM 2779 O O . ALA A 1 342 ? -12.384 2.529 -8.566 1.00 97.31 342 ALA A O 1
ATOM 2780 N N . GLU A 1 343 ? -10.189 2.879 -8.764 1.00 96.94 343 GLU A N 1
ATOM 2781 C CA . GLU A 1 343 ? -10.307 4.017 -9.682 1.00 96.94 343 GLU A CA 1
ATOM 2782 C C . GLU A 1 343 ? -10.944 3.631 -11.025 1.00 96.94 343 GLU A C 1
ATOM 2784 O O . GLU A 1 343 ? -11.636 4.448 -11.631 1.00 96.94 343 GLU A O 1
ATOM 2789 N N . SER A 1 344 ? -10.785 2.381 -11.479 1.00 97.06 344 SER A N 1
ATOM 2790 C CA . SER A 1 344 ? -11.411 1.903 -12.720 1.00 97.06 344 SER A CA 1
ATOM 2791 C C . SER A 1 344 ? -12.948 1.910 -12.670 1.00 97.06 344 SER A C 1
ATOM 2793 O O . SER A 1 344 ? -13.599 2.003 -13.711 1.00 97.06 344 SER A O 1
ATOM 2795 N N . PHE A 1 345 ? -13.553 1.894 -11.474 1.00 96.69 345 PHE A N 1
ATOM 2796 C CA . PHE A 1 345 ? -15.011 1.917 -11.307 1.00 96.69 345 PHE A CA 1
ATOM 2797 C C . PHE A 1 345 ? -15.674 3.215 -11.766 1.00 96.69 345 PHE A C 1
ATOM 2799 O O . PHE A 1 345 ? -16.891 3.233 -11.957 1.00 96.69 345 PHE A O 1
ATOM 2806 N N . ARG A 1 346 ? -14.899 4.265 -12.049 1.00 95.56 346 ARG A N 1
ATOM 2807 C CA . ARG A 1 346 ? -15.405 5.465 -12.722 1.00 95.56 346 ARG A CA 1
ATOM 2808 C C . ARG A 1 346 ? -16.061 5.195 -14.080 1.00 95.56 346 ARG A C 1
ATOM 2810 O O . ARG A 1 346 ? -16.898 5.965 -14.534 1.00 95.56 346 ARG A O 1
ATOM 2817 N N . PHE A 1 347 ? -15.723 4.070 -14.711 1.00 96.00 347 PHE A N 1
ATOM 2818 C CA . PHE A 1 347 ? -16.302 3.620 -15.977 1.00 96.00 347 PHE A CA 1
ATOM 2819 C C . PHE A 1 347 ? -17.591 2.796 -15.815 1.00 96.00 347 PHE A C 1
ATOM 2821 O O . PHE A 1 347 ? -18.066 2.210 -16.790 1.00 96.00 347 PHE A O 1
ATOM 2828 N N . ARG A 1 348 ? -18.207 2.758 -14.621 1.00 92.81 348 ARG A N 1
ATOM 2829 C CA . ARG A 1 348 ? -19.438 1.981 -14.365 1.00 92.81 348 ARG A CA 1
ATOM 2830 C C . ARG A 1 348 ? -20.631 2.347 -15.248 1.00 92.81 348 ARG A C 1
ATOM 2832 O O . ARG A 1 348 ? -21.498 1.508 -15.463 1.00 92.81 348 ARG A O 1
ATOM 2839 N N . ARG A 1 349 ? -20.674 3.578 -15.766 1.00 92.44 349 ARG A N 1
ATOM 2840 C CA . ARG A 1 349 ? -21.696 4.060 -16.714 1.00 92.44 349 ARG A CA 1
ATOM 2841 C C . ARG A 1 349 ? -21.212 4.078 -18.173 1.00 92.44 349 ARG A C 1
ATOM 2843 O O . ARG A 1 349 ? -21.891 4.614 -19.039 1.00 92.44 349 ARG A O 1
ATOM 2850 N N . GLY A 1 350 ? -20.066 3.464 -18.469 1.00 93.75 350 GLY A N 1
ATOM 2851 C CA . GLY A 1 350 ? -19.517 3.333 -19.820 1.00 93.75 350 GLY A CA 1
ATOM 2852 C C . GLY A 1 350 ? -18.275 4.187 -20.073 1.00 93.75 350 GLY A C 1
ATOM 2853 O O . GLY A 1 350 ? -17.784 4.890 -19.194 1.00 93.75 350 GLY A O 1
ATOM 2854 N N . PHE A 1 351 ? -17.751 4.107 -21.302 1.00 93.75 351 PHE A N 1
ATOM 2855 C CA . PHE A 1 351 ? -16.488 4.751 -21.683 1.00 93.75 351 PHE A CA 1
ATOM 2856 C C . PHE A 1 351 ? -16.537 6.270 -21.559 1.00 93.75 351 PHE A C 1
ATOM 2858 O O . PHE A 1 351 ? -15.578 6.849 -21.085 1.00 93.75 351 PHE A O 1
ATOM 2865 N N . MET A 1 352 ? -17.639 6.910 -21.963 1.00 93.50 352 MET A N 1
ATOM 2866 C CA . MET A 1 352 ? -17.732 8.374 -21.965 1.00 93.50 352 MET A CA 1
ATOM 2867 C C . MET A 1 352 ? -17.924 8.950 -20.559 1.00 93.50 352 MET A C 1
ATOM 2869 O O . MET A 1 352 ? -17.577 10.102 -20.351 1.00 93.50 352 MET A O 1
ATOM 2873 N N . ALA A 1 353 ? -18.436 8.165 -19.603 1.00 91.44 353 ALA A N 1
ATOM 2874 C CA . ALA A 1 353 ? -18.883 8.635 -18.289 1.00 91.44 353 ALA A CA 1
ATOM 2875 C C . ALA A 1 353 ? -17.871 9.497 -17.507 1.00 91.44 353 ALA A C 1
ATOM 2877 O O . ALA A 1 353 ? -18.316 10.449 -16.885 1.00 91.44 353 ALA A O 1
ATOM 2878 N N . PRO A 1 354 ? -16.552 9.224 -17.538 1.00 93.69 354 PRO A N 1
ATOM 2879 C CA . PRO A 1 354 ? -15.545 10.062 -16.882 1.00 93.69 354 PRO A CA 1
ATOM 2880 C C . PRO A 1 354 ? -14.809 11.053 -17.810 1.00 93.69 354 PRO A C 1
ATOM 2882 O O . PRO A 1 354 ? -13.668 11.436 -17.521 1.00 93.69 354 PRO A O 1
ATOM 2885 N N . MET A 1 355 ? -15.363 11.401 -18.977 1.00 91.50 355 MET A N 1
ATOM 2886 C CA . MET A 1 355 ? -14.694 12.312 -19.914 1.00 91.50 355 MET A CA 1
ATOM 2887 C C . MET A 1 355 ? -14.571 13.743 -19.369 1.00 91.50 355 MET A C 1
ATOM 2889 O O . MET A 1 355 ? -15.449 14.223 -18.661 1.00 91.50 355 MET A O 1
ATOM 2893 N N . PRO A 1 356 ? -13.516 14.491 -19.741 1.00 85.75 356 PRO A N 1
ATOM 2894 C CA . PRO A 1 356 ? -13.433 15.909 -19.407 1.00 85.75 356 PRO A CA 1
ATOM 2895 C C . PRO A 1 356 ? -14.681 16.671 -19.883 1.00 85.75 356 PRO A C 1
ATOM 2897 O O . PRO A 1 356 ? -14.962 16.716 -21.079 1.00 85.75 356 PRO A O 1
ATOM 2900 N N . GLY A 1 357 ? -15.422 17.264 -18.943 1.00 86.38 357 GLY A N 1
ATOM 2901 C CA . GLY A 1 357 ? -16.656 18.007 -19.224 1.00 86.38 357 GLY A CA 1
ATOM 2902 C C . GLY A 1 357 ? -17.942 17.171 -19.222 1.00 86.38 357 GLY A C 1
ATOM 2903 O O . GLY A 1 357 ? -19.015 17.738 -19.406 1.00 86.38 357 GLY A O 1
ATOM 2904 N N . TYR A 1 358 ? -17.866 15.858 -18.983 1.00 90.06 358 TYR A N 1
ATOM 2905 C CA . TYR A 1 358 ? -19.026 14.975 -18.851 1.00 90.06 358 TYR A CA 1
ATOM 2906 C C . TYR A 1 358 ? -18.750 13.892 -17.797 1.00 90.06 358 TYR A C 1
ATOM 2908 O O . TYR A 1 358 ? -17.864 13.064 -17.973 1.00 90.06 358 TYR A O 1
ATOM 2916 N N . HIS A 1 359 ? -19.515 13.918 -16.702 1.00 91.06 359 HIS A N 1
ATOM 2917 C CA . HIS A 1 359 ? -19.268 13.125 -15.488 1.00 91.06 359 HIS A CA 1
ATOM 2918 C C . HIS A 1 359 ? -20.507 12.323 -15.044 1.00 91.06 359 HIS A C 1
ATOM 2920 O O . HIS A 1 359 ? -20.843 12.275 -13.859 1.00 91.06 359 HIS A O 1
ATOM 2926 N N . GLU A 1 360 ? -21.249 11.735 -15.986 1.00 89.50 360 GLU A N 1
ATOM 2927 C CA . GLU A 1 360 ? -22.499 11.032 -15.670 1.00 89.50 360 GLU A CA 1
ATOM 2928 C C . GLU A 1 360 ? -22.246 9.754 -14.857 1.00 89.50 360 GLU A C 1
ATOM 2930 O O . GLU A 1 360 ? -21.742 8.753 -15.365 1.00 89.50 360 GLU A O 1
ATOM 2935 N N . GLY A 1 361 ? -22.609 9.789 -13.570 1.00 85.94 361 GLY A N 1
ATOM 2936 C CA . GLY A 1 361 ? -22.355 8.688 -12.640 1.00 85.94 361 GLY A CA 1
ATOM 2937 C C . GLY A 1 361 ? -20.866 8.385 -12.434 1.00 85.94 361 GLY A C 1
ATOM 2938 O O . GLY A 1 361 ? -20.536 7.268 -12.030 1.00 85.94 361 GLY A O 1
ATOM 2939 N N . ASP A 1 362 ? -19.989 9.357 -12.724 1.00 93.31 362 ASP A N 1
ATOM 2940 C CA . ASP A 1 362 ? -18.554 9.285 -12.441 1.00 93.31 362 ASP A CA 1
ATOM 2941 C C . ASP A 1 362 ? -18.344 9.266 -10.921 1.00 93.31 362 ASP A C 1
ATOM 2943 O O . ASP A 1 362 ? -18.890 10.088 -10.175 1.00 93.31 362 ASP A O 1
ATOM 2947 N N . ILE A 1 363 ? -17.547 8.306 -10.467 1.00 95.25 363 ILE A N 1
ATOM 2948 C CA . ILE A 1 363 ? -17.225 8.077 -9.063 1.00 95.25 363 ILE A CA 1
ATOM 2949 C C . ILE A 1 363 ? -15.714 7.992 -8.896 1.00 95.25 363 ILE A C 1
ATOM 2951 O O . ILE A 1 363 ? -14.987 7.579 -9.798 1.00 95.25 363 ILE A O 1
ATOM 2955 N N . ARG A 1 364 ? -15.234 8.368 -7.717 1.00 95.06 364 ARG A N 1
ATOM 2956 C CA . ARG A 1 364 ? -13.814 8.456 -7.392 1.00 95.06 364 ARG A CA 1
ATOM 2957 C C . ARG A 1 364 ? -13.522 7.853 -6.028 1.00 95.06 364 ARG A C 1
ATOM 2959 O O . ARG A 1 364 ? -14.386 7.793 -5.155 1.00 95.06 364 ARG A O 1
ATOM 2966 N N . VAL A 1 365 ? -12.258 7.496 -5.827 1.00 96.62 365 VAL A N 1
ATOM 2967 C CA . VAL A 1 365 ? -11.707 7.356 -4.478 1.00 96.62 365 VAL A CA 1
ATOM 2968 C C . VAL A 1 365 ? -11.617 8.771 -3.888 1.00 96.62 365 VAL A C 1
ATOM 2970 O O . VAL A 1 365 ? -10.929 9.618 -4.470 1.00 96.62 365 VAL A O 1
ATOM 2973 N N . PRO A 1 366 ? -12.335 9.082 -2.796 1.00 94.38 366 PRO A N 1
ATOM 2974 C CA . PRO A 1 366 ? -12.373 10.432 -2.259 1.00 94.38 366 PRO A CA 1
ATOM 2975 C C . PRO A 1 366 ? -11.033 10.811 -1.632 1.00 94.38 366 PRO A C 1
ATOM 2977 O O . PRO A 1 366 ? -10.330 9.989 -1.038 1.00 94.38 366 PRO A O 1
ATOM 2980 N N . LYS A 1 367 ? -10.693 12.095 -1.732 1.00 91.31 367 LYS A N 1
ATOM 2981 C CA . LYS A 1 367 ? -9.559 12.660 -1.007 1.00 91.31 367 LYS A CA 1
ATOM 2982 C C . LYS A 1 367 ? -10.006 12.959 0.424 1.00 91.31 367 LYS A C 1
ATOM 2984 O O . LYS A 1 367 ? -10.908 13.771 0.627 1.00 91.31 367 LYS A O 1
ATOM 2989 N N . LEU A 1 368 ? -9.417 12.268 1.395 1.00 89.94 368 LEU A N 1
ATOM 2990 C CA . LEU A 1 368 ? -9.740 12.468 2.807 1.00 89.94 368 LEU A CA 1
ATOM 2991 C C . LEU A 1 368 ? -9.110 13.768 3.340 1.00 89.94 368 LEU A C 1
ATOM 2993 O O . LEU A 1 368 ? -8.131 14.249 2.756 1.00 89.94 368 LEU A O 1
ATOM 2997 N N . PRO A 1 369 ? -9.665 14.348 4.422 1.00 85.25 369 PRO A N 1
ATOM 2998 C CA . PRO A 1 369 ? -9.079 15.505 5.088 1.00 85.25 369 PRO A CA 1
ATOM 2999 C C . PRO A 1 369 ? -7.620 15.285 5.498 1.00 85.25 369 PRO A C 1
ATOM 3001 O O . PRO A 1 369 ? -7.159 14.161 5.698 1.00 85.25 369 PRO A O 1
ATOM 3004 N N . GLU A 1 370 ? -6.891 16.387 5.641 1.00 80.44 370 GLU A N 1
ATOM 3005 C CA . GLU A 1 370 ? -5.473 16.352 5.975 1.00 80.44 370 GLU A CA 1
ATOM 3006 C C . GLU A 1 370 ? -5.203 15.651 7.317 1.00 80.44 370 GLU A C 1
ATOM 3008 O O . GLU A 1 370 ? -5.900 15.876 8.308 1.00 80.44 370 GLU A O 1
ATOM 3013 N N . GLY A 1 371 ? -4.163 14.815 7.342 1.00 77.88 371 GLY A N 1
ATOM 3014 C CA . GLY A 1 371 ? -3.760 14.022 8.504 1.00 77.88 371 GLY A CA 1
ATOM 3015 C C . GLY A 1 371 ? -4.372 12.622 8.550 1.00 77.88 371 GLY A C 1
ATOM 3016 O O . GLY A 1 371 ? -3.850 11.785 9.276 1.00 77.88 371 GLY A O 1
ATOM 3017 N N . GLN A 1 372 ? -5.419 12.342 7.768 1.00 86.00 372 GLN A N 1
ATOM 3018 C CA . GLN A 1 372 ? -6.082 11.036 7.790 1.00 86.00 372 GLN A CA 1
ATOM 3019 C C . GLN A 1 372 ? -5.361 9.964 6.979 1.00 86.00 372 GLN A C 1
ATOM 3021 O O . GLN A 1 372 ? -4.781 10.237 5.924 1.00 86.00 372 GLN A O 1
ATOM 3026 N N . ASP A 1 373 ? -5.498 8.724 7.443 1.00 87.25 373 ASP A N 1
ATOM 3027 C CA . ASP A 1 373 ? -5.061 7.528 6.740 1.00 87.25 373 ASP A CA 1
ATOM 3028 C C . ASP A 1 373 ? -5.872 7.369 5.438 1.00 87.25 373 ASP A C 1
ATOM 3030 O O . ASP A 1 373 ? -7.102 7.270 5.479 1.00 87.25 373 ASP A O 1
ATOM 3034 N N . PRO A 1 374 ? -5.225 7.355 4.257 1.00 90.38 374 PRO A N 1
ATOM 3035 C CA . PRO A 1 374 ? -5.924 7.273 2.980 1.00 90.38 374 PRO A CA 1
ATOM 3036 C C . PRO A 1 374 ? -6.468 5.864 2.702 1.00 90.38 374 PRO A C 1
ATOM 3038 O O . PRO A 1 374 ? -5.863 4.867 3.087 1.00 90.38 374 PRO A O 1
ATOM 3041 N N . GLN A 1 375 ? -7.538 5.776 1.903 1.00 93.81 375 GLN A N 1
ATOM 3042 C CA . GLN A 1 375 ? -8.037 4.496 1.377 1.00 93.81 375 GLN A CA 1
ATOM 3043 C C . GLN A 1 375 ? -6.969 3.794 0.500 1.00 93.81 375 GLN A C 1
ATOM 3045 O O . GLN A 1 375 ? -6.260 4.475 -0.256 1.00 93.81 375 GLN A O 1
ATOM 3050 N N . PRO A 1 376 ? -6.857 2.454 0.507 1.00 95.44 376 PRO A N 1
ATOM 3051 C CA . PRO A 1 376 ? -7.797 1.501 1.097 1.00 95.44 376 PRO A CA 1
ATOM 3052 C C . PRO A 1 376 ? -7.722 1.401 2.617 1.00 95.44 376 PRO A C 1
ATOM 3054 O O . PRO A 1 376 ? -6.640 1.450 3.199 1.00 95.44 376 PRO A O 1
ATOM 3057 N N . PHE A 1 377 ? -8.877 1.152 3.232 1.00 95.00 377 PHE A N 1
ATOM 3058 C CA . PHE A 1 377 ? -8.929 0.691 4.616 1.00 95.00 377 PHE A CA 1
ATOM 3059 C C . PHE A 1 377 ? -8.818 -0.830 4.641 1.00 95.00 377 PHE A C 1
ATOM 3061 O O . PHE A 1 377 ? -9.609 -1.520 3.997 1.00 95.00 377 PHE A O 1
ATOM 3068 N N . VAL A 1 378 ? -7.850 -1.358 5.389 1.00 95.06 378 VAL A N 1
ATOM 3069 C CA . VAL A 1 378 ? -7.717 -2.807 5.578 1.00 95.06 378 VAL A CA 1
ATOM 3070 C C . VAL A 1 378 ? -8.710 -3.243 6.649 1.00 95.06 378 VAL A C 1
ATOM 3072 O O . VAL A 1 378 ? -8.624 -2.788 7.797 1.00 95.06 378 VAL A O 1
ATOM 3075 N N . VAL A 1 379 ? -9.652 -4.101 6.261 1.00 94.88 379 VAL A N 1
ATOM 3076 C CA . VAL A 1 379 ? -10.741 -4.585 7.119 1.00 94.88 379 VAL A CA 1
ATOM 3077 C C . VAL A 1 379 ? -10.889 -6.093 7.010 1.00 94.88 379 VAL A C 1
ATOM 3079 O O . VAL A 1 379 ? -10.763 -6.660 5.926 1.00 94.88 379 VAL A O 1
ATOM 3082 N N . TYR A 1 380 ? -11.174 -6.751 8.129 1.00 95.00 380 TYR A N 1
ATOM 3083 C CA . TYR A 1 380 ? -11.635 -8.131 8.101 1.00 95.00 380 TYR A CA 1
ATOM 3084 C C . TYR A 1 380 ? -13.137 -8.145 7.834 1.00 95.00 380 TYR A C 1
ATOM 3086 O O . TYR A 1 380 ? -13.886 -7.416 8.485 1.00 95.00 380 TYR A O 1
ATOM 3094 N N . ALA A 1 381 ? -13.574 -8.980 6.896 1.00 93.38 381 ALA A N 1
ATOM 3095 C CA . ALA A 1 381 ? -14.989 -9.164 6.608 1.00 93.38 381 ALA A CA 1
ATOM 3096 C C . ALA A 1 381 ? -15.308 -10.614 6.237 1.00 93.38 381 ALA A C 1
ATOM 3098 O O . ALA A 1 381 ? -14.465 -11.339 5.694 1.00 93.38 381 ALA A O 1
ATOM 3099 N N . VAL A 1 382 ? -16.549 -11.012 6.505 1.00 90.19 382 VAL A N 1
ATOM 3100 C CA . VAL A 1 382 ? -17.131 -12.293 6.091 1.00 90.19 382 VAL A CA 1
ATOM 3101 C C . VAL A 1 382 ? -18.171 -12.006 5.010 1.00 90.19 382 VAL A C 1
ATOM 3103 O O . VAL A 1 382 ? -19.146 -11.299 5.253 1.00 90.19 382 VAL A O 1
ATOM 3106 N N . LEU A 1 383 ? -17.940 -12.508 3.793 1.00 83.75 383 LEU A N 1
ATOM 3107 C CA . LEU A 1 383 ? -18.828 -12.308 2.642 1.00 83.75 383 LEU A CA 1
ATOM 3108 C C . LEU A 1 383 ? -19.4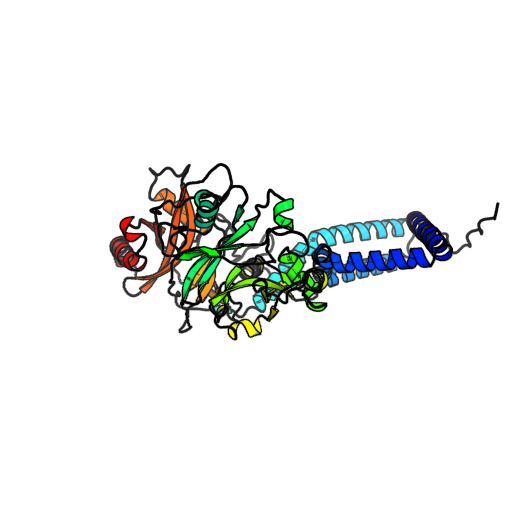44 -13.643 2.217 1.00 83.75 383 LEU A C 1
ATOM 3110 O O . LEU A 1 383 ? -18.689 -14.575 1.959 1.00 83.75 383 LEU A O 1
ATOM 3114 N N . SER A 1 384 ? -20.775 -13.699 2.072 1.00 61.19 384 SER A N 1
ATOM 3115 C CA . SER A 1 384 ? -21.526 -14.747 1.341 1.00 61.19 384 SER A CA 1
ATOM 3116 C C . SER A 1 384 ? -21.001 -16.179 1.564 1.00 61.19 384 SER A C 1
ATOM 3118 O O . SER A 1 384 ? -20.482 -16.799 0.638 1.00 61.19 384 SER A O 1
ATOM 3120 N N . ASP A 1 385 ? -21.062 -16.665 2.808 1.00 60.12 385 ASP A N 1
ATOM 3121 C CA . ASP A 1 385 ? -20.635 -18.015 3.232 1.00 60.12 385 ASP A CA 1
ATOM 3122 C C . ASP A 1 385 ? -19.148 -18.362 3.027 1.00 60.12 385 ASP A C 1
ATOM 3124 O O . ASP A 1 385 ? -18.734 -19.518 3.137 1.00 60.12 385 ASP A O 1
ATOM 3128 N N . THR A 1 386 ? -18.299 -17.369 2.754 1.00 68.25 386 THR A N 1
ATOM 3129 C CA . THR A 1 386 ? -16.851 -17.579 2.652 1.00 68.25 386 THR A CA 1
ATOM 3130 C C . THR A 1 386 ? -16.154 -17.435 4.002 1.00 68.25 386 THR A C 1
ATOM 3132 O O . THR A 1 386 ? -16.580 -16.683 4.874 1.00 68.25 386 THR A O 1
ATOM 3135 N N . VAL A 1 387 ? -15.016 -18.118 4.159 1.00 80.19 387 VAL A N 1
ATOM 3136 C CA . VAL A 1 387 ? -14.112 -17.894 5.297 1.00 80.19 387 VAL A CA 1
ATOM 3137 C C . VAL A 1 387 ? -13.660 -16.431 5.302 1.00 80.19 387 VAL A C 1
ATOM 3139 O O . VAL A 1 387 ? -13.223 -15.905 4.267 1.00 80.19 387 VAL A O 1
ATOM 3142 N N . GLY A 1 388 ? -13.764 -15.790 6.469 1.00 87.19 388 GLY A N 1
ATOM 3143 C CA . GLY A 1 388 ? -13.406 -14.388 6.638 1.00 87.19 388 GLY A CA 1
ATOM 3144 C C . GLY A 1 388 ? -11.938 -14.109 6.327 1.00 87.19 388 GLY A C 1
ATOM 3145 O O . GLY A 1 388 ? -11.055 -14.949 6.530 1.00 87.19 388 GLY A O 1
ATOM 3146 N N . ARG A 1 389 ? -11.687 -12.924 5.773 1.00 92.69 389 ARG A N 1
ATOM 3147 C CA . ARG A 1 389 ? -10.381 -12.523 5.235 1.00 92.69 389 ARG A CA 1
ATOM 3148 C C . ARG A 1 389 ? -10.184 -11.015 5.309 1.00 92.69 389 ARG A C 1
ATOM 3150 O O . ARG A 1 389 ? -11.144 -10.271 5.507 1.00 92.69 389 ARG A O 1
ATOM 3157 N N . LEU A 1 390 ? -8.944 -10.576 5.106 1.00 95.44 390 LEU A N 1
ATOM 3158 C CA . LEU A 1 390 ? -8.609 -9.166 4.956 1.00 95.44 390 LEU A CA 1
ATOM 3159 C C . LEU A 1 390 ? -8.958 -8.670 3.548 1.00 95.44 390 LEU A C 1
ATOM 3161 O O . LEU A 1 390 ? -8.566 -9.255 2.534 1.00 95.44 390 LEU A O 1
ATOM 3165 N N . TYR A 1 391 ? -9.688 -7.563 3.503 1.00 95.94 391 TYR A N 1
ATOM 3166 C CA . TYR A 1 391 ? -10.064 -6.842 2.299 1.00 95.94 391 TYR A CA 1
ATOM 3167 C C . TYR A 1 391 ? -9.485 -5.433 2.326 1.00 95.94 391 TYR A C 1
ATOM 3169 O O . TYR A 1 391 ? -9.457 -4.769 3.362 1.00 95.94 391 TYR A O 1
ATOM 3177 N N . ASN A 1 392 ? -9.101 -4.958 1.147 1.00 96.88 392 ASN A N 1
ATOM 3178 C CA . ASN A 1 392 ? -8.903 -3.547 0.877 1.00 96.88 392 ASN A CA 1
ATOM 3179 C C . ASN A 1 392 ? -10.263 -2.935 0.551 1.00 96.88 392 ASN A C 1
ATOM 3181 O O . ASN A 1 392 ? -10.811 -3.162 -0.533 1.00 96.88 392 ASN A O 1
ATOM 3185 N N . TYR A 1 393 ? -10.817 -2.197 1.509 1.00 97.06 393 TYR A N 1
ATOM 3186 C CA . TYR A 1 393 ? -12.086 -1.512 1.345 1.00 97.06 393 TYR A CA 1
ATOM 3187 C C . TYR A 1 393 ? -11.902 -0.130 0.719 1.00 97.06 393 TYR A C 1
ATOM 3189 O O . TYR A 1 393 ? -11.075 0.665 1.181 1.00 97.06 393 TYR A O 1
ATOM 3197 N N . PHE A 1 394 ? -12.739 0.172 -0.274 1.00 97.69 394 PHE A N 1
ATOM 3198 C CA . PHE A 1 394 ? -12.906 1.519 -0.811 1.00 97.69 394 PHE A CA 1
ATOM 3199 C C . PHE A 1 394 ? -14.364 1.962 -0.715 1.00 97.69 394 PHE A C 1
ATOM 3201 O O . PHE A 1 394 ? -15.267 1.266 -1.179 1.00 97.69 394 PHE A O 1
ATOM 3208 N N . GLY A 1 395 ? -14.578 3.148 -0.151 1.00 96.88 395 GLY A N 1
ATOM 3209 C CA . GLY A 1 395 ? -15.850 3.856 -0.219 1.00 96.88 395 GLY A CA 1
ATOM 3210 C C . GLY A 1 395 ? -15.765 4.899 -1.321 1.00 96.88 395 GLY A C 1
ATOM 3211 O O . GLY A 1 395 ? -15.137 5.939 -1.116 1.00 96.88 395 GLY A O 1
ATOM 3212 N N . LEU A 1 396 ? -16.343 4.602 -2.484 1.00 96.94 396 LEU A N 1
ATOM 3213 C CA . LEU A 1 396 ? -16.327 5.495 -3.637 1.00 96.94 396 LEU A CA 1
ATOM 3214 C C . LEU A 1 396 ? -17.442 6.529 -3.532 1.00 96.94 396 LEU A C 1
ATOM 3216 O O . LEU A 1 396 ? -18.589 6.205 -3.216 1.00 96.94 396 LEU A O 1
ATOM 3220 N N . GLU A 1 397 ? -17.095 7.767 -3.851 1.00 96.25 397 GLU A N 1
ATOM 3221 C CA . GLU A 1 397 ? -17.976 8.932 -3.785 1.00 96.25 397 GLU A CA 1
ATOM 3222 C C . GLU A 1 397 ? -18.099 9.561 -5.184 1.00 96.25 397 GLU A C 1
ATOM 3224 O O . GLU A 1 397 ? -17.257 9.288 -6.046 1.00 96.25 397 GLU A O 1
ATOM 3229 N N . PRO A 1 398 ? -19.124 10.385 -5.457 1.00 95.12 398 PRO A N 1
ATOM 3230 C CA . PRO A 1 398 ? -19.240 11.100 -6.722 1.00 95.12 398 PRO A CA 1
ATOM 3231 C C . PRO A 1 398 ? -17.984 11.908 -7.075 1.00 95.12 398 PRO A C 1
ATOM 3233 O O . PRO A 1 398 ? -17.238 12.374 -6.206 1.00 95.12 398 PRO A O 1
ATOM 3236 N N . HIS A 1 399 ? -17.760 12.096 -8.378 1.00 92.56 399 HIS A N 1
ATOM 3237 C CA . HIS A 1 399 ? -16.639 12.889 -8.885 1.00 92.56 399 HIS A CA 1
ATOM 3238 C C . HIS A 1 399 ? -16.633 14.323 -8.330 1.00 92.56 399 HIS A C 1
ATOM 3240 O O . HIS A 1 399 ? -15.578 14.847 -7.976 1.00 92.56 399 HIS A O 1
ATOM 3246 N N . GLU A 1 400 ? -17.812 14.942 -8.223 1.00 91.62 400 GLU A N 1
ATOM 3247 C CA . GLU A 1 400 ? -17.969 16.281 -7.662 1.00 91.62 400 GLU A CA 1
ATOM 3248 C C . GLU A 1 400 ? -17.639 16.288 -6.159 1.00 91.62 400 GLU A C 1
ATOM 3250 O O . GLU A 1 400 ? -18.339 15.678 -5.354 1.00 91.62 400 GLU A O 1
ATOM 3255 N N . GLU A 1 401 ? -16.591 17.013 -5.755 1.00 88.31 401 GLU A N 1
ATOM 3256 C CA . GLU A 1 401 ? -16.068 16.941 -4.380 1.00 88.31 401 GLU A CA 1
ATOM 3257 C C . GLU A 1 401 ? -17.023 17.461 -3.295 1.00 88.31 401 GLU A C 1
ATOM 3259 O O . GLU A 1 401 ? -16.868 17.132 -2.117 1.00 88.31 401 GLU A O 1
ATOM 3264 N N . THR A 1 402 ? -18.019 18.259 -3.682 1.00 89.25 402 THR A N 1
ATOM 3265 C CA . THR A 1 402 ? -19.068 18.766 -2.786 1.00 89.25 402 THR A CA 1
ATOM 3266 C C . THR A 1 402 ? -20.065 17.670 -2.395 1.00 89.25 402 THR A C 1
ATOM 3268 O O . THR A 1 402 ? -20.703 17.756 -1.344 1.00 89.25 402 THR A O 1
ATOM 3271 N N . LYS A 1 403 ? -20.201 16.622 -3.219 1.00 90.94 403 LYS A N 1
ATOM 3272 C CA . LYS A 1 403 ? -21.129 15.509 -3.023 1.00 90.94 403 LYS A CA 1
ATOM 3273 C C . LYS A 1 403 ? -20.406 14.373 -2.311 1.00 90.94 403 LYS A C 1
ATOM 3275 O O . LYS A 1 403 ? -19.733 13.559 -2.927 1.00 90.94 403 LYS A O 1
ATOM 3280 N N . LYS A 1 404 ? -20.583 14.300 -0.995 1.00 91.94 404 LYS A N 1
ATOM 3281 C CA . LYS A 1 404 ? -19.890 13.335 -0.126 1.00 91.94 404 LYS A CA 1
ATOM 3282 C C . LYS A 1 404 ? -20.745 12.122 0.262 1.00 91.94 404 LYS A C 1
ATOM 3284 O O . LYS A 1 404 ? -20.643 11.609 1.374 1.00 91.94 404 LYS A O 1
ATOM 3289 N N . GLY A 1 405 ? -21.653 11.712 -0.620 1.00 93.88 405 GLY A N 1
ATOM 3290 C CA . GLY A 1 405 ? -22.455 10.501 -0.435 1.00 93.88 405 GLY A CA 1
ATOM 3291 C C . GLY A 1 405 ? -21.669 9.262 -0.859 1.00 93.88 405 GLY A C 1
ATOM 3292 O O . GLY A 1 405 ? -20.969 9.288 -1.870 1.00 93.88 405 GLY A O 1
ATOM 3293 N N . LEU A 1 406 ? -21.794 8.170 -0.115 1.00 95.75 406 LEU A N 1
ATOM 3294 C CA . LEU A 1 406 ? -21.240 6.878 -0.490 1.00 95.75 406 LEU A CA 1
ATOM 3295 C C . LEU A 1 406 ? -22.040 6.321 -1.673 1.00 95.75 406 LEU A C 1
ATOM 3297 O O . LEU A 1 406 ? -23.226 6.030 -1.552 1.00 95.75 406 LEU A O 1
ATOM 3301 N N . SER A 1 407 ? -21.389 6.181 -2.825 1.00 95.12 407 SER A N 1
ATOM 3302 C CA . SER A 1 407 ? -22.011 5.638 -4.038 1.00 95.12 407 SER A CA 1
ATOM 3303 C C . SER A 1 407 ? -21.793 4.136 -4.167 1.00 95.12 407 SER A C 1
ATOM 3305 O O . SER A 1 407 ? -22.715 3.405 -4.513 1.00 95.12 407 SER A O 1
ATOM 3307 N N . VAL A 1 408 ? -20.568 3.667 -3.914 1.00 95.38 408 VAL A N 1
ATOM 3308 C CA . VAL A 1 408 ? -20.204 2.249 -4.043 1.00 95.38 408 VAL A CA 1
ATOM 3309 C C . VAL A 1 408 ? -19.264 1.854 -2.917 1.00 95.38 408 VAL A C 1
ATOM 3311 O O . VAL A 1 408 ? -18.265 2.533 -2.683 1.00 95.38 408 VAL A O 1
ATOM 3314 N N . SER A 1 409 ? -19.545 0.726 -2.271 1.00 95.88 409 SER A N 1
ATOM 3315 C CA . SER A 1 409 ? -18.582 0.042 -1.407 1.00 95.88 409 SER A CA 1
ATOM 3316 C C . SER A 1 409 ? -17.908 -1.079 -2.187 1.00 95.88 409 SER A C 1
ATOM 3318 O O . SER A 1 409 ? -18.582 -1.947 -2.743 1.00 95.88 409 SER A O 1
ATOM 3320 N N . LEU A 1 410 ? -16.578 -1.062 -2.221 1.00 96.38 410 LEU A N 1
ATOM 3321 C CA . LEU A 1 410 ? -15.767 -2.102 -2.842 1.00 96.38 410 LEU A CA 1
ATOM 3322 C C . LEU A 1 410 ? -15.008 -2.879 -1.778 1.00 96.38 410 LEU A C 1
ATOM 3324 O O . LEU A 1 410 ? -14.275 -2.281 -0.994 1.00 96.38 410 LEU A O 1
ATOM 3328 N N . PHE A 1 411 ? -15.120 -4.204 -1.815 1.00 96.00 411 PHE A N 1
ATOM 3329 C CA . PHE A 1 411 ? -14.282 -5.112 -1.039 1.00 96.00 411 PHE A CA 1
ATOM 3330 C C . PHE A 1 411 ? -13.390 -5.891 -2.000 1.00 96.00 411 PHE A C 1
ATOM 3332 O O . PHE A 1 411 ? -13.841 -6.776 -2.732 1.00 96.00 411 PHE A O 1
ATOM 3339 N N . ILE A 1 412 ? -12.106 -5.540 -2.011 1.00 96.06 412 ILE A N 1
ATOM 3340 C CA . ILE A 1 412 ? -11.101 -6.182 -2.859 1.00 96.06 412 ILE A CA 1
ATOM 3341 C C . ILE A 1 412 ? -10.286 -7.143 -1.982 1.00 96.06 412 ILE A C 1
ATOM 3343 O O . ILE A 1 412 ? -9.649 -6.667 -1.039 1.00 96.06 412 ILE A O 1
ATOM 3347 N N . PRO A 1 413 ? -10.287 -8.466 -2.242 1.00 94.94 413 PRO A N 1
ATOM 3348 C CA . PRO A 1 413 ? -9.499 -9.418 -1.459 1.00 94.94 413 PRO A CA 1
ATOM 3349 C C . PRO A 1 413 ? -8.024 -9.012 -1.403 1.00 94.94 413 PRO A C 1
ATOM 3351 O O . PRO A 1 413 ? -7.399 -8.783 -2.441 1.00 94.94 413 PRO A O 1
ATOM 3354 N N . GLY A 1 414 ? -7.464 -8.912 -0.196 1.00 94.25 414 GLY A N 1
ATOM 3355 C CA . GLY A 1 414 ? -6.074 -8.499 0.004 1.00 94.25 414 GLY A CA 1
ATOM 3356 C C . GLY A 1 414 ? -5.046 -9.502 -0.526 1.00 94.25 414 GLY A C 1
ATOM 3357 O O . GLY A 1 414 ? -3.899 -9.139 -0.764 1.00 94.25 414 GLY A O 1
ATOM 3358 N N . ASP A 1 415 ? -5.450 -10.749 -0.755 1.00 92.50 415 ASP A N 1
ATOM 3359 C CA . ASP A 1 415 ? -4.594 -11.850 -1.203 1.00 92.50 415 ASP A CA 1
ATOM 3360 C C . ASP A 1 415 ? -4.655 -12.086 -2.718 1.00 92.50 415 ASP A C 1
ATOM 3362 O O . ASP A 1 415 ? -4.053 -13.027 -3.234 1.00 92.50 415 ASP A O 1
ATOM 3366 N N . GLY A 1 416 ? -5.388 -11.236 -3.444 1.00 86.75 416 GLY A N 1
ATOM 3367 C CA . GLY A 1 416 ? -5.537 -11.335 -4.891 1.00 86.75 416 GLY A CA 1
ATOM 3368 C C . GLY A 1 416 ? -6.458 -12.462 -5.362 1.00 86.75 416 GLY A C 1
ATOM 3369 O O . GLY A 1 416 ? -6.462 -12.770 -6.559 1.00 86.75 416 GLY A O 1
ATOM 3370 N N . MET A 1 417 ? -7.256 -13.067 -4.468 1.00 85.44 417 MET A N 1
ATOM 3371 C CA . MET A 1 417 ? -8.332 -13.969 -4.880 1.00 85.44 417 MET A CA 1
ATOM 3372 C C . MET A 1 417 ? -9.284 -13.289 -5.874 1.00 85.44 417 MET A C 1
ATOM 3374 O O . MET A 1 417 ? -9.552 -12.088 -5.818 1.00 85.44 417 MET A O 1
ATOM 3378 N N . ARG A 1 418 ? -9.810 -14.084 -6.810 1.00 77.75 418 ARG A N 1
ATOM 3379 C CA . ARG A 1 418 ? -10.686 -13.590 -7.878 1.00 77.75 418 ARG A CA 1
ATOM 3380 C C . ARG A 1 418 ? -12.059 -13.225 -7.309 1.00 77.75 418 ARG A C 1
ATOM 3382 O O . ARG A 1 418 ? -12.648 -14.021 -6.590 1.00 77.75 418 ARG A O 1
ATOM 3389 N N . GLY A 1 419 ? -12.583 -12.070 -7.713 1.00 87.62 419 GLY A N 1
ATOM 3390 C CA . GLY A 1 419 ? -13.897 -11.571 -7.297 1.00 87.62 419 GLY A CA 1
ATOM 3391 C C . GLY A 1 419 ? -13.767 -10.282 -6.495 1.00 87.62 419 GLY A C 1
ATOM 3392 O O . GLY A 1 419 ? -13.327 -10.292 -5.350 1.00 87.62 419 GLY A O 1
ATOM 3393 N N . ILE A 1 420 ? -14.124 -9.166 -7.121 1.00 93.44 420 ILE A N 1
ATOM 3394 C CA . ILE A 1 420 ? -14.235 -7.864 -6.469 1.00 93.44 420 ILE A CA 1
ATOM 3395 C C . ILE A 1 420 ? -15.687 -7.703 -6.083 1.00 93.44 420 ILE A C 1
ATOM 3397 O O . ILE A 1 420 ? -16.552 -7.690 -6.959 1.00 93.44 420 ILE A O 1
ATOM 3401 N N . TYR A 1 421 ? -15.943 -7.589 -4.789 1.00 94.25 421 TYR A N 1
ATOM 3402 C CA . TYR A 1 421 ? -17.299 -7.509 -4.286 1.00 94.25 421 TYR A CA 1
ATOM 3403 C C . TYR A 1 421 ? -17.755 -6.059 -4.271 1.00 94.25 421 TYR A C 1
ATOM 3405 O O . TYR A 1 421 ? -17.052 -5.177 -3.767 1.00 94.25 421 TYR A O 1
ATOM 3413 N N . VAL A 1 422 ? -18.911 -5.823 -4.876 1.00 95.00 422 VAL A N 1
ATOM 3414 C CA . VAL A 1 422 ? -19.431 -4.494 -5.180 1.00 95.00 422 VAL A CA 1
ATOM 3415 C C . VAL A 1 422 ? -20.809 -4.360 -4.561 1.00 95.00 422 VAL A C 1
ATOM 3417 O O . VAL A 1 422 ? -21.681 -5.191 -4.805 1.00 95.00 422 VAL A O 1
ATOM 3420 N N . ILE A 1 423 ? -21.004 -3.288 -3.800 1.00 93.44 423 ILE A N 1
ATOM 3421 C CA . ILE A 1 423 ? -22.303 -2.917 -3.239 1.00 93.44 423 ILE A CA 1
ATOM 3422 C C . ILE A 1 423 ? -22.642 -1.528 -3.760 1.00 93.44 423 ILE A C 1
ATOM 3424 O O . ILE A 1 423 ? -21.911 -0.566 -3.505 1.00 93.44 423 ILE A O 1
ATOM 3428 N N . ASP A 1 424 ? -23.718 -1.439 -4.538 1.00 92.81 424 ASP A N 1
ATOM 3429 C CA . ASP A 1 424 ? -24.147 -0.208 -5.195 1.00 92.81 424 ASP A CA 1
ATOM 3430 C C . ASP A 1 424 ? -25.251 0.495 -4.402 1.00 92.81 424 ASP A C 1
ATOM 3432 O O . ASP A 1 424 ? -26.447 0.256 -4.583 1.00 92.81 424 ASP A O 1
ATOM 3436 N N . HIS A 1 425 ? -24.828 1.429 -3.557 1.00 92.50 425 HIS A N 1
ATOM 3437 C CA . HIS A 1 425 ? -25.708 2.221 -2.698 1.00 92.50 425 HIS A CA 1
ATOM 3438 C C . HIS A 1 425 ? -26.586 3.205 -3.472 1.00 92.50 425 HIS A C 1
ATOM 3440 O O . HIS A 1 425 ? -27.549 3.730 -2.931 1.00 92.50 425 HIS A O 1
ATOM 3446 N N . THR A 1 426 ? -26.304 3.450 -4.756 1.00 87.88 426 THR A N 1
ATOM 3447 C CA . THR A 1 426 ? -27.130 4.359 -5.572 1.00 87.88 426 THR A CA 1
ATOM 3448 C C . THR A 1 426 ? -28.482 3.761 -5.965 1.00 87.88 426 THR A C 1
ATOM 3450 O O . THR A 1 426 ? -29.365 4.490 -6.412 1.00 87.88 426 THR A O 1
ATOM 3453 N N . THR A 1 427 ? -28.651 2.446 -5.806 1.00 84.44 427 THR A N 1
ATOM 3454 C CA . THR A 1 427 ? -29.860 1.714 -6.217 1.00 84.44 427 THR A CA 1
ATOM 3455 C C . THR A 1 427 ? -30.781 1.344 -5.058 1.00 84.44 427 THR A C 1
ATOM 3457 O O . THR A 1 427 ? -31.954 1.067 -5.287 1.00 84.44 427 THR A O 1
ATOM 3460 N N . SER A 1 428 ? -30.283 1.384 -3.820 1.00 77.06 428 SER A N 1
ATOM 3461 C CA . SER A 1 428 ? -31.028 0.975 -2.623 1.00 77.06 428 SER A CA 1
ATOM 3462 C C . SER A 1 428 ? -32.114 1.970 -2.199 1.00 77.06 428 SER A C 1
ATOM 3464 O O . SER A 1 428 ? -32.948 1.642 -1.364 1.00 77.06 428 SER A O 1
ATOM 3466 N N . GLY A 1 429 ? -32.107 3.194 -2.740 1.00 75.62 429 GLY A N 1
ATOM 3467 C CA . GLY A 1 429 ? -33.015 4.275 -2.336 1.00 75.62 429 GLY A CA 1
ATOM 3468 C C . GLY A 1 429 ? -32.640 4.950 -1.009 1.00 75.62 429 GLY A C 1
ATOM 3469 O O . GLY A 1 429 ? -33.205 5.991 -0.679 1.00 75.62 429 GLY A O 1
ATOM 3470 N N . THR A 1 430 ? -31.658 4.415 -0.278 1.00 81.62 430 THR A N 1
ATOM 3471 C CA . THR A 1 430 ? -31.125 4.988 0.964 1.00 81.62 430 THR A CA 1
ATOM 3472 C C . THR A 1 430 ? -29.830 5.742 0.679 1.00 81.62 430 THR A C 1
ATOM 3474 O O . THR A 1 430 ? -28.895 5.199 0.094 1.00 81.62 430 THR A O 1
ATOM 3477 N N . ALA A 1 431 ? -29.750 7.003 1.105 1.00 87.56 431 ALA A N 1
ATOM 3478 C CA . ALA A 1 431 ? -28.528 7.787 0.982 1.00 87.56 431 ALA A CA 1
ATOM 3479 C C . ALA A 1 431 ? -27.553 7.428 2.111 1.00 87.56 431 ALA A C 1
ATOM 3481 O O . ALA A 1 431 ? -27.851 7.655 3.280 1.00 87.56 431 ALA A O 1
ATOM 3482 N N . TYR A 1 432 ? -26.382 6.902 1.753 1.00 94.00 432 TYR A N 1
ATOM 3483 C CA . TYR A 1 432 ? -25.310 6.617 2.704 1.00 94.00 432 TYR A CA 1
ATOM 3484 C C . TYR A 1 432 ? -24.273 7.746 2.719 1.00 94.00 432 TYR A C 1
ATOM 3486 O O . TYR A 1 432 ? -23.909 8.305 1.682 1.00 94.00 432 TYR A O 1
ATOM 3494 N N . LEU A 1 433 ? -23.758 8.067 3.898 1.00 94.75 433 LEU A N 1
ATOM 3495 C CA . LEU A 1 433 ? -22.690 9.025 4.133 1.00 94.75 433 LEU A CA 1
ATOM 3496 C C . LEU A 1 433 ? -21.354 8.432 3.675 1.00 94.75 433 LEU A C 1
ATOM 3498 O O . LEU A 1 433 ? -20.995 7.318 4.058 1.00 94.75 433 LEU A O 1
ATOM 3502 N N . GLY A 1 434 ? -20.605 9.181 2.869 1.00 94.00 434 GLY A N 1
ATOM 3503 C CA . GLY A 1 434 ? -19.253 8.823 2.454 1.00 94.00 434 GLY A CA 1
ATOM 3504 C C . GLY A 1 434 ? -18.223 9.075 3.552 1.00 94.00 434 GLY A C 1
ATOM 3505 O O . GLY A 1 434 ? -18.383 9.963 4.394 1.00 94.00 434 GLY A O 1
ATOM 3506 N N . SER A 1 435 ? -17.124 8.319 3.511 1.00 93.06 435 SER A N 1
ATOM 3507 C CA . SER A 1 435 ? -16.012 8.444 4.463 1.00 93.06 435 SER A CA 1
ATOM 3508 C C . SER A 1 435 ? -15.460 9.873 4.574 1.00 93.06 435 SER A C 1
ATOM 3510 O O . SER A 1 435 ? -15.065 10.295 5.658 1.00 93.06 435 SER A O 1
ATOM 3512 N N . SER A 1 436 ? -15.487 10.662 3.490 1.00 92.56 436 SER A N 1
ATOM 3513 C CA . SER A 1 436 ? -14.943 12.027 3.470 1.00 92.56 436 SER A CA 1
ATOM 3514 C C . SER A 1 436 ? -15.815 13.068 4.196 1.00 92.56 436 SER A C 1
ATOM 3516 O O . SER A 1 436 ? -15.380 14.207 4.422 1.00 92.56 436 SER A O 1
ATOM 3518 N N . ALA A 1 437 ? -17.060 12.716 4.538 1.00 93.25 437 ALA A N 1
ATOM 3519 C CA . ALA A 1 437 ? -17.985 13.569 5.287 1.00 93.25 437 ALA A CA 1
ATOM 3520 C C . ALA A 1 437 ? -18.040 13.245 6.781 1.00 93.25 437 ALA A C 1
ATOM 3522 O O . ALA A 1 437 ? -18.358 14.131 7.576 1.00 93.25 437 ALA A O 1
ATOM 3523 N N . VAL A 1 438 ? -17.710 12.013 7.170 1.00 94.38 438 VAL A N 1
ATOM 3524 C CA . VAL A 1 438 ? -17.809 11.535 8.559 1.00 94.38 438 VAL A CA 1
ATOM 3525 C C . VAL A 1 438 ? -17.024 12.421 9.520 1.00 94.38 438 VAL A C 1
ATOM 3527 O O . VAL A 1 438 ? -17.520 12.782 10.581 1.00 94.38 438 VAL A O 1
ATOM 3530 N N . SER A 1 439 ? -15.830 12.866 9.135 1.00 92.19 439 SER A N 1
ATOM 3531 C CA . SER A 1 439 ? -14.999 13.704 10.005 1.00 92.19 439 SER A CA 1
ATOM 3532 C C . SER A 1 439 ? -15.661 15.032 10.360 1.00 92.19 439 SER A C 1
ATOM 3534 O O . SER A 1 439 ? -15.546 15.489 11.492 1.00 92.19 439 SER A O 1
ATOM 3536 N N . ALA A 1 440 ? -16.398 15.632 9.421 1.00 92.06 440 ALA A N 1
ATOM 3537 C CA . ALA A 1 440 ? -17.156 16.847 9.694 1.00 92.06 440 ALA A CA 1
ATOM 3538 C C . ALA A 1 440 ? -18.308 16.576 10.672 1.00 92.06 440 ALA A C 1
ATOM 3540 O O . ALA A 1 440 ? -18.562 17.402 11.543 1.00 92.06 440 ALA A O 1
ATOM 3541 N N . LYS A 1 441 ? -18.956 15.406 10.576 1.00 95.06 441 LYS A N 1
ATOM 3542 C CA . LYS A 1 441 ? -20.013 14.988 11.508 1.00 95.06 441 LYS A CA 1
ATOM 3543 C C . LYS A 1 441 ? -19.485 14.757 12.917 1.00 95.06 441 LYS A C 1
ATOM 3545 O O . LYS A 1 441 ? -20.091 15.223 13.878 1.00 95.06 441 LYS A O 1
ATOM 3550 N N . ILE A 1 442 ? -18.320 14.127 13.042 1.00 94.69 442 ILE A N 1
ATOM 3551 C CA . ILE A 1 442 ? -17.642 13.944 14.329 1.00 94.69 442 ILE A CA 1
ATOM 3552 C C . ILE A 1 442 ? -17.332 15.303 14.970 1.00 94.69 442 ILE A C 1
ATOM 3554 O O . ILE A 1 442 ? -17.691 15.526 16.126 1.00 94.69 442 ILE A O 1
ATOM 3558 N N . ILE A 1 443 ? -16.746 16.232 14.209 1.00 92.38 443 ILE A N 1
ATOM 3559 C CA . ILE A 1 443 ? -16.437 17.590 14.683 1.00 92.38 443 ILE A CA 1
ATOM 3560 C C . ILE A 1 443 ? -17.713 18.340 15.098 1.00 92.38 443 ILE A C 1
ATOM 3562 O O . ILE A 1 443 ? -17.757 18.968 16.155 1.00 92.38 443 ILE A O 1
ATOM 3566 N N . GLU A 1 444 ? -18.774 18.241 14.292 1.00 92.88 444 GLU A N 1
ATOM 3567 C CA . GLU A 1 444 ? -20.079 18.850 14.564 1.00 92.88 444 GLU A CA 1
ATOM 3568 C C . GLU A 1 444 ? -20.717 18.308 15.854 1.00 92.88 444 GLU A C 1
ATOM 3570 O O . GLU A 1 444 ? -21.322 19.082 16.599 1.00 92.88 444 GLU A O 1
ATOM 3575 N N . SER A 1 445 ? -20.539 17.012 16.144 1.00 94.31 445 SER A N 1
ATOM 3576 C CA . SER A 1 445 ? -21.114 16.348 17.321 1.00 94.31 445 SER A CA 1
ATOM 3577 C C . SER A 1 445 ? -20.552 16.852 18.656 1.00 94.31 445 SER A C 1
ATOM 3579 O O . SER A 1 445 ? -21.245 16.794 19.670 1.00 94.31 445 SER A O 1
ATOM 3581 N N . ARG A 1 446 ? -19.316 17.377 18.675 1.00 92.88 446 ARG A N 1
ATOM 3582 C CA . ARG A 1 446 ? -18.673 17.949 19.871 1.00 92.88 446 ARG A CA 1
ATOM 3583 C C . ARG A 1 446 ? -17.906 19.224 19.532 1.00 92.88 446 ARG A C 1
ATOM 3585 O O . ARG A 1 446 ? -16.685 19.223 19.415 1.00 92.88 446 ARG A O 1
ATOM 3592 N N . LYS A 1 447 ? -18.623 20.342 19.426 1.00 88.19 447 LYS A N 1
ATOM 3593 C CA . LYS A 1 447 ? -18.043 21.658 19.084 1.00 88.19 447 LYS A CA 1
ATOM 3594 C C . LYS A 1 447 ? -17.064 22.207 20.127 1.00 88.19 447 LYS A C 1
ATOM 3596 O O . LYS A 1 447 ? -16.214 23.016 19.780 1.00 88.19 447 LYS A O 1
ATOM 3601 N N . GLU A 1 448 ? -17.186 21.776 21.380 1.00 88.50 448 GLU A N 1
ATOM 3602 C CA . GLU A 1 448 ? -16.339 22.223 22.500 1.00 88.50 448 GLU A CA 1
ATOM 3603 C C . GLU A 1 448 ? -14.970 21.522 22.549 1.00 88.50 448 GLU A C 1
ATOM 3605 O O . GLU A 1 448 ? -14.107 21.896 23.338 1.00 88.50 448 GLU A O 1
ATOM 3610 N N . TYR A 1 449 ? -14.760 20.499 21.718 1.00 89.06 449 TYR A N 1
ATOM 3611 C CA . TYR A 1 449 ? -13.517 19.735 21.677 1.00 89.06 449 TYR A CA 1
ATOM 3612 C C . TYR A 1 449 ? -12.405 20.508 20.943 1.00 89.06 449 TYR A C 1
ATOM 3614 O O . TYR A 1 449 ? -12.665 21.221 19.972 1.00 89.06 449 TYR A O 1
ATOM 3622 N N . ASP A 1 450 ? -11.145 20.346 21.363 1.00 88.06 450 ASP A N 1
ATOM 3623 C CA . ASP A 1 450 ? -10.005 20.997 20.702 1.00 88.06 450 ASP A CA 1
ATOM 3624 C C . ASP A 1 450 ? -9.610 20.276 19.398 1.00 88.06 450 ASP A C 1
ATOM 3626 O O . ASP A 1 450 ? -8.655 19.493 19.324 1.00 88.06 450 ASP A O 1
ATOM 3630 N N . TRP A 1 451 ? -10.349 20.582 18.333 1.00 89.00 451 TRP A N 1
ATOM 3631 C CA . TRP A 1 451 ? -10.094 20.097 16.973 1.00 89.00 451 TRP A CA 1
ATOM 3632 C C . TRP A 1 451 ? -8.884 20.760 16.294 1.00 89.00 451 TRP A C 1
ATOM 3634 O O . TRP A 1 451 ? -8.471 20.352 15.205 1.00 89.00 451 TRP A O 1
ATOM 3644 N N . SER A 1 452 ? -8.278 21.779 16.918 1.00 85.38 452 SER A N 1
ATOM 3645 C CA . SER A 1 452 ? -7.025 22.352 16.411 1.00 85.38 452 SER A CA 1
ATOM 3646 C C . SER A 1 452 ? -5.851 21.392 16.625 1.00 85.38 452 SER A C 1
ATOM 3648 O O . SER A 1 452 ? -4.914 21.353 15.823 1.00 85.38 452 SER A O 1
ATOM 3650 N N . ARG A 1 453 ? -5.932 20.550 17.662 1.00 86.00 453 ARG A N 1
ATOM 3651 C CA . ARG A 1 453 ? -4.917 19.543 18.002 1.00 86.00 453 ARG A CA 1
ATOM 3652 C C . ARG A 1 453 ? -5.355 18.119 17.709 1.00 86.00 453 ARG A C 1
ATOM 3654 O O . ARG A 1 453 ? -4.496 17.273 17.475 1.00 86.00 453 ARG A O 1
ATOM 3661 N N . SER A 1 454 ? -6.656 17.870 17.675 1.00 89.06 454 SER A N 1
ATOM 3662 C CA . SER A 1 454 ? -7.207 16.525 17.551 1.00 89.06 454 SER A CA 1
ATOM 3663 C C . SER A 1 454 ? -8.003 16.350 16.271 1.00 89.06 454 SER A C 1
ATOM 3665 O O . SER A 1 454 ? -8.584 17.302 15.754 1.00 89.06 454 SER A O 1
ATOM 3667 N N . TYR A 1 455 ? -8.040 15.131 15.748 1.00 90.38 455 TYR A N 1
ATOM 3668 C CA . TYR A 1 455 ? -8.785 14.806 14.536 1.00 90.38 455 TYR A CA 1
ATOM 3669 C C . TYR A 1 455 ? -9.063 13.296 14.453 1.00 90.38 455 TYR A C 1
ATOM 3671 O O . TYR A 1 455 ? -8.333 12.506 15.051 1.00 90.38 455 TYR A O 1
ATOM 3679 N N . PRO A 1 456 ? -10.103 12.860 13.722 1.00 91.50 456 PRO A N 1
ATOM 3680 C CA . PRO A 1 456 ? -10.305 11.443 13.423 1.00 91.50 456 PRO A CA 1
ATOM 3681 C C . PRO A 1 456 ? -9.260 10.979 12.398 1.00 91.50 456 PRO A C 1
ATOM 3683 O O . PRO A 1 456 ? -9.251 11.500 11.286 1.00 91.50 456 PRO A O 1
ATOM 3686 N N . ALA A 1 457 ? -8.379 10.036 12.751 1.00 89.06 457 ALA A N 1
ATOM 3687 C CA . ALA A 1 457 ? -7.263 9.623 11.882 1.00 89.06 457 ALA A CA 1
ATOM 3688 C C . ALA A 1 457 ? -7.656 8.615 10.800 1.00 89.06 457 ALA A C 1
ATOM 3690 O O . ALA A 1 457 ? -7.223 8.728 9.661 1.00 89.06 457 ALA A O 1
ATOM 3691 N N . GLU A 1 458 ? -8.473 7.627 11.139 1.00 88.44 458 GLU A N 1
ATOM 3692 C CA . GLU A 1 458 ? -8.934 6.593 10.212 1.00 88.44 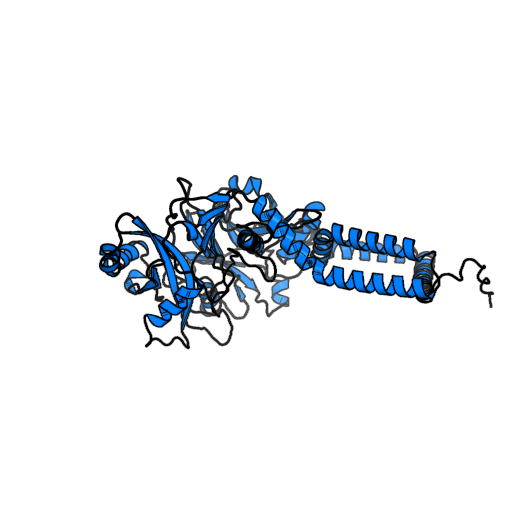458 GLU A CA 1
ATOM 3693 C C . GLU A 1 458 ? -10.457 6.521 10.323 1.00 88.44 458 GLU A C 1
ATOM 3695 O O . GLU A 1 458 ? -10.985 6.642 11.422 1.00 88.44 458 GLU A O 1
ATOM 3700 N N . THR A 1 459 ? -11.167 6.377 9.202 1.00 91.88 459 THR A N 1
ATOM 3701 C CA . THR A 1 459 ? -12.638 6.292 9.165 1.00 91.88 459 THR A CA 1
ATOM 3702 C C . THR A 1 459 ? -13.045 5.121 8.289 1.00 91.88 459 THR A C 1
ATOM 3704 O O . THR A 1 459 ? -13.308 5.271 7.095 1.00 91.88 459 THR A O 1
ATOM 3707 N N . ARG A 1 460 ? -13.044 3.928 8.870 1.00 93.94 460 ARG A N 1
ATOM 3708 C CA . ARG A 1 460 ? -13.215 2.673 8.133 1.00 93.94 460 ARG A CA 1
ATOM 3709 C C . ARG A 1 460 ? -14.607 2.080 8.357 1.00 93.94 460 ARG A C 1
ATOM 3711 O O . ARG A 1 460 ? -15.253 2.434 9.344 1.00 93.94 460 ARG A O 1
ATOM 3718 N N . PRO A 1 461 ? -15.108 1.213 7.462 1.00 95.69 461 PRO A N 1
ATOM 3719 C CA . PRO A 1 461 ? -16.438 0.647 7.639 1.00 95.69 461 PRO A CA 1
ATOM 3720 C C . PRO A 1 461 ? -16.467 -0.266 8.868 1.00 95.69 461 PRO A C 1
ATOM 3722 O O . PRO A 1 461 ? -15.572 -1.085 9.071 1.00 95.69 461 PRO A O 1
ATOM 3725 N N . PHE A 1 462 ? -17.527 -0.132 9.652 1.00 95.75 462 PHE A N 1
ATOM 3726 C CA . PHE A 1 462 ? -17.897 -1.021 10.740 1.00 95.75 462 PHE A CA 1
ATOM 3727 C C . PHE A 1 462 ? -19.298 -1.528 10.450 1.00 95.75 462 PHE A C 1
ATOM 3729 O O . PHE A 1 462 ? -20.266 -0.773 10.506 1.00 95.75 462 PHE A O 1
ATOM 3736 N N . ILE A 1 463 ? -19.397 -2.794 10.067 1.00 94.94 463 ILE A N 1
ATOM 3737 C CA . ILE A 1 463 ? -20.667 -3.391 9.664 1.00 94.94 463 ILE A CA 1
ATOM 3738 C C . ILE A 1 463 ? -21.009 -4.474 10.671 1.00 94.94 463 ILE A C 1
ATOM 3740 O O . ILE A 1 463 ? -20.237 -5.419 10.867 1.00 94.94 463 ILE A O 1
ATOM 3744 N N . ARG A 1 464 ? -22.159 -4.332 11.322 1.00 92.88 464 ARG A N 1
ATOM 3745 C CA . ARG A 1 464 ? -22.657 -5.277 12.324 1.00 92.88 464 ARG A CA 1
ATOM 3746 C C . ARG A 1 464 ? -24.139 -5.523 12.130 1.00 92.88 464 ARG A C 1
ATOM 3748 O O . ARG A 1 464 ? -24.859 -4.681 11.593 1.00 92.88 464 ARG A O 1
ATOM 3755 N N . GLU A 1 465 ? -24.572 -6.685 12.588 1.00 91.25 465 GLU A N 1
ATOM 3756 C CA . GLU A 1 465 ? -25.981 -6.932 12.841 1.00 91.25 465 GLU A CA 1
ATOM 3757 C C . GLU A 1 465 ? -26.370 -6.213 14.130 1.00 91.25 465 GLU A C 1
ATOM 3759 O O . GLU A 1 465 ? -25.765 -6.437 15.177 1.00 91.25 465 GLU A O 1
ATOM 3764 N N . VAL A 1 466 ? -27.326 -5.294 14.023 1.00 88.75 466 VAL A N 1
ATOM 3765 C CA . VAL A 1 466 ? -27.785 -4.466 15.136 1.00 88.75 466 VAL A CA 1
ATOM 3766 C C . VAL A 1 466 ? -29.297 -4.305 15.031 1.00 88.75 466 VAL A C 1
ATOM 3768 O O . VAL A 1 466 ? -29.807 -3.905 13.979 1.00 88.75 466 VAL A O 1
ATOM 3771 N N . GLY A 1 467 ? -30.033 -4.661 16.089 1.00 82.50 467 GLY A N 1
ATOM 3772 C CA . GLY A 1 467 ? -31.499 -4.685 16.047 1.00 82.50 467 GLY A CA 1
ATOM 3773 C C . GLY A 1 467 ? -32.075 -5.607 14.957 1.00 82.50 467 GLY A C 1
ATOM 3774 O O . GLY A 1 467 ? -33.064 -5.254 14.315 1.00 82.50 467 GLY A O 1
ATOM 3775 N N . GLY A 1 468 ? -31.430 -6.752 14.693 1.00 84.00 468 GLY A N 1
ATOM 3776 C CA . GLY A 1 468 ? -31.878 -7.761 13.716 1.00 84.00 468 GLY A CA 1
ATOM 3777 C C . GLY A 1 468 ? -31.718 -7.372 12.239 1.00 84.00 468 GLY A C 1
ATOM 3778 O O . GLY A 1 468 ? -32.292 -8.018 11.363 1.00 84.00 468 GLY A O 1
ATOM 3779 N N . ARG A 1 469 ? -30.970 -6.301 11.938 1.00 88.31 469 ARG A N 1
ATOM 3780 C CA . ARG A 1 469 ? -30.615 -5.887 10.571 1.00 88.31 469 ARG A CA 1
ATOM 3781 C C . ARG A 1 469 ? -29.115 -5.637 10.474 1.00 88.31 469 ARG A C 1
ATOM 3783 O O . ARG A 1 469 ? -28.511 -5.091 11.395 1.00 88.31 469 ARG A O 1
ATOM 3790 N N . VAL A 1 470 ? -28.511 -5.977 9.338 1.00 91.38 470 VAL A N 1
ATOM 3791 C CA . VAL A 1 470 ? -27.117 -5.607 9.064 1.00 91.38 470 VAL A CA 1
ATOM 3792 C C . VAL A 1 470 ? -27.056 -4.130 8.686 1.00 91.38 470 VAL A C 1
ATOM 3794 O O . VAL A 1 470 ? -27.705 -3.699 7.732 1.00 91.38 470 VAL A O 1
ATOM 3797 N N . ARG A 1 471 ? -26.276 -3.349 9.436 1.00 92.50 471 ARG A N 1
ATOM 3798 C CA . ARG A 1 471 ? -26.163 -1.895 9.279 1.00 92.50 471 ARG A CA 1
ATOM 3799 C C . ARG A 1 471 ? -24.713 -1.483 9.045 1.00 92.50 471 ARG A C 1
ATOM 3801 O O . ARG A 1 471 ? -23.790 -2.066 9.613 1.00 92.50 471 ARG A O 1
ATOM 3808 N N . LEU A 1 472 ? -24.528 -0.472 8.195 1.00 94.81 472 LEU A N 1
ATOM 3809 C CA . LEU A 1 472 ? -23.230 0.138 7.916 1.00 94.81 472 LEU A CA 1
ATOM 3810 C C . LEU A 1 472 ? -23.020 1.347 8.825 1.00 94.81 472 LEU A C 1
ATOM 3812 O O . LEU A 1 472 ? -23.778 2.313 8.773 1.00 94.81 472 LEU A O 1
ATOM 3816 N N . PHE A 1 473 ? -21.928 1.318 9.572 1.00 96.62 473 PHE A N 1
ATOM 3817 C CA . PHE A 1 473 ? -21.407 2.448 10.321 1.00 96.62 473 PHE A CA 1
ATOM 3818 C C . PHE A 1 473 ? -19.980 2.763 9.865 1.00 96.62 473 PHE A C 1
ATOM 3820 O O . PHE A 1 473 ? -19.323 1.975 9.181 1.00 96.62 473 PHE A O 1
ATOM 3827 N N . TRP A 1 474 ? -19.480 3.915 10.286 1.00 96.69 474 TRP A N 1
ATOM 3828 C CA . TRP A 1 474 ? -18.089 4.314 10.142 1.00 96.69 474 TRP A CA 1
ATOM 3829 C C . TRP A 1 474 ? -17.426 4.363 11.510 1.00 96.69 474 TRP A C 1
ATOM 3831 O O . TRP A 1 474 ? -17.851 5.121 12.379 1.00 96.69 474 TRP A O 1
ATOM 3841 N N . LEU A 1 475 ? -16.385 3.560 11.691 1.00 96.06 475 LEU A N 1
ATOM 3842 C CA . LEU A 1 475 ? -15.565 3.542 12.892 1.00 96.06 475 LEU A CA 1
ATOM 3843 C C . LEU A 1 475 ? -14.396 4.506 12.725 1.00 96.06 475 LEU A C 1
ATOM 3845 O O . LEU A 1 475 ? -13.596 4.354 11.794 1.00 96.06 475 LEU A O 1
ATOM 3849 N N . SER A 1 476 ? -14.286 5.447 13.659 1.00 95.00 476 SER A N 1
ATOM 3850 C CA . SER A 1 476 ? -13.199 6.416 13.698 1.00 95.00 476 SER A CA 1
ATOM 3851 C C . SER A 1 476 ? -12.541 6.506 15.063 1.00 95.00 476 SER A C 1
ATOM 3853 O O . SER A 1 476 ? -13.216 6.594 16.089 1.00 95.00 476 SER A O 1
ATOM 3855 N N . THR A 1 477 ? -11.212 6.570 15.051 1.00 93.38 477 THR A N 1
ATOM 3856 C CA . THR A 1 477 ? -10.394 6.801 16.245 1.00 93.38 477 THR A CA 1
ATOM 3857 C C . THR A 1 477 ? -9.896 8.240 16.248 1.00 93.38 477 THR A C 1
ATOM 3859 O O . THR A 1 477 ? -9.262 8.686 15.284 1.00 93.38 477 THR A O 1
ATOM 3862 N N . ILE A 1 478 ? -10.184 8.968 17.325 1.00 92.00 478 ILE A N 1
ATOM 3863 C CA . ILE A 1 478 ? -9.687 10.328 17.531 1.00 92.00 478 ILE A CA 1
ATOM 3864 C C . ILE A 1 478 ? -8.246 10.249 18.015 1.00 92.00 478 ILE A C 1
ATOM 3866 O O . ILE A 1 478 ? -7.922 9.519 18.952 1.00 92.00 478 ILE A O 1
ATOM 3870 N N . VAL A 1 479 ? -7.379 11.006 17.356 1.00 90.19 479 VAL A N 1
ATOM 3871 C CA . VAL A 1 479 ? -5.957 11.086 17.671 1.00 90.19 479 VAL A CA 1
ATOM 3872 C C . VAL A 1 479 ? -5.538 12.537 17.845 1.00 90.19 479 VAL A C 1
ATOM 3874 O O . VAL A 1 479 ? -6.123 13.451 17.260 1.00 90.19 479 VAL A O 1
ATOM 3877 N N . THR A 1 480 ? -4.470 12.737 18.605 1.00 87.50 480 THR A N 1
ATOM 3878 C CA . THR A 1 480 ? -3.813 14.032 18.773 1.00 87.50 480 THR A CA 1
ATOM 3879 C C . THR A 1 480 ? -2.656 14.149 17.785 1.00 87.50 480 THR A C 1
ATOM 3881 O O . THR A 1 480 ? -1.894 13.198 17.596 1.00 87.50 480 THR A O 1
ATOM 3884 N N . ARG A 1 481 ? -2.496 15.314 17.148 1.00 82.75 481 ARG A N 1
ATOM 3885 C CA . ARG A 1 481 ? -1.331 15.636 16.306 1.00 82.75 481 ARG A CA 1
ATOM 3886 C C . ARG A 1 481 ? -0.049 15.556 17.135 1.00 82.75 481 ARG A C 1
ATOM 3888 O O . ARG A 1 481 ? 0.035 16.161 18.202 1.00 82.75 481 ARG A O 1
ATOM 3895 N N . ALA A 1 482 ? 0.948 14.834 16.630 1.00 73.06 482 ALA A N 1
ATOM 3896 C CA . ALA A 1 482 ? 2.230 14.658 17.302 1.00 73.06 482 ALA A CA 1
ATOM 3897 C C . ALA A 1 482 ? 3.357 15.368 16.535 1.00 73.06 482 ALA A C 1
ATOM 3899 O O . ALA A 1 482 ? 3.841 14.875 15.515 1.00 73.06 482 ALA A O 1
ATOM 3900 N N . GLY A 1 483 ? 3.793 16.518 17.056 1.00 65.50 483 GLY A N 1
ATOM 3901 C CA . GLY A 1 483 ? 4.837 17.356 16.454 1.00 65.50 483 GLY A CA 1
ATOM 3902 C C . GLY A 1 483 ? 4.394 18.094 15.184 1.00 65.50 483 GLY A C 1
ATOM 3903 O O . GLY A 1 483 ? 3.216 18.117 14.837 1.00 65.50 483 GLY A O 1
ATOM 3904 N N . ASP A 1 484 ? 5.364 18.681 14.479 1.00 56.16 484 ASP A N 1
ATOM 3905 C CA . ASP A 1 484 ? 5.125 19.570 13.325 1.00 56.16 484 ASP A CA 1
ATOM 3906 C C . ASP A 1 484 ? 5.005 18.822 11.978 1.00 56.16 484 ASP A C 1
ATOM 3908 O O . ASP A 1 484 ? 4.912 19.434 10.915 1.00 56.16 484 ASP A O 1
ATOM 3912 N N . GLY A 1 485 ? 5.059 17.484 11.994 1.00 52.44 485 GLY A N 1
ATOM 3913 C CA . GLY A 1 485 ? 5.070 16.647 10.791 1.00 52.44 485 GLY A CA 1
ATOM 3914 C C . GLY A 1 485 ? 3.688 16.113 10.410 1.00 52.44 485 GLY A C 1
ATOM 3915 O O . GLY A 1 485 ? 2.985 15.547 11.247 1.00 52.44 485 GLY A O 1
ATOM 3916 N N . HIS A 1 486 ? 3.319 16.214 9.128 1.00 53.41 486 HIS A N 1
ATOM 3917 C CA . HIS A 1 486 ? 2.101 15.590 8.596 1.00 53.41 486 HIS A CA 1
ATOM 3918 C C . HIS A 1 486 ? 2.091 14.069 8.848 1.00 53.41 486 HIS A C 1
ATOM 3920 O O . HIS A 1 486 ? 3.089 13.389 8.614 1.00 53.41 486 HIS A O 1
ATOM 3926 N N . GLY A 1 487 ? 0.948 13.527 9.288 1.00 60.47 487 GLY A N 1
ATOM 3927 C CA . GLY A 1 487 ? 0.729 12.080 9.447 1.00 60.47 487 GLY A CA 1
ATOM 3928 C C . GLY A 1 487 ? 1.291 11.453 10.729 1.00 60.47 487 GLY A C 1
ATOM 3929 O O . GLY A 1 487 ? 1.168 10.244 10.908 1.00 60.47 487 GLY A O 1
ATOM 3930 N N . ARG A 1 488 ? 1.880 12.246 11.634 1.00 74.00 488 ARG A N 1
ATOM 3931 C CA . ARG A 1 488 ? 2.244 11.792 12.984 1.00 74.00 488 ARG A CA 1
ATOM 3932 C C . ARG A 1 488 ? 1.103 12.063 13.952 1.00 74.00 488 ARG A C 1
ATOM 3934 O O . ARG A 1 488 ? 0.629 13.193 14.094 1.00 74.00 488 ARG A O 1
ATOM 3941 N N . SER A 1 489 ? 0.648 11.014 14.617 1.00 77.25 489 SER A N 1
ATOM 3942 C CA . SER A 1 489 ? -0.539 11.065 15.460 1.00 77.25 489 SER A CA 1
ATOM 3943 C C . SER A 1 489 ? -0.420 10.126 16.637 1.00 77.25 489 SER A C 1
ATOM 3945 O O . SER A 1 489 ? 0.163 9.064 16.488 1.00 77.25 489 SER A O 1
ATOM 3947 N N . ILE A 1 490 ? -1.026 10.467 17.764 1.00 76.19 490 ILE A N 1
ATOM 3948 C CA . ILE A 1 490 ? -1.065 9.609 18.946 1.00 76.19 490 ILE A CA 1
ATOM 3949 C C . ILE A 1 490 ? -2.526 9.438 19.345 1.00 76.19 490 ILE A C 1
ATOM 3951 O O . ILE A 1 490 ? -3.199 10.418 19.658 1.00 76.19 490 ILE A O 1
ATOM 3955 N N . GLY A 1 491 ? -3.025 8.201 19.336 1.00 59.47 491 GLY A N 1
ATOM 3956 C CA . GLY A 1 491 ? -4.361 7.878 19.855 1.00 59.47 491 GLY A CA 1
ATOM 3957 C C . GLY A 1 491 ? -4.452 7.892 21.382 1.00 59.47 491 GLY A C 1
ATOM 3958 O O . GLY A 1 491 ? -5.548 7.894 21.924 1.00 59.47 491 GLY A O 1
ATOM 3959 N N . GLY A 1 492 ? -3.315 7.937 22.082 1.00 67.31 492 GLY A N 1
ATOM 3960 C CA . GLY A 1 492 ? -3.244 7.884 23.543 1.00 67.31 492 GLY A CA 1
ATOM 3961 C C . GLY A 1 492 ? -3.473 6.474 24.095 1.00 67.31 492 GLY A C 1
ATOM 3962 O O . GLY A 1 492 ? -3.763 5.541 23.349 1.00 67.31 492 GLY A O 1
ATOM 3963 N N . SER A 1 493 ? -3.331 6.316 25.414 1.00 67.62 493 SER A N 1
ATOM 3964 C CA . SER A 1 493 ? -3.517 5.033 26.117 1.00 67.62 493 SER A CA 1
ATOM 3965 C C . SER A 1 493 ? -4.986 4.601 26.225 1.00 67.62 493 SER A C 1
ATOM 3967 O O . SER A 1 493 ? -5.283 3.414 26.339 1.00 67.62 493 SER A O 1
ATOM 3969 N N . LEU A 1 494 ? -5.912 5.561 26.162 1.00 76.50 494 LEU A N 1
ATOM 3970 C CA . LEU A 1 494 ? -7.359 5.350 26.103 1.00 76.50 494 LEU A CA 1
ATOM 3971 C C . LEU A 1 494 ? -7.915 6.110 24.894 1.00 76.50 494 LEU A C 1
ATOM 3973 O O . LEU A 1 494 ? -8.373 7.247 25.051 1.00 76.50 494 LEU A O 1
ATOM 3977 N N . PRO A 1 495 ? -7.824 5.523 23.691 1.00 84.81 495 PRO A N 1
ATOM 3978 C CA . PRO A 1 495 ? -8.270 6.177 22.474 1.00 84.81 495 PRO A CA 1
ATOM 3979 C C . PRO A 1 495 ? -9.770 6.448 22.516 1.00 84.81 495 PRO A C 1
ATOM 3981 O O . PRO A 1 495 ? -10.565 5.614 22.951 1.00 84.81 495 PRO A O 1
ATOM 3984 N N . GLU A 1 496 ? -10.157 7.629 22.044 1.00 91.69 496 GLU A N 1
ATOM 3985 C CA . GLU A 1 496 ? -11.562 7.987 21.902 1.00 91.69 496 GLU A CA 1
ATOM 3986 C C . GLU A 1 496 ? -12.084 7.437 20.578 1.00 91.69 496 GLU A C 1
ATOM 3988 O O . GLU A 1 496 ? -11.573 7.753 19.502 1.00 91.69 496 GLU A O 1
ATOM 3993 N N . ILE A 1 497 ? -13.094 6.580 20.677 1.00 94.00 497 ILE A N 1
ATOM 3994 C CA . ILE A 1 497 ? -13.673 5.872 19.542 1.00 94.00 497 ILE A CA 1
ATOM 3995 C C . ILE A 1 497 ? -15.051 6.450 19.261 1.00 94.00 497 ILE A C 1
ATOM 3997 O O . ILE A 1 497 ? -15.858 6.668 20.167 1.00 94.00 497 ILE A O 1
ATOM 4001 N N . THR A 1 498 ? -15.323 6.669 17.983 1.00 95.81 498 THR A N 1
ATOM 4002 C CA . THR A 1 498 ? -16.622 7.118 17.497 1.00 95.81 498 THR A CA 1
ATOM 4003 C C . THR A 1 498 ? -17.147 6.154 16.448 1.00 95.81 498 THR A C 1
ATOM 4005 O O . THR A 1 498 ? -16.389 5.634 15.627 1.00 95.81 498 THR A O 1
ATOM 4008 N N . ILE A 1 499 ? -18.452 5.916 16.486 1.00 96.81 499 ILE A N 1
ATOM 4009 C CA . ILE A 1 499 ? -19.178 5.127 15.498 1.00 96.81 499 ILE A CA 1
ATOM 4010 C C . ILE A 1 499 ? -20.222 6.047 14.883 1.00 96.81 499 ILE A C 1
ATOM 4012 O O . ILE A 1 499 ? -21.109 6.541 15.568 1.00 96.81 499 ILE A O 1
ATOM 4016 N N . THR A 1 500 ? -20.087 6.329 13.593 1.00 96.88 500 THR A N 1
ATOM 4017 C CA . THR A 1 500 ? -21.011 7.208 12.872 1.00 96.88 500 THR A CA 1
ATOM 4018 C C . THR A 1 500 ? -21.954 6.371 12.027 1.00 96.88 500 THR A C 1
ATOM 4020 O O . THR A 1 500 ? -21.499 5.621 11.165 1.00 96.88 500 THR A O 1
ATOM 4023 N N . ASP A 1 501 ? -23.259 6.501 12.245 1.00 95.44 501 ASP A N 1
ATOM 4024 C CA . ASP A 1 501 ? -24.261 5.847 11.408 1.00 95.44 501 ASP A CA 1
ATOM 4025 C C . ASP A 1 501 ? -24.198 6.379 9.977 1.00 95.44 501 ASP A C 1
ATOM 4027 O O . ASP A 1 501 ? -24.235 7.590 9.745 1.00 95.44 501 ASP A O 1
ATOM 4031 N N . ALA A 1 502 ? -24.086 5.476 9.003 1.00 94.44 502 ALA A N 1
ATOM 4032 C CA . ALA A 1 502 ? -23.925 5.890 7.620 1.00 94.44 502 ALA A CA 1
ATOM 4033 C C . ALA A 1 502 ? -25.232 6.417 7.011 1.00 94.44 502 ALA A C 1
ATOM 4035 O O . ALA A 1 502 ? -25.158 7.124 6.017 1.00 94.44 502 ALA A O 1
ATOM 4036 N N . VAL A 1 503 ? -26.408 6.121 7.572 1.00 92.44 503 VAL A N 1
ATOM 4037 C CA . VAL A 1 503 ? -27.692 6.581 7.013 1.00 92.44 503 VAL A CA 1
ATOM 4038 C C . VAL A 1 503 ? -28.070 7.963 7.550 1.00 92.44 503 VAL A C 1
ATOM 4040 O O . VAL A 1 503 ? -28.291 8.895 6.780 1.00 92.44 503 VAL A O 1
ATOM 4043 N N . HIS A 1 504 ? -28.100 8.123 8.871 1.00 90.62 504 HIS A N 1
ATOM 4044 C CA . HIS A 1 504 ? -28.548 9.354 9.527 1.00 90.62 504 HIS A CA 1
ATOM 4045 C C . HIS A 1 504 ? -27.399 10.335 9.801 1.00 90.62 504 HIS A C 1
ATOM 4047 O O . HIS A 1 504 ? -27.625 11.530 9.989 1.00 90.62 504 HIS A O 1
ATOM 4053 N N . GLY A 1 505 ? -26.148 9.859 9.802 1.00 91.81 505 GLY A N 1
ATOM 4054 C CA . GLY A 1 505 ? -24.972 10.674 10.122 1.00 91.81 505 GLY A CA 1
ATOM 4055 C C . GLY A 1 505 ? -24.810 10.972 11.615 1.00 91.81 505 GLY A C 1
ATOM 4056 O O . GLY A 1 505 ? -24.027 11.853 11.975 1.00 91.81 505 GLY A O 1
ATOM 4057 N N . ASN A 1 506 ? -25.546 10.266 12.476 1.00 94.19 506 ASN A N 1
ATOM 4058 C CA . ASN A 1 506 ? -25.460 10.385 13.927 1.00 94.19 506 ASN A CA 1
ATOM 4059 C C . ASN A 1 506 ? -24.136 9.810 14.429 1.00 94.19 506 ASN A C 1
ATOM 4061 O O . ASN A 1 506 ? -23.727 8.731 14.004 1.00 94.19 506 ASN A O 1
ATOM 4065 N N . VAL A 1 507 ? -23.481 10.522 15.346 1.00 96.50 507 VAL A N 1
ATOM 4066 C CA . VAL A 1 507 ? -22.178 10.136 15.899 1.00 96.50 507 VAL A CA 1
ATOM 4067 C C . VAL A 1 507 ? -22.357 9.626 17.320 1.00 96.50 507 VAL A C 1
ATOM 4069 O O . VAL A 1 507 ? -22.780 10.374 18.199 1.00 96.50 507 VAL A O 1
ATOM 4072 N N . ILE A 1 508 ? -21.978 8.372 17.530 1.00 96.25 508 ILE A N 1
ATOM 4073 C CA . ILE A 1 508 ? -22.020 7.662 18.806 1.00 96.25 508 ILE A CA 1
ATOM 4074 C C . ILE A 1 508 ? -20.609 7.670 19.379 1.00 96.25 508 ILE A C 1
ATOM 4076 O O . ILE A 1 508 ? -19.660 7.234 18.721 1.00 96.25 508 ILE A O 1
ATOM 4080 N N . TRP A 1 509 ? -20.454 8.176 20.597 1.00 95.25 509 TRP A N 1
ATOM 4081 C CA . TRP A 1 509 ? -19.162 8.216 21.280 1.00 95.25 509 TRP A CA 1
ATOM 4082 C C . TRP A 1 509 ? -19.055 7.031 22.225 1.00 95.25 509 TRP A C 1
ATOM 4084 O O . TRP A 1 509 ? -19.770 6.958 23.222 1.00 95.25 509 TRP A O 1
ATOM 4094 N N . ILE A 1 510 ? -18.138 6.115 21.931 1.00 95.31 510 ILE A N 1
ATOM 4095 C CA . ILE A 1 510 ? -17.972 4.914 22.740 1.00 95.31 510 ILE A CA 1
ATOM 4096 C C . ILE A 1 510 ? -17.360 5.292 24.096 1.00 95.31 510 ILE A C 1
ATOM 4098 O O . ILE A 1 510 ? -16.336 5.986 24.130 1.00 95.31 510 ILE A O 1
ATOM 4102 N N . PRO A 1 511 ? -17.956 4.843 25.219 1.00 92.75 511 PRO A N 1
ATOM 4103 C CA . PRO A 1 511 ? -17.377 5.033 26.543 1.00 92.75 511 PRO A CA 1
ATOM 4104 C C . PRO A 1 511 ? -15.945 4.497 26.607 1.00 92.75 511 PRO A C 1
ATOM 4106 O O . PRO A 1 511 ? -15.648 3.425 26.074 1.00 92.75 511 PRO A O 1
ATOM 4109 N N . LYS A 1 512 ? -15.048 5.232 27.272 1.00 87.56 512 LYS A N 1
ATOM 4110 C CA . LYS A 1 512 ? -13.607 4.916 27.297 1.00 87.56 512 LYS A CA 1
ATOM 4111 C C . LYS A 1 512 ? -13.330 3.533 27.882 1.00 87.56 512 LYS A C 1
ATOM 4113 O O . LYS A 1 512 ? -12.403 2.856 27.450 1.00 87.56 512 LYS A O 1
ATOM 4118 N N . GLU A 1 513 ? -14.165 3.091 28.816 1.00 88.19 513 GLU A N 1
ATOM 4119 C CA . GLU A 1 513 ? -14.074 1.785 29.469 1.00 88.19 513 GLU A CA 1
ATOM 4120 C C . GLU A 1 513 ? -14.374 0.634 28.498 1.00 88.19 513 GLU A C 1
ATOM 4122 O O . GLU A 1 513 ? -13.909 -0.485 28.697 1.00 88.19 513 GLU A O 1
ATOM 4127 N N . LEU A 1 514 ? -15.135 0.909 27.435 1.00 90.00 514 LEU A N 1
ATOM 4128 C CA . LEU A 1 514 ? -15.525 -0.061 26.414 1.00 90.00 514 LEU A CA 1
ATOM 4129 C C . LEU A 1 514 ? -14.628 -0.011 25.176 1.00 90.00 514 LEU A C 1
ATOM 4131 O O . LEU A 1 514 ? -14.817 -0.821 24.271 1.00 90.00 514 LEU A O 1
ATOM 4135 N N . ALA A 1 515 ? -13.635 0.883 25.119 1.00 86.25 515 ALA A N 1
ATOM 4136 C CA . ALA A 1 515 ? -12.754 1.018 23.958 1.00 86.25 515 ALA A CA 1
ATOM 4137 C C . ALA A 1 515 ? -12.077 -0.313 23.577 1.00 86.25 515 ALA A C 1
ATOM 4139 O O . ALA A 1 515 ? -11.920 -0.601 22.400 1.00 86.25 515 ALA A O 1
ATOM 4140 N N . GLY A 1 516 ? -11.737 -1.153 24.561 1.00 85.31 516 GLY A N 1
ATOM 4141 C CA . GLY A 1 516 ? -11.135 -2.480 24.364 1.00 85.31 516 GLY A CA 1
ATOM 4142 C C . GLY A 1 516 ? -12.106 -3.622 24.081 1.00 85.31 516 GLY A C 1
ATOM 4143 O O . GLY A 1 516 ? -11.677 -4.769 24.011 1.00 85.31 516 GLY A O 1
ATOM 4144 N N . SER A 1 517 ? -13.406 -3.354 23.965 1.00 88.38 517 SER A N 1
ATOM 4145 C CA . SER A 1 517 ? -14.434 -4.394 23.862 1.00 88.38 517 SER A CA 1
ATOM 4146 C C . SER A 1 517 ? -15.380 -4.132 22.688 1.00 88.38 517 SER A C 1
ATOM 4148 O O . SER A 1 517 ? -16.527 -3.742 22.919 1.00 88.38 517 SER A O 1
ATOM 4150 N N . PRO A 1 518 ? -14.932 -4.365 21.433 1.00 85.25 518 PRO A N 1
ATOM 4151 C CA . PRO A 1 518 ? -15.738 -4.120 20.236 1.00 85.25 518 PRO A CA 1
ATOM 4152 C C . PRO A 1 518 ? -17.115 -4.789 20.241 1.00 85.25 518 PRO A C 1
ATOM 4154 O O . PRO A 1 518 ? -18.073 -4.224 19.721 1.00 85.25 518 PRO A O 1
ATOM 4157 N N . ASP A 1 519 ? -17.237 -5.957 20.872 1.00 84.88 519 ASP A N 1
ATOM 4158 C CA . ASP A 1 519 ? -18.504 -6.691 20.961 1.00 84.88 519 ASP A CA 1
ATOM 4159 C C . ASP A 1 519 ? -19.560 -5.927 21.771 1.00 84.88 519 ASP A C 1
ATOM 4161 O O . ASP A 1 519 ? -20.747 -5.968 21.459 1.00 84.88 519 ASP A O 1
ATOM 4165 N N . ARG A 1 520 ? -19.126 -5.144 22.767 1.00 90.75 520 ARG A N 1
ATOM 4166 C CA . ARG A 1 520 ? -20.014 -4.328 23.607 1.00 90.75 520 ARG A CA 1
ATOM 4167 C C . ARG A 1 520 ? -20.391 -2.996 22.970 1.00 90.75 520 ARG A C 1
ATOM 4169 O O . ARG A 1 520 ? -21.277 -2.312 23.473 1.00 90.75 520 ARG A O 1
ATOM 4176 N N . TRP A 1 521 ? -19.748 -2.606 21.868 1.00 93.50 521 TRP A N 1
ATOM 4177 C CA . TRP A 1 521 ? -20.132 -1.388 21.151 1.00 93.50 521 TRP A CA 1
ATOM 4178 C C . TRP A 1 521 ? -21.533 -1.515 20.564 1.00 93.50 521 TRP A C 1
ATOM 4180 O O . TRP A 1 521 ? -22.254 -0.526 20.517 1.00 93.50 521 TRP A O 1
ATOM 4190 N N . VAL A 1 522 ? -21.941 -2.728 20.179 1.00 92.25 522 VAL A N 1
ATOM 4191 C CA . VAL A 1 522 ? -23.283 -3.004 19.652 1.00 92.25 522 VAL A CA 1
ATOM 4192 C C . VAL A 1 522 ? -24.364 -2.600 20.659 1.00 92.25 522 VAL A C 1
ATOM 4194 O O . VAL A 1 522 ? -25.292 -1.896 20.277 1.00 92.25 522 VAL A O 1
ATOM 4197 N N . GLU A 1 523 ? -24.191 -2.916 21.947 1.00 91.94 523 GLU A N 1
ATOM 4198 C CA . GLU A 1 523 ? -25.123 -2.527 23.023 1.00 91.94 523 GLU A CA 1
ATOM 4199 C C . GLU A 1 523 ? -25.288 -0.998 23.118 1.00 91.94 523 GLU A C 1
ATOM 4201 O O . GLU A 1 523 ? -26.390 -0.480 23.315 1.00 91.94 523 GLU A O 1
ATOM 4206 N N . VAL A 1 524 ? -24.182 -0.259 22.967 1.00 94.19 524 VAL A N 1
ATOM 4207 C CA . VAL A 1 524 ? -24.179 1.212 22.996 1.00 94.19 524 VAL A CA 1
ATOM 4208 C C . VAL A 1 524 ? -24.894 1.769 21.767 1.00 94.19 524 VAL A C 1
ATOM 4210 O O . VAL A 1 524 ? -25.724 2.668 21.897 1.00 94.19 524 VAL A O 1
ATOM 4213 N N . ILE A 1 525 ? -24.610 1.208 20.587 1.00 93.62 525 ILE A N 1
ATOM 4214 C CA . ILE A 1 525 ? -25.243 1.617 19.332 1.00 93.62 525 ILE A CA 1
ATOM 4215 C C . ILE A 1 525 ? -26.751 1.388 19.399 1.00 93.62 525 ILE A C 1
ATOM 4217 O O . ILE A 1 525 ? -27.504 2.296 19.064 1.00 93.62 525 ILE A O 1
ATOM 4221 N N . GLU A 1 526 ? -27.199 0.211 19.844 1.00 91.75 526 GLU A N 1
ATOM 4222 C CA . GLU A 1 526 ? -28.627 -0.101 19.966 1.00 91.75 526 GLU A CA 1
ATOM 4223 C C . GLU A 1 526 ? -29.336 0.920 20.841 1.00 91.75 526 GLU A C 1
ATOM 4225 O O . GLU A 1 526 ? -30.339 1.494 20.425 1.00 91.75 526 GLU A O 1
ATOM 4230 N N . LYS A 1 527 ? -28.768 1.212 22.012 1.00 92.12 527 LYS A N 1
ATOM 4231 C CA . LYS A 1 527 ? -29.347 2.163 22.957 1.00 92.12 527 LYS A CA 1
ATOM 4232 C C . LYS A 1 527 ? -29.441 3.584 22.394 1.00 92.12 527 LYS A C 1
ATOM 4234 O O . LYS A 1 527 ? -30.446 4.255 22.619 1.00 92.12 527 LYS A O 1
ATOM 4239 N N . GLU A 1 528 ? -28.410 4.068 21.702 1.00 91.81 528 GLU A N 1
ATOM 4240 C CA . GLU A 1 528 ? -28.408 5.435 21.158 1.00 91.81 528 GLU A CA 1
ATOM 4241 C C . GLU A 1 528 ? -29.250 5.569 19.881 1.00 91.81 528 GLU A C 1
ATOM 4243 O O . GLU A 1 528 ? -29.869 6.611 19.649 1.00 91.81 528 GLU A O 1
ATOM 4248 N N . MET A 1 529 ? -29.325 4.511 19.072 1.00 91.88 529 MET A N 1
ATOM 4249 C CA . MET A 1 529 ? -29.992 4.541 17.770 1.00 91.88 529 MET A CA 1
ATOM 4250 C C . MET A 1 529 ? -31.443 4.052 17.786 1.00 91.88 529 MET A C 1
ATOM 4252 O O . MET A 1 529 ? -32.165 4.308 16.821 1.00 91.88 529 MET A O 1
ATOM 4256 N N . GLU A 1 530 ? -31.911 3.416 18.867 1.00 87.62 530 GLU A N 1
ATOM 4257 C CA . GLU A 1 530 ? -33.270 2.857 18.974 1.00 87.62 530 GLU A CA 1
ATOM 4258 C C . GLU A 1 530 ? -34.357 3.867 18.572 1.00 87.62 530 GLU A C 1
ATOM 4260 O O . GLU A 1 530 ? -35.305 3.540 17.856 1.00 87.62 530 GLU A O 1
ATOM 4265 N N . SER A 1 531 ? -34.207 5.122 19.009 1.00 83.94 531 SER A N 1
ATOM 4266 C CA . SER A 1 531 ? -35.163 6.191 18.708 1.00 83.94 531 SER A CA 1
ATOM 4267 C C . SER A 1 531 ? -35.228 6.537 17.218 1.00 83.94 531 SER A C 1
ATOM 4269 O O . SER A 1 531 ? -36.308 6.838 16.717 1.00 83.94 531 SER A O 1
ATOM 4271 N N . PHE A 1 532 ? -34.113 6.440 16.495 1.00 84.12 532 PHE A N 1
ATOM 4272 C CA . PHE A 1 532 ? -34.045 6.728 15.064 1.00 84.12 532 PHE A CA 1
ATOM 4273 C C . PHE A 1 532 ? -34.634 5.574 14.249 1.00 84.12 532 PHE A C 1
ATOM 4275 O O . PHE A 1 532 ? -35.429 5.805 13.342 1.00 84.12 532 PHE A O 1
ATOM 4282 N N . TRP A 1 533 ? -34.345 4.327 14.631 1.00 83.94 533 TRP A N 1
ATOM 4283 C CA . TRP A 1 533 ? -34.823 3.149 13.898 1.00 83.94 533 TRP A CA 1
ATOM 4284 C C . TRP A 1 533 ? -36.308 2.858 14.076 1.00 83.94 533 TRP A C 1
ATOM 4286 O O . TRP A 1 533 ? -36.923 2.311 13.169 1.00 83.94 533 TRP A O 1
ATOM 4296 N N . LYS A 1 534 ? -36.922 3.265 15.194 1.00 76.00 534 LYS A N 1
ATOM 4297 C CA . LYS A 1 534 ? -38.387 3.184 15.364 1.00 76.00 534 LYS A CA 1
ATOM 4298 C C . LYS A 1 534 ? -39.168 3.978 14.310 1.00 76.00 534 LYS A C 1
ATOM 4300 O O . LYS A 1 534 ? -40.351 3.718 14.122 1.00 76.00 534 LYS A O 1
ATOM 4305 N N . HIS A 1 535 ? -38.517 4.940 13.660 1.00 67.94 535 HIS A N 1
ATOM 4306 C CA . HIS A 1 535 ? -39.100 5.782 12.619 1.00 67.94 535 HIS A CA 1
ATOM 4307 C C . HIS A 1 535 ? -38.638 5.380 11.208 1.00 67.94 535 HIS A C 1
ATOM 4309 O O . HIS A 1 535 ? -38.994 6.059 10.244 1.00 67.94 535 HIS A O 1
ATOM 4315 N N . GLU A 1 536 ? -37.852 4.305 11.071 1.00 69.56 536 GLU A N 1
ATOM 4316 C CA . GLU A 1 536 ? -37.552 3.726 9.761 1.00 69.56 536 GLU A CA 1
ATOM 4317 C C . GLU A 1 536 ? -38.786 2.970 9.233 1.00 69.56 536 GLU A C 1
ATOM 4319 O O . GLU A 1 536 ? -39.442 2.270 10.010 1.00 69.56 536 GLU A O 1
ATOM 4324 N N . PRO A 1 537 ? -39.118 3.110 7.938 1.00 55.06 537 PRO A N 1
ATOM 4325 C CA . PRO A 1 537 ? -40.236 2.403 7.319 1.00 55.06 537 PRO A CA 1
ATOM 4326 C C . PRO A 1 537 ? -40.062 0.876 7.250 1.00 55.06 537 PRO A C 1
ATOM 4328 O O . PRO A 1 537 ? -38.909 0.366 7.250 1.00 55.06 537 PRO A O 1
#

Foldseek 3Di:
DDDDDDDDPVCVVADPVNVVCVCVVVVCCCVLVVVCVVCVPVNVVVVVVVVVCCLLCLLVCLVVLQVCQQCVLVVVVLVVVLVVLQVVQVPDDPVSNVVSVVVSVVVVVVCVVCVVVVLLLVLLQVLLVVAFAAEAPADWAFDQAALDDQLAVLLCCVPPVDDPQKHKDRWFWAQALVRFTWTKIWMAGDLVDQVRLAVAFTFKMFTFGRLALATDNDPVRIDTAAQQADCSHDRLNDPQSLVLLQDDPQCSNFKGWDHWDWHAFNVRATKTKIWIWGFDDRRRTDTDTFFIWIFHGDDPPDDPVCSSRNGGTDGDGLVCLCVTPRLPQTQRHHPRNVQSNVQSCLCVVHSCCVPVVHPPVGKHQADADFLADGFQDWTWTDGDPDDIHTWRWTQIFGPPNVGQWRQKIWTHRSSRDGYIYIYGPVPPPFTFGHQRCLFVLVCVQCVPDPPVFKTFHYWHWRWDQAPNGIFTKTKTWMWGADPPDTSNTHCPSQIWIWIAGGRPRDIQTDDSVCSSPPVCVSVSCNVVCVVVVVPPD

Radius of gyration: 28.69 Å; chains: 1; bounding box: 89×48×85 Å

Secondary structure (DSSP, 8-state):
-PPPPPPPTTSTTS-HHHHHHHHHHHHHHHHHHHHHHH-HHHHHHHHHHHHHHHHHTHHHHHHHHHHHHHHHHHHHHHHHHHHHHHHHHTTS-HHHHHHHHHHHHHHHHHHHHHHHHHHHHHHHHHHHHHS-EEE-SSPPEEES--SS-HHHHHHHIIIII--TTEEEPPPEEEE-TTS-EEEEEEEEE-TT-HHHHHH--EEEEEEEETT-SS---SGGGEEEEEES-BTTS-GGGBHHHHHHHH--HHHHHHEEEEEEEEEE-TTS-EEEEEEEEEEE-SSS-EEEEEEEEEEEPPPTT--HHHHHHH---EEEEGGGGGGSTTTTTS--S-HHHHHHHHHHGGGTT-SSTTBTTB-TT-EE---PPTTSPPSPEEEEEE-TTPPPEEEEEEEEEESSTT--EE-EEEEEETT--S-EEEEETTSSSPPEEPHHHHHHHHHHHTTTS-TTTEEEEEEEEEEEEETTEEEEEEEEEEEEE-SSSTT-EE--SS-EEEEEETTT--EEE--GGGTT-HHHHHHHHHHHHHHHHTT--

Sequence (537 aa):
MRASPMPTEQDDDKGQLYWLVYNVRKGIARRVGSWIKRKPVVALIVFLVALYSLFVMRAMYQPLVLGFRKYFFWVIMALLVVVLVRKVFRRSAAWKKVMGSLVSLLLLIAVAWFLPLVVHYGSQYVYYNELNKVSVDQLPVTGHERIQPISSIHTLTDQEALSETEDATVPRFVRNSEGEYVYTTAIGPSKAYKVQQFSKDMYEVIHIPGQLPSPNFSSGYRTKVDFEVGEFLLLSKNTHTAVVKRFDPWQFCTMEPSDPIYMQNDKGEWVQVVGLTKWVGLIFPRPVFGGVMVIEQRKPSDSFAERLFLGKGTFIPADRITEHAYLRGQDVMPREVTRYIAESFRFRRGFMAPMPGYHEGDIRVPKLPEGQDPQPFVVYAVLSDTVGRLYNYFGLEPHEETKKGLSVSLFIPGDGMRGIYVIDHTTSGTAYLGSSAVSAKIIESRKEYDWSRSYPAETRPFIREVGGRVRLFWLSTIVTRAGDGHGRSIGGSLPEITITDAVHGNVIWIPKELAGSPDRWVEVIEKEMESFWKHEP